Protein AF-A0A0E9NRH2-F1 (afdb_monomer)

Secondary structure (DSSP, 8-state):
--SS---S---HHHHHHHHHHHHHHHHHHHHHHHHHHHHHHHHHHHHHTSS-----------------PPPPPPHHHHHHHHHHHHHHHHHHHHHHHHHHHHHHHHHHHHHTTSSTTTTSSSSSPPPPP----TTTSGGG--HHHHHHHHHHHHS-------------------TTPPPHHHHHHHHHHHHHHHTTSS---SS---HHHHHHSPPPTTT--HHHHHHTTTTB---GGG--GGGGGGEEEEETTEEEE-HHHHHHHHHHHHHHHHHHHHTT--EEEE--STT-HHHHHHHHHHHT-EEE-SPPPTTTTTSHHHHTTT-------SSS-HHHHHHHHHS---SS---SEEEES-TGGGHHHHHHHHHTT--EEEEE-TTS-GGGSSEEEES-SS-HHHHHHHHHHHHHHHHHHHHHHHHHHHHTT-PPPP--------PPPPP-

Structure (mmCIF, N/CA/C/O backbone):
data_AF-A0A0E9NRH2-F1
#
_entry.id   AF-A0A0E9NRH2-F1
#
loop_
_atom_site.group_PDB
_atom_site.id
_atom_site.type_symbol
_atom_site.label_atom_id
_atom_site.label_alt_id
_atom_site.label_comp_id
_atom_site.label_asym_id
_atom_site.label_entity_id
_atom_site.label_seq_id
_atom_site.pdbx_PDB_ins_code
_atom_site.Cartn_x
_atom_site.Cartn_y
_atom_site.Cartn_z
_atom_site.occupancy
_atom_site.B_iso_or_equiv
_atom_site.auth_seq_id
_atom_site.auth_comp_id
_atom_site.auth_asym_id
_atom_site.auth_atom_id
_atom_site.pdbx_PDB_model_num
ATOM 1 N N . MET A 1 1 ? 43.265 34.754 -6.738 1.00 38.88 1 MET A N 1
ATOM 2 C CA . MET A 1 1 ? 42.821 36.168 -6.740 1.00 38.88 1 MET A CA 1
ATOM 3 C C . MET A 1 1 ? 42.578 36.733 -8.152 1.00 38.88 1 MET A C 1
ATOM 5 O O . MET A 1 1 ? 42.695 37.929 -8.343 1.00 38.88 1 MET A O 1
ATOM 9 N N . TRP A 1 2 ? 42.147 35.922 -9.131 1.00 26.75 2 TRP A N 1
ATOM 10 C CA . TRP A 1 2 ? 41.903 36.356 -10.523 1.00 26.75 2 TRP A CA 1
ATOM 11 C C . TRP A 1 2 ? 40.553 35.812 -11.043 1.00 26.75 2 TRP A C 1
ATOM 13 O O . TRP A 1 2 ? 40.480 35.066 -12.014 1.00 26.75 2 TRP A O 1
ATOM 23 N N . SER A 1 3 ? 39.452 36.098 -10.339 1.00 29.39 3 SER A N 1
ATOM 24 C CA . SER A 1 3 ? 38.101 35.751 -10.837 1.00 29.39 3 SER A CA 1
ATOM 25 C C . SER A 1 3 ? 36.996 36.758 -10.506 1.00 29.39 3 SER A C 1
ATOM 27 O O . SER A 1 3 ? 35.833 36.522 -10.832 1.00 29.39 3 SER A O 1
ATOM 29 N N . ARG A 1 4 ? 37.330 37.905 -9.908 1.00 36.78 4 ARG A N 1
ATOM 30 C CA . ARG A 1 4 ? 36.364 38.957 -9.568 1.00 36.78 4 ARG A CA 1
ATOM 31 C C . ARG A 1 4 ? 36.729 40.238 -10.304 1.00 36.78 4 ARG A C 1
ATOM 33 O O . ARG A 1 4 ? 37.485 41.043 -9.789 1.00 36.78 4 ARG A O 1
ATOM 40 N N . GLY A 1 5 ? 36.238 40.387 -11.528 1.00 35.53 5 GLY A N 1
ATOM 41 C CA . GLY A 1 5 ? 36.483 41.595 -12.316 1.00 35.53 5 GLY A CA 1
ATOM 42 C C . GLY A 1 5 ? 36.081 41.440 -13.774 1.00 35.53 5 GLY A C 1
ATOM 43 O O . GLY A 1 5 ? 36.910 41.634 -14.644 1.00 35.53 5 GLY A O 1
ATOM 44 N N . LEU A 1 6 ? 34.852 40.991 -14.048 1.00 34.53 6 LEU A N 1
ATOM 45 C CA . LEU A 1 6 ? 34.241 41.029 -15.387 1.00 34.53 6 LEU A CA 1
ATOM 46 C C . LEU A 1 6 ? 32.735 40.784 -15.242 1.00 34.53 6 LEU A C 1
ATOM 48 O O . LEU A 1 6 ? 32.214 39.702 -15.517 1.00 34.53 6 LEU A O 1
ATOM 52 N N . THR A 1 7 ? 32.044 41.802 -14.740 1.00 40.28 7 THR A N 1
ATOM 53 C CA . THR A 1 7 ? 30.577 41.878 -14.693 1.00 40.28 7 THR A CA 1
ATOM 54 C C . THR A 1 7 ? 30.122 43.254 -15.174 1.00 40.28 7 THR A C 1
ATOM 56 O O . THR A 1 7 ? 29.504 44.010 -14.439 1.00 40.28 7 THR A O 1
ATOM 59 N N . GLY A 1 8 ? 30.448 43.578 -16.425 1.00 37.66 8 GLY A N 1
ATOM 60 C CA . GLY A 1 8 ? 29.719 44.570 -17.221 1.00 37.66 8 GLY A CA 1
ATOM 61 C C . GLY A 1 8 ? 28.666 43.857 -18.074 1.00 37.66 8 GLY A C 1
ATOM 62 O O . GLY A 1 8 ? 28.863 42.700 -18.442 1.00 37.66 8 GLY A O 1
ATOM 63 N N . LYS A 1 9 ? 27.525 44.498 -18.358 1.00 48.16 9 LYS A N 1
ATOM 64 C CA . LYS A 1 9 ? 26.433 43.954 -19.191 1.00 48.16 9 LYS A CA 1
ATOM 65 C C . LYS A 1 9 ? 26.961 43.518 -20.565 1.00 48.16 9 LYS A C 1
ATOM 67 O O . LYS A 1 9 ? 27.173 44.353 -21.434 1.00 48.16 9 LYS A O 1
ATOM 72 N N . ILE A 1 10 ? 27.107 42.210 -20.777 1.00 39.41 10 ILE A N 1
ATOM 73 C CA . ILE A 1 10 ? 27.455 41.651 -22.088 1.00 39.41 10 ILE A CA 1
ATOM 74 C C . ILE A 1 10 ? 26.242 40.940 -22.692 1.00 39.41 10 ILE A C 1
ATOM 76 O O . ILE A 1 10 ? 25.627 40.080 -22.048 1.00 39.41 10 ILE A O 1
ATOM 80 N N . HIS A 1 11 ? 25.884 41.350 -23.912 1.00 49.41 11 HIS A N 1
ATOM 81 C CA . HIS A 1 11 ? 24.782 40.805 -24.703 1.00 49.41 11 HIS A CA 1
ATOM 82 C C . HIS A 1 11 ? 25.003 39.311 -25.000 1.00 49.41 11 HIS A C 1
ATOM 84 O O . HIS A 1 11 ? 26.127 38.812 -25.026 1.00 49.41 11 HIS A O 1
ATOM 90 N N . GLY A 1 12 ? 23.909 38.570 -25.209 1.00 44.19 12 GLY A N 1
ATOM 91 C CA . GLY A 1 12 ? 23.864 37.101 -25.140 1.00 44.19 12 GLY A CA 1
ATOM 92 C C . GLY A 1 12 ? 24.852 36.308 -26.014 1.00 44.19 12 GLY A C 1
ATOM 93 O O . GLY A 1 12 ? 25.104 35.147 -25.701 1.00 44.19 12 GLY A O 1
ATOM 94 N N . LYS A 1 13 ? 25.451 36.903 -27.056 1.00 48.53 13 LYS A N 1
ATOM 95 C CA . LYS A 1 13 ? 26.476 36.247 -27.892 1.00 48.53 13 LYS A CA 1
ATOM 96 C C . LYS A 1 13 ? 27.865 36.211 -27.238 1.00 48.53 13 LYS A C 1
ATOM 98 O O . LYS A 1 13 ? 28.563 35.209 -27.370 1.00 48.53 13 LYS A O 1
ATOM 103 N N . ASP A 1 14 ? 28.218 37.211 -26.438 1.00 45.25 14 ASP A N 1
ATOM 104 C CA . ASP A 1 14 ? 29.539 37.292 -25.800 1.00 45.25 14 ASP A CA 1
ATOM 105 C C . ASP A 1 14 ? 29.618 36.462 -24.515 1.00 45.25 14 ASP A C 1
ATOM 107 O O . ASP A 1 14 ? 30.688 35.999 -24.123 1.00 45.25 14 ASP A O 1
ATOM 111 N N . ARG A 1 15 ? 28.468 36.174 -23.888 1.00 48.19 15 ARG A N 1
ATOM 112 C CA . ARG A 1 15 ? 28.385 35.211 -22.778 1.00 48.19 15 ARG A CA 1
ATOM 113 C C . ARG A 1 15 ? 28.756 33.798 -23.218 1.00 48.19 15 ARG A C 1
ATOM 115 O O . ARG A 1 15 ? 29.393 33.086 -22.449 1.00 48.19 15 ARG A O 1
ATOM 122 N N . ALA A 1 16 ? 28.400 33.403 -24.442 1.00 47.66 16 ALA A N 1
ATOM 123 C CA . ALA A 1 16 ? 28.775 32.103 -24.991 1.00 47.66 16 ALA A CA 1
ATOM 124 C C . ALA A 1 16 ? 30.287 32.025 -25.253 1.00 47.66 16 ALA A C 1
ATOM 126 O O . ALA A 1 16 ? 30.922 31.039 -24.892 1.00 47.66 16 ALA A O 1
ATOM 127 N N . LEU A 1 17 ? 30.881 33.092 -25.792 1.00 46.97 17 LEU A N 1
ATOM 128 C CA . LEU A 1 17 ? 32.325 33.191 -26.027 1.00 46.97 17 LEU A CA 1
ATOM 129 C C . LEU A 1 17 ? 33.130 33.224 -24.718 1.00 46.97 17 LEU A C 1
ATOM 131 O O . LEU A 1 17 ? 34.104 32.487 -24.581 1.00 46.97 17 LEU A O 1
ATOM 135 N N . ALA A 1 18 ? 32.676 33.981 -23.717 1.00 47.78 18 ALA A N 1
ATOM 136 C CA . ALA A 1 18 ? 33.288 34.011 -22.390 1.00 47.78 18 ALA A CA 1
ATOM 137 C C . ALA A 1 18 ? 33.142 32.672 -21.644 1.00 47.78 18 ALA A C 1
ATOM 139 O O . ALA A 1 18 ? 34.051 32.265 -20.921 1.00 47.78 18 ALA A O 1
ATOM 140 N N . PHE A 1 19 ? 32.024 31.959 -21.827 1.00 50.84 19 PHE A N 1
ATOM 141 C CA . PHE A 1 19 ? 31.818 30.626 -21.255 1.00 50.84 19 PHE A CA 1
ATOM 142 C C . PHE A 1 19 ? 32.728 29.584 -21.912 1.00 50.84 19 PHE A C 1
ATOM 144 O O . PHE A 1 19 ? 33.338 28.783 -21.211 1.00 50.84 19 PHE A O 1
ATOM 151 N N . VAL A 1 20 ? 32.887 29.638 -23.237 1.00 54.41 20 VAL A N 1
ATOM 152 C CA . VAL A 1 20 ? 33.802 28.759 -23.982 1.00 54.41 20 VAL A CA 1
ATOM 153 C C . VAL A 1 20 ? 35.262 29.048 -23.623 1.00 54.41 20 VAL A C 1
ATOM 155 O O . VAL A 1 20 ? 36.020 28.108 -23.404 1.00 54.41 20 VAL A O 1
ATOM 158 N N . ALA A 1 21 ? 35.652 30.316 -23.466 1.00 51.28 21 ALA A N 1
ATOM 159 C CA . ALA A 1 21 ? 36.997 30.688 -23.025 1.00 51.28 21 ALA A CA 1
ATOM 160 C C . ALA A 1 21 ? 37.279 30.241 -21.579 1.00 51.28 21 ALA A C 1
ATOM 162 O O . ALA A 1 21 ? 38.329 29.664 -21.302 1.00 51.28 21 ALA A O 1
ATOM 163 N N . ARG A 1 22 ? 36.320 30.420 -20.656 1.00 50.38 22 ARG A N 1
ATOM 164 C CA . ARG A 1 22 ? 36.433 29.918 -19.275 1.00 50.38 22 ARG A CA 1
ATOM 165 C C . ARG A 1 22 ? 36.498 28.396 -19.224 1.00 50.38 22 ARG A C 1
ATOM 167 O O . ARG A 1 22 ? 37.308 27.863 -18.474 1.00 50.38 22 ARG A O 1
ATOM 174 N N . ALA A 1 23 ? 35.693 27.707 -20.032 1.00 54.28 23 ALA A N 1
ATOM 175 C CA . ALA A 1 23 ? 35.727 26.253 -20.144 1.00 54.28 23 ALA A CA 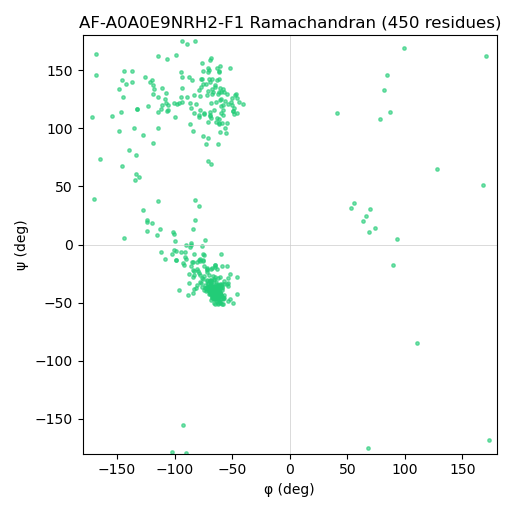1
ATOM 176 C C . ALA A 1 23 ? 37.075 25.766 -20.694 1.00 54.28 23 ALA A C 1
ATOM 178 O O . ALA A 1 23 ? 37.634 24.832 -20.132 1.00 54.28 23 ALA A O 1
ATOM 179 N N . ALA A 1 24 ? 37.634 26.439 -21.708 1.00 51.84 24 ALA A N 1
ATOM 180 C CA . ALA A 1 24 ? 38.946 26.128 -22.274 1.00 51.84 24 ALA A CA 1
ATOM 181 C C . ALA A 1 24 ? 40.076 26.277 -21.238 1.00 51.84 24 ALA A C 1
ATOM 183 O O . ALA A 1 24 ? 40.887 25.362 -21.076 1.00 51.84 24 ALA A O 1
ATOM 184 N N . VAL A 1 25 ? 40.084 27.380 -20.481 1.00 57.16 25 VAL A N 1
ATOM 185 C CA . VAL A 1 25 ? 41.067 27.635 -19.413 1.00 57.16 25 VAL A CA 1
ATOM 186 C C . VAL A 1 25 ? 40.923 26.627 -18.265 1.00 57.16 25 VAL A C 1
ATOM 188 O O . VAL A 1 25 ? 41.926 26.093 -17.798 1.00 57.16 25 VAL A O 1
ATOM 191 N N . LEU A 1 26 ? 39.695 26.285 -17.859 1.00 54.06 26 LEU A N 1
ATOM 192 C CA . LEU A 1 26 ? 39.432 25.229 -16.871 1.00 54.06 26 LEU A CA 1
ATOM 193 C C . LEU A 1 26 ? 39.902 23.853 -17.351 1.00 54.06 26 LEU A C 1
ATOM 195 O O . LEU A 1 26 ? 40.502 23.114 -16.575 1.00 54.06 26 LEU A O 1
ATOM 199 N N . SER A 1 27 ? 39.688 23.511 -18.624 1.00 54.22 27 SER A N 1
ATOM 200 C CA . SER A 1 27 ? 40.191 22.252 -19.180 1.00 54.22 27 SER A CA 1
ATOM 201 C C . SER A 1 27 ? 41.719 22.211 -19.254 1.00 54.22 27 SER A C 1
ATOM 203 O O . SER A 1 27 ? 42.294 21.168 -18.962 1.00 54.22 27 SER A O 1
ATOM 205 N N . LEU A 1 28 ? 42.389 23.331 -19.551 1.00 57.41 28 LEU A N 1
ATOM 206 C CA . LEU A 1 28 ? 43.855 23.428 -19.525 1.00 57.41 28 LEU A CA 1
ATOM 207 C C . LEU A 1 28 ? 44.423 23.333 -18.098 1.00 57.41 28 LEU A C 1
ATOM 209 O O . LEU A 1 28 ? 45.438 22.672 -17.894 1.00 57.41 28 LEU A O 1
ATOM 213 N N . LEU A 1 29 ? 43.742 23.911 -17.103 1.00 53.75 29 LEU A N 1
ATOM 214 C CA . LEU A 1 29 ? 44.105 23.784 -15.685 1.00 53.75 29 LEU A CA 1
ATOM 215 C C . LEU A 1 29 ? 43.891 22.358 -15.151 1.00 53.75 29 LEU A C 1
ATOM 217 O O . LEU A 1 29 ? 44.709 21.851 -14.390 1.00 53.75 29 LEU A O 1
ATOM 221 N N . LEU A 1 30 ? 42.829 21.671 -15.578 1.00 57.72 30 LEU A N 1
ATOM 222 C CA . LEU A 1 30 ? 42.603 20.259 -15.240 1.00 57.72 30 LEU A CA 1
ATOM 223 C C . LEU A 1 30 ? 43.633 19.340 -15.921 1.00 57.72 30 LEU A C 1
ATOM 225 O O . LEU A 1 30 ? 44.080 18.354 -15.331 1.00 57.72 30 LEU A O 1
ATOM 229 N N . LEU A 1 31 ? 44.062 19.682 -17.140 1.00 54.97 31 LEU A N 1
ATOM 230 C CA . LEU A 1 31 ? 45.161 19.016 -17.846 1.00 54.97 31 LEU A CA 1
ATOM 231 C C . LEU A 1 31 ? 46.512 19.214 -17.140 1.00 54.97 31 LEU A C 1
ATOM 233 O O . LEU A 1 31 ? 47.287 18.263 -17.067 1.00 54.97 31 LEU A O 1
ATOM 237 N N . SER A 1 32 ? 46.789 20.394 -16.573 1.00 59.12 32 SER A N 1
ATOM 238 C CA . SER A 1 32 ? 48.026 20.620 -15.812 1.00 59.12 32 SER A CA 1
ATOM 239 C C . SER A 1 32 ? 48.006 19.936 -14.439 1.00 59.12 32 SER A C 1
ATOM 241 O O . SER A 1 32 ? 49.009 19.349 -14.036 1.00 59.12 32 SER A O 1
ATOM 243 N N . GLN A 1 33 ? 46.858 19.910 -13.749 1.00 55.94 33 GLN A N 1
ATOM 244 C CA . GLN A 1 33 ? 46.714 19.213 -12.463 1.00 55.94 33 GLN A CA 1
ATOM 245 C C . GLN A 1 33 ? 46.828 17.689 -12.598 1.00 55.94 33 GLN A C 1
ATOM 247 O O . GLN A 1 33 ? 47.463 17.044 -11.765 1.00 55.94 33 GLN A O 1
ATOM 252 N N . THR A 1 34 ? 46.270 17.106 -13.662 1.00 56.84 34 THR A N 1
ATOM 253 C CA . THR A 1 34 ? 46.417 15.667 -13.950 1.00 56.84 34 THR A CA 1
ATOM 254 C C . THR A 1 34 ? 47.853 15.300 -14.331 1.00 56.84 34 THR A C 1
ATOM 256 O O . THR A 1 34 ? 48.326 14.226 -13.959 1.00 56.84 34 THR A O 1
ATOM 259 N N . TRP A 1 35 ? 48.583 16.210 -14.983 1.00 49.81 35 TRP A N 1
ATOM 260 C CA . TRP A 1 35 ? 50.024 16.078 -15.220 1.00 49.81 35 TRP A CA 1
ATOM 261 C C . TRP A 1 35 ? 50.847 16.118 -13.925 1.00 49.81 35 TRP A C 1
ATOM 263 O O . TRP A 1 35 ? 51.706 15.262 -13.726 1.00 49.81 35 TRP A O 1
ATOM 273 N N . MET A 1 36 ? 50.548 17.052 -13.017 1.00 52.12 36 MET A N 1
ATOM 274 C CA . MET A 1 36 ? 51.222 17.180 -11.715 1.00 52.12 36 MET A CA 1
ATOM 275 C C . MET A 1 36 ? 50.983 15.956 -10.817 1.00 52.12 36 MET A C 1
ATOM 277 O O . MET A 1 36 ? 51.921 15.443 -10.213 1.00 52.12 36 MET A O 1
ATOM 281 N N . LEU A 1 37 ? 49.754 15.426 -10.783 1.00 53.16 37 LEU A N 1
ATOM 282 C CA . LEU A 1 37 ? 49.419 14.186 -10.067 1.00 53.16 37 LEU A CA 1
ATOM 283 C C . LEU A 1 37 ? 50.124 12.958 -10.661 1.00 53.16 37 LEU A C 1
ATOM 285 O O . LEU A 1 37 ? 50.597 12.100 -9.916 1.00 53.16 37 LEU A O 1
ATOM 289 N N . GLY A 1 38 ? 50.236 12.887 -11.991 1.00 51.06 38 GLY A N 1
ATOM 290 C CA . GLY A 1 38 ? 50.987 11.834 -12.677 1.00 51.06 38 GLY A CA 1
ATOM 291 C C . GLY A 1 38 ? 52.489 11.883 -12.378 1.00 51.06 38 GLY A C 1
ATOM 292 O O . GLY A 1 38 ? 53.089 10.846 -12.101 1.00 51.06 38 GLY A O 1
ATOM 293 N N . ALA A 1 39 ? 53.085 13.080 -12.373 1.00 54.25 39 ALA A N 1
ATOM 294 C CA . ALA A 1 39 ? 54.488 13.285 -12.013 1.00 54.25 39 ALA A CA 1
ATOM 295 C C . ALA A 1 39 ? 54.762 12.949 -10.535 1.00 54.25 39 ALA A C 1
ATOM 297 O O . ALA A 1 39 ? 55.737 12.263 -10.234 1.00 54.25 39 ALA A O 1
ATOM 298 N N . PHE A 1 40 ? 53.860 13.336 -9.625 1.00 45.69 40 PHE A N 1
ATOM 299 C CA . PHE A 1 40 ? 53.958 13.028 -8.195 1.00 45.69 40 PHE A CA 1
ATOM 300 C C . PHE A 1 40 ? 53.870 11.520 -7.908 1.00 45.69 40 PHE A C 1
ATOM 302 O O . PHE A 1 40 ? 54.636 10.994 -7.101 1.00 45.69 40 PHE A O 1
ATOM 309 N N . LEU A 1 41 ? 52.986 10.793 -8.603 1.00 48.09 41 LEU A N 1
ATOM 310 C CA . LEU A 1 41 ? 52.880 9.334 -8.483 1.00 48.09 41 LEU A CA 1
ATOM 311 C C . LEU A 1 41 ? 54.118 8.611 -9.033 1.00 48.09 41 LEU A C 1
ATOM 313 O O . LEU A 1 41 ? 54.596 7.671 -8.403 1.00 48.09 41 LEU A O 1
ATOM 317 N N . LEU A 1 42 ? 54.684 9.078 -10.151 1.00 51.28 42 LEU A N 1
ATOM 318 C CA . LEU A 1 42 ? 55.942 8.554 -10.704 1.00 51.28 42 LEU A CA 1
ATOM 319 C C . LEU A 1 42 ? 57.136 8.786 -9.766 1.00 51.28 42 LEU A C 1
ATOM 321 O O . LEU A 1 42 ? 57.993 7.914 -9.632 1.00 51.28 42 LEU A O 1
ATOM 325 N N . GLN A 1 43 ? 57.172 9.926 -9.078 1.00 43.97 43 GLN A N 1
ATOM 326 C CA . GLN A 1 43 ? 58.217 10.243 -8.105 1.00 43.97 43 GLN A CA 1
ATOM 327 C C . GLN A 1 43 ? 58.093 9.400 -6.824 1.00 43.97 43 GLN A C 1
ATOM 329 O O . GLN A 1 43 ? 59.108 8.995 -6.262 1.00 43.97 43 GLN A O 1
ATOM 334 N N . ARG A 1 44 ? 56.863 9.050 -6.414 1.00 42.47 44 ARG A N 1
ATOM 335 C CA . ARG A 1 44 ? 56.600 8.146 -5.280 1.00 42.47 44 ARG A CA 1
ATOM 336 C C . ARG A 1 44 ? 56.963 6.689 -5.569 1.00 42.47 44 ARG A C 1
ATOM 338 O O . ARG A 1 44 ? 57.491 6.015 -4.692 1.00 42.47 44 ARG A O 1
ATOM 345 N N . VAL A 1 45 ? 56.712 6.214 -6.791 1.00 50.91 45 VAL A N 1
ATOM 346 C CA . VAL A 1 45 ? 57.120 4.864 -7.220 1.00 50.91 45 VAL A CA 1
ATOM 347 C C . VAL A 1 45 ? 58.648 4.758 -7.247 1.00 50.91 45 VAL A C 1
ATOM 349 O O . VAL A 1 45 ? 59.197 3.802 -6.720 1.00 50.91 45 VAL A O 1
ATOM 352 N N . LYS A 1 46 ? 59.344 5.797 -7.729 1.00 43.12 46 LYS A N 1
ATOM 353 C CA . LYS A 1 46 ? 60.813 5.820 -7.785 1.00 43.12 46 LYS A CA 1
ATOM 354 C C . LYS A 1 46 ? 61.496 5.920 -6.408 1.00 43.12 46 LYS A C 1
ATOM 356 O O . LYS A 1 46 ? 62.626 5.469 -6.278 1.00 43.12 46 LYS A O 1
ATOM 361 N N . GLN A 1 47 ? 60.835 6.492 -5.394 1.00 40.19 47 GLN A N 1
ATOM 362 C CA . GLN A 1 47 ? 61.344 6.530 -4.011 1.00 40.19 47 GLN A CA 1
ATOM 363 C C . GLN A 1 47 ? 61.177 5.196 -3.269 1.00 40.19 47 GLN A C 1
ATOM 365 O O . GLN A 1 47 ? 62.038 4.845 -2.465 1.00 40.19 47 GLN A O 1
ATOM 370 N N . ASN A 1 48 ? 60.117 4.433 -3.561 1.00 44.44 48 ASN A N 1
ATOM 371 C CA . ASN A 1 48 ? 59.903 3.115 -2.953 1.00 44.44 48 ASN A CA 1
ATOM 372 C C . ASN A 1 48 ? 60.882 2.044 -3.467 1.00 44.44 48 ASN A C 1
ATOM 374 O O . ASN A 1 48 ? 61.118 1.068 -2.761 1.00 44.44 48 ASN A O 1
ATOM 378 N N . ASP A 1 49 ? 61.487 2.241 -4.641 1.00 45.69 49 ASP A N 1
ATOM 379 C CA . ASP A 1 49 ? 62.483 1.316 -5.202 1.00 45.69 49 ASP A CA 1
ATOM 380 C C . ASP A 1 49 ? 63.885 1.468 -4.569 1.00 45.69 49 ASP A C 1
ATOM 382 O O . ASP A 1 49 ? 64.736 0.599 -4.741 1.00 45.69 49 ASP A O 1
ATOM 386 N N . THR A 1 50 ? 64.150 2.546 -3.815 1.00 43.41 50 THR A N 1
ATOM 387 C CA . THR A 1 50 ? 65.482 2.830 -3.232 1.00 43.41 50 THR A CA 1
ATOM 388 C C . THR A 1 50 ? 65.639 2.477 -1.749 1.00 43.41 50 THR A C 1
ATOM 390 O O . THR A 1 50 ? 66.743 2.571 -1.221 1.00 43.41 50 THR A O 1
ATOM 393 N N . SER A 1 51 ? 64.579 2.043 -1.062 1.00 41.66 51 SER A N 1
ATOM 394 C CA . SER A 1 51 ? 64.617 1.709 0.371 1.00 41.66 51 SER A CA 1
ATOM 395 C C . SER A 1 51 ? 63.917 0.377 0.646 1.00 41.66 51 SER A C 1
ATOM 397 O O . SER A 1 51 ? 62.771 0.342 1.091 1.00 41.66 51 SER A O 1
ATOM 399 N N . GLY A 1 52 ? 64.588 -0.732 0.346 1.00 35.41 52 GLY A N 1
ATOM 400 C CA . GLY A 1 52 ? 64.010 -2.064 0.534 1.00 35.41 52 GLY A CA 1
ATOM 401 C C . GLY A 1 52 ? 65.008 -3.201 0.368 1.00 35.41 52 GLY A C 1
ATOM 402 O O . GLY A 1 52 ? 64.677 -4.214 -0.234 1.00 35.41 52 GLY A O 1
ATOM 403 N N . GLY A 1 53 ? 66.234 -3.031 0.860 1.00 37.94 53 GLY A N 1
ATOM 404 C CA . GLY A 1 53 ? 67.208 -4.110 0.960 1.00 37.94 53 GLY A CA 1
ATOM 405 C C . GLY A 1 53 ? 67.881 -4.055 2.319 1.00 37.94 53 GLY A C 1
ATOM 406 O O . GLY A 1 53 ? 68.738 -3.207 2.500 1.00 37.94 53 GLY A O 1
ATOM 407 N N . ASP A 1 54 ? 67.441 -4.902 3.257 1.00 31.17 54 ASP A N 1
ATOM 408 C CA . ASP A 1 54 ? 68.316 -5.560 4.239 1.00 31.17 54 ASP A CA 1
ATOM 409 C C . ASP A 1 54 ? 67.568 -6.639 5.058 1.00 31.17 54 ASP A C 1
ATOM 411 O O . ASP A 1 54 ? 66.688 -6.367 5.870 1.00 31.17 54 ASP A O 1
ATOM 415 N N . ARG A 1 55 ? 67.934 -7.895 4.760 1.00 31.64 55 ARG A N 1
ATOM 416 C CA . ARG A 1 55 ? 68.308 -9.004 5.664 1.00 31.64 55 ARG A CA 1
ATOM 417 C C . ARG A 1 55 ? 67.524 -9.235 6.971 1.00 31.64 55 ARG A C 1
ATOM 419 O O . ARG A 1 55 ? 67.786 -8.538 7.938 1.00 31.64 55 ARG A O 1
ATOM 426 N N . ILE A 1 56 ? 66.798 -10.365 7.070 1.00 30.41 56 ILE A N 1
ATOM 427 C CA . ILE A 1 56 ? 66.829 -11.279 8.243 1.00 30.41 56 ILE A CA 1
ATOM 428 C C . ILE A 1 56 ? 66.679 -12.742 7.777 1.00 30.41 56 ILE A C 1
ATOM 430 O O . ILE A 1 56 ? 65.758 -13.099 7.045 1.00 30.41 56 ILE A O 1
ATOM 434 N N . GLU A 1 57 ? 67.626 -13.570 8.216 1.00 30.91 57 GLU A N 1
ATOM 435 C CA . GLU A 1 57 ? 67.745 -15.015 8.016 1.00 30.91 57 GLU A CA 1
ATOM 436 C C . GLU A 1 57 ? 66.775 -15.827 8.906 1.00 30.91 57 GLU A C 1
ATOM 438 O O . GLU A 1 57 ? 66.604 -15.536 10.084 1.00 30.91 57 GLU A O 1
ATOM 443 N N . GLY A 1 58 ? 66.233 -16.916 8.344 1.00 29.92 58 GLY A N 1
ATOM 444 C CA . GLY A 1 58 ? 66.188 -18.243 8.979 1.00 29.92 58 GLY A CA 1
ATOM 445 C C . GLY A 1 58 ? 65.147 -18.554 10.069 1.00 29.92 58 GLY A C 1
ATOM 446 O O . GLY A 1 58 ? 65.367 -18.271 11.241 1.00 29.92 58 GLY A O 1
ATOM 447 N N . LYS A 1 59 ? 64.137 -19.374 9.725 1.00 29.11 59 LYS A N 1
ATOM 448 C CA . LYS A 1 59 ? 63.876 -20.670 10.399 1.00 29.11 59 LYS A CA 1
ATOM 449 C C . LYS A 1 59 ? 62.859 -21.543 9.646 1.00 29.11 59 LYS A C 1
ATOM 451 O O . LYS A 1 59 ? 61.961 -21.048 8.979 1.00 29.11 59 LYS A O 1
ATOM 456 N N . GLN A 1 60 ? 63.105 -22.849 9.731 1.00 29.69 60 GLN A N 1
ATOM 457 C CA . GLN A 1 60 ? 62.554 -23.969 8.960 1.00 29.69 60 GLN A CA 1
ATOM 458 C C . GLN A 1 60 ? 61.180 -24.501 9.435 1.00 29.69 60 GLN A C 1
ATOM 460 O O . GLN A 1 60 ? 60.743 -24.188 10.537 1.00 29.69 60 GLN A O 1
ATOM 465 N N . MET A 1 61 ? 60.666 -25.455 8.629 1.00 29.67 61 MET A N 1
ATOM 466 C CA . MET A 1 61 ? 59.607 -26.471 8.850 1.00 29.67 61 MET A CA 1
ATOM 467 C C . MET A 1 61 ? 58.158 -25.977 8.688 1.00 29.67 61 MET A C 1
ATOM 469 O O . MET A 1 61 ? 57.790 -24.960 9.246 1.00 29.67 61 MET A O 1
ATOM 473 N N . GLY A 1 62 ? 57.239 -26.636 7.975 1.00 27.27 62 GLY A N 1
ATOM 474 C CA . GLY A 1 62 ? 57.237 -27.866 7.184 1.00 27.27 62 GLY A CA 1
ATOM 475 C C . GLY A 1 62 ? 55.785 -28.236 6.799 1.00 27.27 62 GLY A C 1
ATOM 476 O O . GLY A 1 62 ? 54.843 -27.798 7.449 1.00 27.27 62 GLY A O 1
ATOM 477 N N . SER A 1 63 ? 55.642 -29.098 5.784 1.00 27.23 63 SER A N 1
ATOM 478 C CA . SER A 1 63 ? 54.475 -29.934 5.412 1.00 27.23 63 SER A CA 1
ATOM 479 C C . SER A 1 63 ? 53.340 -29.409 4.488 1.00 27.23 63 SER A C 1
ATOM 481 O O . SER A 1 63 ? 52.503 -28.600 4.862 1.00 27.23 63 SER A O 1
ATOM 483 N N . ALA A 1 64 ? 53.304 -30.066 3.316 1.00 31.03 64 ALA A N 1
ATOM 484 C CA . ALA A 1 64 ? 52.173 -30.644 2.565 1.00 31.03 64 ALA A CA 1
ATOM 485 C C . ALA A 1 64 ? 51.293 -29.800 1.599 1.00 31.03 64 ALA A C 1
ATOM 487 O O . ALA A 1 64 ? 51.075 -28.611 1.814 1.00 31.03 64 ALA A O 1
ATOM 488 N N . PRO A 1 65 ? 50.815 -30.418 0.486 1.00 34.75 65 PRO A N 1
ATOM 489 C CA . PRO A 1 65 ? 50.514 -29.728 -0.771 1.00 34.75 65 PRO A CA 1
ATOM 490 C C . PRO A 1 65 ? 49.021 -29.720 -1.162 1.00 34.75 65 PRO A C 1
ATOM 492 O O . PRO A 1 65 ? 48.254 -30.586 -0.751 1.00 34.75 65 PRO A O 1
ATOM 495 N N . GLY A 1 66 ? 48.649 -28.811 -2.076 1.00 28.61 66 GLY A N 1
ATOM 496 C CA . GLY A 1 66 ? 47.539 -29.046 -3.012 1.00 28.61 66 GLY A CA 1
ATOM 497 C C . GLY A 1 66 ? 46.440 -27.983 -3.090 1.00 28.61 66 GLY A C 1
ATOM 498 O O . GLY A 1 66 ? 45.286 -28.298 -2.835 1.00 28.61 66 GLY A O 1
ATOM 499 N N . CYS A 1 67 ? 46.757 -26.765 -3.542 1.00 26.61 67 CYS A N 1
ATOM 500 C CA . CYS A 1 67 ? 45.773 -25.868 -4.164 1.00 26.61 67 CYS A CA 1
ATOM 501 C C . CYS A 1 67 ? 46.364 -25.304 -5.462 1.00 26.61 67 CYS A C 1
ATOM 503 O O . CYS A 1 67 ? 47.378 -24.608 -5.449 1.00 26.61 67 CYS A O 1
ATOM 505 N N . VAL A 1 68 ? 45.735 -25.641 -6.589 1.00 35.75 68 VAL A N 1
ATOM 506 C CA . VAL A 1 68 ? 46.078 -25.151 -7.928 1.00 35.75 68 VAL A CA 1
ATOM 507 C C . VAL A 1 68 ? 45.682 -23.676 -8.024 1.00 35.75 68 VAL A C 1
ATOM 509 O O . VAL A 1 68 ? 44.502 -23.352 -8.131 1.00 35.75 68 VAL A O 1
ATOM 512 N N . ALA A 1 69 ? 46.669 -22.780 -7.978 1.00 31.28 69 ALA A N 1
ATOM 513 C CA . ALA A 1 69 ? 46.500 -21.360 -8.265 1.00 31.28 69 ALA A CA 1
ATOM 514 C C . ALA A 1 69 ? 46.841 -21.082 -9.739 1.00 31.28 69 ALA A C 1
ATOM 516 O O . ALA A 1 69 ? 47.908 -21.455 -10.227 1.00 31.28 69 ALA A O 1
ATOM 517 N N . GLN A 1 70 ? 45.916 -20.438 -10.451 1.00 33.41 70 GLN A N 1
ATOM 518 C CA . GLN A 1 70 ? 46.101 -19.953 -11.821 1.00 33.41 70 GLN A CA 1
ATOM 519 C C . GLN A 1 70 ? 47.245 -18.916 -11.896 1.00 33.41 70 GLN A C 1
ATOM 521 O O . GLN A 1 70 ? 47.447 -18.171 -10.934 1.00 33.41 70 GLN A O 1
ATOM 526 N N . PRO A 1 71 ? 47.984 -18.814 -13.020 1.00 35.84 71 PRO A N 1
ATOM 527 C CA . PRO A 1 71 ? 49.111 -17.895 -13.120 1.00 35.84 71 PRO A CA 1
ATOM 528 C C . PRO A 1 71 ? 48.638 -16.436 -13.196 1.00 35.84 71 PRO A C 1
ATOM 530 O O . PRO A 1 71 ? 47.806 -16.072 -14.028 1.00 35.84 71 PRO A O 1
ATOM 533 N N . ALA A 1 72 ? 49.209 -15.590 -12.338 1.00 40.59 72 ALA A N 1
ATOM 534 C CA . ALA A 1 72 ? 49.061 -14.141 -12.402 1.00 40.59 72 ALA A CA 1
ATOM 535 C C . ALA A 1 72 ? 49.666 -13.588 -13.714 1.00 40.59 72 ALA A C 1
ATOM 537 O O . ALA A 1 72 ? 50.719 -14.066 -14.150 1.00 40.59 72 ALA A O 1
ATOM 538 N N . PRO A 1 73 ? 49.045 -12.577 -14.353 1.00 38.22 73 PRO A N 1
ATOM 539 C CA . PRO A 1 73 ? 49.555 -12.014 -15.597 1.00 38.22 73 PRO A CA 1
ATOM 540 C C . PRO A 1 73 ? 50.896 -11.309 -15.360 1.00 38.22 73 PRO A C 1
ATOM 542 O O . PRO A 1 73 ? 51.046 -10.496 -14.447 1.00 38.22 73 PRO A O 1
ATOM 545 N N . SER A 1 74 ? 51.881 -11.620 -16.203 1.00 49.06 74 SER A N 1
ATOM 546 C CA . SER A 1 74 ? 53.215 -11.027 -16.147 1.00 49.06 74 SER A CA 1
ATOM 547 C C . SER A 1 74 ? 53.169 -9.508 -16.370 1.00 49.06 74 SER A C 1
ATOM 549 O O . SER A 1 74 ? 52.341 -8.988 -17.121 1.00 49.06 74 SER A O 1
ATOM 551 N N . HIS A 1 75 ? 54.103 -8.790 -15.735 1.00 45.47 75 HIS A N 1
ATOM 552 C CA . HIS A 1 75 ? 54.272 -7.327 -15.784 1.00 45.47 75 HIS A CA 1
ATOM 553 C C . HIS A 1 75 ? 54.200 -6.722 -17.204 1.00 45.47 75 HIS A C 1
ATOM 555 O O . HIS A 1 75 ? 53.767 -5.581 -17.378 1.00 45.47 75 HIS A O 1
ATOM 561 N N . ALA A 1 76 ? 54.556 -7.496 -18.234 1.00 45.16 76 ALA A N 1
ATOM 562 C CA . ALA A 1 76 ? 54.479 -7.094 -19.636 1.00 45.16 76 ALA A CA 1
ATOM 563 C C . ALA A 1 76 ? 53.041 -6.797 -20.113 1.00 45.16 76 ALA A C 1
ATOM 565 O O . ALA A 1 76 ? 52.835 -5.865 -20.895 1.00 45.16 76 ALA A O 1
ATOM 566 N N . HIS A 1 77 ? 52.035 -7.524 -19.612 1.00 44.09 77 HIS A N 1
ATOM 567 C CA . HIS A 1 77 ? 50.630 -7.310 -19.979 1.00 44.09 77 HIS A CA 1
ATOM 568 C C . HIS A 1 77 ? 50.058 -6.026 -19.366 1.00 44.09 77 HIS A C 1
ATOM 570 O O . HIS A 1 77 ? 49.328 -5.298 -20.041 1.00 44.09 77 HIS A O 1
ATOM 576 N N . THR A 1 78 ? 50.445 -5.689 -18.133 1.00 49.25 78 THR A N 1
ATOM 577 C CA . THR A 1 78 ? 50.008 -4.462 -17.446 1.00 49.25 78 THR A CA 1
ATOM 578 C C . THR A 1 78 ? 50.620 -3.214 -18.087 1.00 49.25 78 THR A C 1
ATOM 580 O O . THR A 1 78 ? 49.926 -2.220 -18.304 1.00 49.25 78 THR A O 1
ATOM 583 N N . VAL A 1 79 ? 51.896 -3.284 -18.485 1.00 49.25 79 VAL A N 1
ATOM 584 C CA . VAL A 1 79 ? 52.581 -2.198 -19.208 1.00 49.25 79 VAL A CA 1
ATOM 585 C C . VAL A 1 79 ? 52.006 -2.024 -20.621 1.00 49.25 79 VAL A C 1
ATOM 587 O O . VAL A 1 79 ? 51.739 -0.893 -21.037 1.00 49.25 79 VAL A O 1
ATOM 590 N N . CYS A 1 80 ? 51.713 -3.115 -21.342 1.00 42.06 80 CYS A N 1
ATOM 591 C CA . CYS A 1 80 ? 51.033 -3.040 -22.641 1.00 42.06 80 CYS A CA 1
ATOM 592 C C . CYS A 1 80 ? 49.618 -2.450 -22.536 1.00 42.06 80 CYS A C 1
ATOM 594 O O . CYS A 1 80 ? 49.252 -1.611 -23.363 1.00 42.06 80 CYS A O 1
ATOM 596 N N . ALA A 1 81 ? 48.843 -2.816 -21.511 1.00 44.94 81 ALA A N 1
ATOM 597 C CA . ALA A 1 81 ? 47.510 -2.262 -21.272 1.00 44.94 81 ALA A CA 1
ATOM 598 C C . ALA A 1 81 ? 47.556 -0.752 -20.973 1.00 44.94 81 ALA A C 1
ATOM 600 O O . ALA A 1 81 ? 46.745 0.007 -21.509 1.00 44.94 81 ALA A O 1
ATOM 601 N N . LEU A 1 82 ? 48.551 -0.288 -20.205 1.00 44.91 82 LEU A N 1
ATOM 602 C CA . LEU A 1 82 ? 48.752 1.138 -19.928 1.00 44.91 82 LEU A CA 1
ATOM 603 C C . LEU A 1 82 ? 49.153 1.925 -21.187 1.00 44.91 82 LEU A C 1
ATOM 605 O O . LEU A 1 82 ? 48.650 3.025 -21.425 1.00 44.91 82 LEU A O 1
ATOM 609 N N . HIS A 1 83 ? 50.026 1.359 -22.026 1.00 47.78 83 HIS A N 1
ATOM 610 C CA . HIS A 1 83 ? 50.422 1.970 -23.297 1.00 47.78 83 HIS A CA 1
ATOM 611 C C . HIS A 1 83 ? 49.274 2.005 -24.315 1.00 47.78 83 HIS A C 1
ATOM 613 O O . HIS A 1 83 ? 49.125 3.000 -25.034 1.00 47.78 83 HIS A O 1
ATOM 619 N N . PHE A 1 84 ? 48.438 0.965 -24.356 1.00 46.81 84 PHE A N 1
ATOM 620 C CA . PHE A 1 84 ? 47.238 0.926 -25.191 1.00 46.81 84 PHE A CA 1
ATOM 621 C C . PHE A 1 84 ? 46.207 1.961 -24.725 1.00 46.81 84 PHE A C 1
ATOM 623 O O . PHE A 1 84 ? 45.720 2.753 -25.533 1.00 46.81 84 PHE A O 1
ATOM 630 N N . TRP A 1 85 ? 45.965 2.053 -23.414 1.00 48.47 85 TRP A N 1
ATOM 631 C CA . TRP A 1 85 ? 45.090 3.064 -22.820 1.00 48.47 85 TRP A CA 1
ATOM 632 C C . TRP A 1 85 ? 45.593 4.493 -23.083 1.00 48.47 85 TRP A C 1
ATOM 634 O O . TRP A 1 85 ? 44.817 5.354 -23.498 1.00 48.47 85 TRP A O 1
ATOM 644 N N . LYS A 1 86 ? 46.906 4.740 -22.963 1.00 42.75 86 LYS A N 1
ATOM 645 C CA . LYS A 1 86 ? 47.539 6.031 -23.294 1.00 42.75 86 LYS A CA 1
ATOM 646 C C . LYS A 1 86 ? 47.347 6.409 -24.769 1.00 42.75 86 LYS A C 1
ATOM 648 O O . LYS A 1 86 ? 47.011 7.558 -25.066 1.00 42.75 86 LYS A O 1
ATOM 653 N N . ARG A 1 87 ? 47.513 5.458 -25.699 1.00 47.72 87 ARG A N 1
ATOM 654 C CA . ARG A 1 87 ? 47.289 5.680 -27.144 1.00 47.72 87 ARG A CA 1
ATOM 655 C C . ARG A 1 87 ? 45.813 5.927 -27.471 1.00 47.72 87 ARG A C 1
ATOM 657 O O . ARG A 1 87 ? 45.513 6.771 -28.317 1.00 47.72 87 ARG A O 1
ATOM 664 N N . GLU A 1 88 ? 44.898 5.248 -26.787 1.00 49.22 88 GLU A N 1
ATOM 665 C CA . GLU A 1 88 ? 43.455 5.405 -26.989 1.00 49.22 88 GLU A CA 1
ATOM 666 C C . GLU A 1 88 ? 42.941 6.749 -26.442 1.00 49.22 88 GLU A C 1
ATOM 668 O O . GLU A 1 88 ? 42.179 7.445 -27.118 1.00 49.22 88 GLU A O 1
ATOM 673 N N . GLN A 1 89 ? 43.445 7.197 -25.286 1.00 48.81 89 GLN A N 1
ATOM 674 C CA . GLN A 1 89 ? 43.157 8.537 -24.757 1.00 48.81 89 GLN A CA 1
ATOM 675 C C . GLN A 1 89 ? 43.695 9.642 -25.680 1.00 48.81 89 GLN A C 1
ATOM 677 O O . GLN A 1 89 ? 42.975 10.592 -25.983 1.00 48.81 89 GLN A O 1
ATOM 682 N N . GLN A 1 90 ? 44.907 9.490 -26.229 1.00 47.06 90 GLN A N 1
ATOM 683 C CA . GLN A 1 90 ? 45.466 10.432 -27.212 1.00 47.06 90 GLN A CA 1
ATOM 684 C C . GLN A 1 90 ? 44.673 10.479 -28.531 1.00 47.06 90 GLN A C 1
ATOM 686 O O . GLN A 1 90 ? 44.553 11.538 -29.152 1.00 47.06 90 GLN A O 1
ATOM 691 N N . ARG A 1 91 ? 44.098 9.353 -28.979 1.00 49.03 91 ARG A N 1
ATOM 692 C CA . ARG A 1 91 ? 43.210 9.321 -30.156 1.00 49.03 91 ARG A CA 1
ATOM 693 C C . ARG A 1 91 ? 41.882 10.027 -29.890 1.00 49.03 91 ARG A C 1
ATOM 695 O O . ARG A 1 91 ? 41.403 10.755 -30.762 1.00 49.03 91 ARG A O 1
ATOM 702 N N . ARG A 1 92 ? 41.299 9.851 -28.701 1.00 45.41 92 ARG A N 1
ATOM 703 C CA . ARG A 1 92 ? 40.036 10.497 -28.306 1.00 45.41 92 ARG A CA 1
ATOM 704 C C . ARG A 1 92 ? 40.188 12.010 -28.148 1.00 45.41 92 ARG A C 1
ATOM 706 O O . ARG A 1 92 ? 39.354 12.748 -28.670 1.00 45.41 92 ARG A O 1
ATOM 713 N N . THR A 1 93 ? 41.283 12.483 -27.551 1.00 49.00 93 THR A N 1
ATOM 714 C CA . THR A 1 93 ? 41.561 13.925 -27.418 1.00 49.00 93 THR A CA 1
ATOM 715 C C . THR A 1 93 ? 41.865 14.589 -28.764 1.00 49.00 93 THR A C 1
ATOM 717 O O . THR A 1 93 ? 41.358 15.678 -29.026 1.00 49.00 93 THR A O 1
ATOM 720 N N . ARG A 1 94 ? 42.578 13.915 -29.682 1.00 45.34 94 ARG A N 1
ATOM 721 C CA . ARG A 1 94 ? 42.792 14.410 -31.059 1.00 45.34 94 ARG A CA 1
ATOM 722 C C . ARG A 1 94 ? 41.499 14.493 -31.875 1.00 45.34 94 ARG A C 1
ATOM 724 O O . ARG A 1 94 ? 41.293 15.477 -32.584 1.00 45.34 94 ARG A O 1
ATOM 731 N N . LYS A 1 95 ? 40.603 13.502 -31.763 1.00 45.72 95 LYS A N 1
ATOM 732 C CA . LYS A 1 95 ? 39.283 13.537 -32.424 1.00 45.72 95 LYS A CA 1
ATOM 733 C C . LYS A 1 95 ? 38.386 14.644 -31.853 1.00 45.72 95 LYS A C 1
ATOM 735 O O . LYS A 1 95 ? 37.719 15.332 -32.625 1.00 45.72 95 LYS A O 1
ATOM 740 N N . ALA A 1 96 ? 38.420 14.868 -30.537 1.00 45.81 96 ALA A N 1
ATOM 741 C CA . ALA A 1 96 ? 37.701 15.966 -29.891 1.00 45.81 96 ALA A CA 1
ATOM 742 C C . ALA A 1 96 ? 38.243 17.345 -30.320 1.00 45.81 96 ALA A C 1
ATOM 744 O O . ALA A 1 96 ? 37.462 18.205 -30.720 1.00 45.81 96 ALA A O 1
ATOM 745 N N . ALA A 1 97 ? 39.567 17.530 -30.351 1.00 40.56 97 ALA A N 1
ATOM 746 C CA . ALA A 1 97 ? 40.202 18.773 -30.798 1.00 40.56 97 ALA A CA 1
ATOM 747 C C . ALA A 1 97 ? 39.904 19.096 -32.277 1.00 40.56 97 ALA A C 1
ATOM 749 O O . ALA A 1 97 ? 39.575 20.235 -32.611 1.00 40.56 97 ALA A O 1
ATOM 750 N N . MET A 1 98 ? 39.925 18.091 -33.165 1.00 40.56 98 MET A N 1
ATOM 751 C CA . MET A 1 98 ? 39.560 18.276 -34.578 1.00 40.56 98 MET A CA 1
ATOM 752 C C . MET A 1 98 ? 38.065 18.582 -34.780 1.00 40.56 98 MET A C 1
ATOM 754 O O . MET A 1 98 ? 37.713 19.342 -35.682 1.00 40.56 98 MET A O 1
ATOM 758 N N . SER A 1 99 ? 37.180 18.034 -33.940 1.00 44.91 99 SER A N 1
ATOM 759 C CA . SER A 1 99 ? 35.739 18.331 -33.967 1.00 44.91 99 SER A CA 1
ATOM 760 C C . SER A 1 99 ? 35.439 19.774 -33.540 1.00 44.91 99 SER A C 1
ATOM 762 O O . SER A 1 99 ? 34.667 20.479 -34.198 1.00 44.91 99 SER A O 1
ATOM 764 N N . VAL A 1 100 ? 36.117 20.249 -32.490 1.00 43.88 100 VAL A N 1
ATOM 765 C CA . VAL A 1 100 ? 35.992 21.625 -31.988 1.00 43.88 100 VAL A CA 1
ATOM 766 C C . VAL A 1 100 ? 36.561 22.629 -32.996 1.00 43.88 100 VAL A C 1
ATOM 768 O O . VAL A 1 100 ? 35.897 23.615 -33.304 1.00 43.88 100 VAL A O 1
ATOM 771 N N . SER A 1 101 ? 37.713 22.336 -33.610 1.00 41.78 101 SER A N 1
ATOM 772 C CA . SER A 1 101 ? 38.319 23.178 -34.655 1.00 41.78 101 SER A CA 1
ATOM 773 C C . SER A 1 101 ? 37.445 23.283 -35.918 1.00 41.78 101 SER A C 1
ATOM 775 O O . SER A 1 101 ? 37.219 24.382 -36.425 1.00 41.78 101 SER A O 1
ATOM 777 N N . ARG A 1 102 ? 36.841 22.176 -36.384 1.00 45.12 102 ARG A N 1
ATOM 778 C CA . ARG A 1 102 ? 35.903 22.189 -37.530 1.00 45.12 102 ARG A CA 1
ATOM 779 C C . ARG A 1 102 ? 34.590 22.908 -37.232 1.00 45.12 102 ARG A C 1
ATOM 781 O O . ARG A 1 102 ? 33.973 23.451 -38.149 1.00 45.12 102 ARG A O 1
ATOM 788 N N . SER A 1 103 ? 34.148 22.885 -35.978 1.00 47.16 103 SER A N 1
ATOM 789 C CA . SER A 1 103 ? 32.954 23.607 -35.528 1.00 47.16 103 SER A CA 1
ATOM 790 C C . SER A 1 103 ? 33.240 25.106 -35.413 1.00 47.16 103 SER A C 1
ATOM 792 O O . SER A 1 103 ? 32.432 25.913 -35.863 1.00 47.16 103 SER A O 1
ATOM 794 N N . PHE A 1 104 ? 34.428 25.475 -34.929 1.00 39.59 104 PHE A N 1
ATOM 795 C CA . PHE A 1 104 ? 34.905 26.856 -34.862 1.00 39.59 104 PHE A CA 1
ATOM 796 C C . PHE A 1 104 ? 35.090 27.465 -36.261 1.00 39.59 104 PHE A C 1
ATOM 798 O O . PHE A 1 104 ? 34.540 28.526 -36.538 1.00 39.59 104 PHE A O 1
ATOM 805 N N . ALA A 1 105 ? 35.731 26.748 -37.192 1.00 43.19 105 ALA A N 1
ATOM 806 C CA . ALA A 1 105 ? 35.882 27.186 -38.583 1.00 43.19 105 ALA A CA 1
ATOM 807 C C . ALA A 1 105 ? 34.529 27.385 -39.298 1.00 43.19 105 ALA A C 1
ATOM 809 O O . ALA A 1 105 ? 34.361 28.341 -40.052 1.00 43.19 105 ALA A O 1
ATOM 810 N N . ARG A 1 106 ? 33.523 26.541 -39.015 1.00 46.59 106 ARG A N 1
ATOM 811 C CA . ARG A 1 106 ? 32.155 26.698 -39.551 1.00 46.59 106 ARG A CA 1
ATOM 812 C C . ARG A 1 106 ? 31.398 27.883 -38.952 1.00 46.59 106 ARG A C 1
ATOM 814 O O . ARG A 1 106 ? 30.594 28.497 -39.652 1.00 46.59 106 ARG A O 1
ATOM 821 N N . VAL A 1 107 ? 31.628 28.194 -37.677 1.00 47.69 107 VAL A N 1
ATOM 822 C CA . VAL A 1 107 ? 31.022 29.349 -36.995 1.00 47.69 107 VAL A CA 1
ATOM 823 C C . VAL A 1 107 ? 31.656 30.654 -37.483 1.00 47.69 107 VAL A C 1
ATOM 825 O O . VAL A 1 107 ? 30.931 31.603 -37.773 1.00 47.69 107 VAL A O 1
ATOM 828 N N . VAL A 1 108 ? 32.975 30.672 -37.689 1.00 43.59 108 VAL A N 1
ATOM 829 C CA . VAL A 1 108 ? 33.708 31.818 -38.252 1.00 43.59 108 VAL A CA 1
ATOM 830 C C . VAL A 1 108 ? 33.331 32.053 -39.722 1.00 43.59 108 VAL A C 1
ATOM 832 O O . VAL A 1 108 ? 33.000 33.177 -40.090 1.00 43.59 108 VAL A O 1
ATOM 835 N N . ALA A 1 109 ? 33.243 31.001 -40.545 1.00 44.50 109 ALA A N 1
ATOM 836 C CA . ALA A 1 109 ? 32.842 31.120 -41.953 1.00 44.50 109 ALA A CA 1
ATOM 837 C C . ALA A 1 109 ? 31.377 31.573 -42.140 1.00 44.50 109 ALA A C 1
ATOM 839 O O . ALA A 1 109 ? 31.056 32.248 -43.114 1.00 44.50 109 ALA A O 1
ATOM 840 N N . ARG A 1 110 ? 30.476 31.250 -41.197 1.00 42.72 110 ARG A N 1
ATOM 841 C CA . ARG A 1 110 ? 29.080 31.741 -41.202 1.00 42.72 110 ARG A CA 1
ATOM 842 C C . ARG A 1 110 ? 28.926 33.170 -40.669 1.00 42.72 110 ARG A C 1
ATOM 844 O O . ARG A 1 110 ? 27.943 33.824 -41.005 1.00 42.72 110 ARG A O 1
ATOM 851 N N . SER A 1 111 ? 29.877 33.641 -39.863 1.00 43.12 111 SER A N 1
ATOM 852 C CA . SER A 1 111 ? 29.917 35.000 -39.304 1.00 43.12 111 SER A CA 1
ATOM 853 C C . SER A 1 111 ? 30.334 36.054 -40.338 1.00 43.12 111 SER A C 1
ATOM 855 O O . SER A 1 111 ? 29.877 37.191 -40.285 1.00 43.12 111 SER A O 1
ATOM 857 N N . ALA A 1 112 ? 31.153 35.668 -41.321 1.00 42.53 112 ALA A N 1
ATOM 858 C CA . ALA A 1 112 ? 31.756 36.586 -42.288 1.00 42.53 112 ALA A CA 1
ATOM 859 C C . ALA A 1 112 ? 30.802 37.127 -43.376 1.00 42.53 112 ALA A C 1
ATOM 861 O O . ALA A 1 112 ? 31.195 38.025 -44.110 1.00 42.53 112 ALA A O 1
ATOM 862 N N . ASN A 1 113 ? 29.566 36.617 -43.497 1.00 47.12 113 ASN A N 1
ATOM 863 C CA . ASN A 1 113 ? 28.742 36.848 -44.695 1.00 47.12 113 ASN A CA 1
ATOM 864 C C . ASN A 1 113 ? 27.394 37.562 -44.478 1.00 47.12 113 ASN A C 1
ATOM 866 O O . ASN A 1 113 ? 26.521 37.476 -45.341 1.00 47.12 113 ASN A O 1
ATOM 870 N N . ARG A 1 114 ? 27.173 38.267 -43.355 1.00 39.91 114 ARG A N 1
ATOM 871 C CA . ARG A 1 114 ? 25.955 39.088 -43.169 1.00 39.91 114 ARG A CA 1
ATOM 872 C C . ARG A 1 114 ? 26.193 40.359 -42.340 1.00 39.91 114 ARG A C 1
ATOM 874 O O . ARG A 1 114 ? 26.347 40.280 -41.127 1.00 39.91 114 ARG A O 1
ATOM 881 N N . GLY A 1 115 ? 26.053 41.521 -42.984 1.00 41.28 115 GLY A N 1
ATOM 882 C CA . GLY A 1 115 ? 25.642 42.777 -42.335 1.00 41.28 115 GLY A CA 1
ATOM 883 C C . GLY A 1 115 ? 26.746 43.784 -41.967 1.00 41.28 115 GLY A C 1
ATOM 884 O O . GLY A 1 115 ? 27.928 43.466 -42.033 1.00 41.28 115 GLY A O 1
ATOM 885 N N . PRO A 1 116 ? 26.361 45.022 -41.591 1.00 41.19 116 PRO A N 1
ATOM 886 C CA . PRO A 1 116 ? 27.081 46.280 -41.849 1.00 41.19 116 PRO A CA 1
ATOM 887 C C . PRO A 1 116 ? 28.274 46.570 -40.914 1.00 41.19 116 PRO A C 1
ATOM 889 O O . PRO A 1 116 ? 28.582 47.722 -40.632 1.00 41.19 116 PRO A O 1
ATOM 892 N N . ALA A 1 117 ? 28.982 45.537 -40.457 1.00 39.62 117 ALA A N 1
ATOM 893 C CA . ALA A 1 117 ? 30.236 45.661 -39.709 1.00 39.62 117 ALA A CA 1
ATOM 894 C C . ALA A 1 117 ? 31.485 45.680 -40.619 1.00 39.62 117 ALA A C 1
ATOM 896 O O . ALA A 1 117 ? 32.604 45.811 -40.135 1.00 39.62 117 ALA A O 1
ATOM 897 N N . ALA A 1 118 ? 31.314 45.585 -41.943 1.00 39.62 118 ALA A N 1
ATOM 898 C CA . ALA A 1 118 ? 32.415 45.614 -42.911 1.00 39.62 118 ALA A CA 1
ATOM 899 C C . ALA A 1 118 ? 33.008 47.019 -43.153 1.00 39.62 118 ALA A C 1
ATOM 901 O O . ALA A 1 118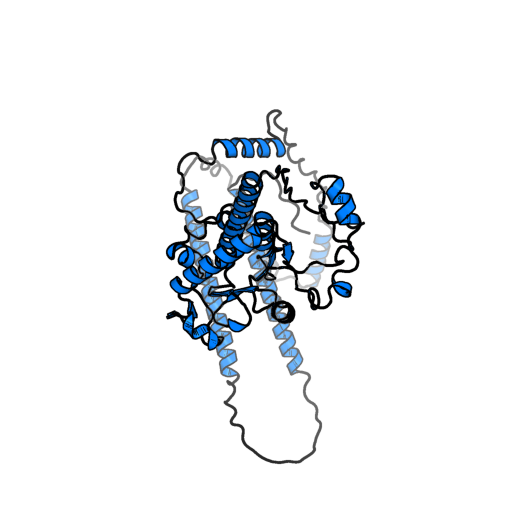 ? 34.042 47.140 -43.801 1.00 39.62 118 ALA A O 1
ATOM 902 N N . ARG A 1 119 ? 32.389 48.086 -42.626 1.00 35.44 119 ARG A N 1
ATOM 903 C CA . ARG A 1 119 ? 32.833 49.477 -42.853 1.00 35.44 119 ARG A CA 1
ATOM 904 C C . ARG A 1 119 ? 33.763 50.036 -41.772 1.00 35.44 119 ARG A C 1
ATOM 906 O O . ARG A 1 119 ? 34.271 51.137 -41.929 1.00 35.44 119 ARG A O 1
ATOM 913 N N . TRP A 1 120 ? 33.982 49.293 -40.687 1.00 34.41 120 TRP A N 1
ATOM 914 C CA . TRP A 1 120 ? 34.836 49.721 -39.569 1.00 34.41 120 TRP A CA 1
ATOM 915 C C . TRP A 1 120 ? 36.255 49.135 -39.620 1.00 34.41 120 TRP A C 1
ATOM 917 O O . TRP A 1 120 ? 37.141 49.622 -38.930 1.00 34.41 120 TRP A O 1
ATOM 927 N N . ILE A 1 121 ? 36.491 48.122 -40.461 1.00 35.19 121 ILE A N 1
ATOM 928 C CA . ILE A 1 121 ? 37.800 47.454 -40.595 1.00 35.19 121 ILE A CA 1
ATOM 929 C C . ILE A 1 121 ? 38.669 48.113 -41.688 1.00 35.19 121 ILE A C 1
ATOM 931 O O . ILE A 1 121 ? 39.866 47.863 -41.762 1.00 35.19 121 ILE A O 1
ATOM 935 N N . SER A 1 122 ? 38.117 49.015 -42.509 1.00 38.81 122 SER A N 1
ATOM 936 C CA . SER A 1 122 ? 38.866 49.677 -43.589 1.00 38.81 122 SER A CA 1
ATOM 937 C C . SER A 1 122 ? 39.621 50.950 -43.174 1.00 38.81 122 SER A C 1
ATOM 939 O O . SER A 1 122 ? 40.286 51.530 -44.022 1.00 38.81 122 SER A O 1
ATOM 941 N N . ASN A 1 123 ? 39.530 51.397 -41.912 1.00 36.22 123 ASN A N 1
ATOM 942 C CA . ASN A 1 123 ? 40.058 52.700 -41.465 1.00 36.22 123 ASN A CA 1
ATOM 943 C C . ASN A 1 123 ? 40.993 52.644 -40.240 1.00 36.22 123 ASN A C 1
ATOM 945 O O . ASN A 1 123 ? 41.093 53.607 -39.483 1.00 36.22 123 ASN A O 1
ATOM 949 N N . THR A 1 124 ? 41.724 51.548 -40.051 1.00 37.00 124 THR A N 1
ATOM 950 C CA . THR A 1 124 ? 42.865 51.509 -39.118 1.00 37.00 124 THR A CA 1
ATOM 951 C C . THR A 1 124 ? 44.175 51.466 -39.905 1.00 37.00 124 THR A C 1
ATOM 953 O O . THR A 1 124 ? 44.349 50.537 -40.698 1.00 37.00 124 THR A O 1
ATOM 956 N N . PRO A 1 125 ? 45.105 52.426 -39.726 1.00 32.66 125 PRO A N 1
ATOM 957 C CA . PRO A 1 125 ? 46.391 52.381 -40.406 1.00 32.66 125 PRO A CA 1
ATOM 958 C C . PRO A 1 125 ? 47.209 51.200 -39.873 1.00 32.66 125 PRO A C 1
ATOM 960 O O . PRO A 1 125 ? 47.283 50.972 -38.665 1.00 32.66 125 PRO A O 1
ATOM 963 N N . ALA A 1 126 ? 47.806 50.431 -40.782 1.00 32.06 126 ALA A N 1
ATOM 964 C CA . ALA A 1 126 ? 48.657 49.302 -40.431 1.00 32.06 126 ALA A CA 1
ATOM 965 C C . ALA A 1 126 ? 49.927 49.782 -39.698 1.00 32.06 126 ALA A C 1
ATOM 967 O O . ALA A 1 126 ? 50.549 50.753 -40.146 1.00 32.06 126 ALA A O 1
ATOM 968 N N . PRO A 1 127 ? 50.365 49.111 -38.617 1.00 31.97 127 PRO A N 1
ATOM 969 C CA . PRO A 1 127 ? 51.682 49.368 -38.056 1.00 31.97 127 PRO A CA 1
ATOM 970 C C . PRO A 1 127 ? 52.759 48.901 -39.047 1.00 31.97 127 PRO A C 1
ATOM 972 O O . PRO A 1 127 ? 52.713 47.785 -39.569 1.00 31.97 127 PRO A O 1
ATOM 975 N N . ARG A 1 128 ? 53.712 49.796 -39.331 1.00 29.22 128 ARG A N 1
ATOM 976 C CA . ARG A 1 128 ? 54.877 49.548 -40.188 1.00 29.22 128 ARG A CA 1
ATOM 977 C C . ARG A 1 128 ? 55.755 48.441 -39.601 1.00 29.22 128 ARG A C 1
ATOM 979 O O . ARG A 1 128 ? 55.953 48.362 -38.393 1.00 29.22 128 ARG A O 1
ATOM 986 N N . GLN A 1 129 ? 56.299 47.621 -40.494 1.00 40.25 129 GLN A N 1
ATOM 987 C CA . GLN A 1 129 ? 57.324 46.623 -40.213 1.00 40.25 129 GLN A CA 1
ATOM 988 C C . GLN A 1 129 ? 58.594 47.284 -39.651 1.00 40.25 129 GLN A C 1
ATOM 990 O O . GLN A 1 129 ? 59.195 48.123 -40.317 1.00 40.25 129 GLN A O 1
ATOM 995 N N . SER A 1 130 ? 59.047 46.838 -38.482 1.00 32.41 130 SER A N 1
ATOM 996 C CA . SER A 1 130 ? 60.474 46.734 -38.166 1.00 32.41 130 SER A CA 1
ATOM 997 C C . SER A 1 130 ? 60.680 45.552 -37.222 1.00 32.41 130 SER A C 1
ATOM 999 O O . SER A 1 130 ? 60.443 45.612 -36.019 1.00 32.41 130 SER A O 1
ATOM 1001 N N . THR A 1 131 ? 61.077 44.424 -37.799 1.00 38.47 131 THR A N 1
ATOM 1002 C CA . THR A 1 131 ? 61.601 43.277 -37.064 1.00 38.47 131 THR A CA 1
ATOM 1003 C C . THR A 1 131 ? 62.963 43.651 -36.494 1.00 38.47 131 THR A C 1
ATOM 1005 O O . THR A 1 131 ? 63.927 43.781 -37.246 1.00 38.47 131 THR A O 1
ATOM 1008 N N . VAL A 1 132 ? 63.057 43.788 -35.176 1.00 37.78 132 VAL A N 1
ATOM 1009 C CA . VAL A 1 132 ? 64.304 43.504 -34.463 1.00 37.78 132 VAL A CA 1
ATOM 1010 C C . VAL A 1 132 ? 64.005 42.298 -33.585 1.00 37.78 132 VAL A C 1
ATOM 1012 O O . VAL A 1 132 ? 63.126 42.352 -32.726 1.00 37.78 132 VAL A O 1
ATOM 1015 N N . ASN A 1 133 ? 64.663 41.178 -33.891 1.00 45.03 133 ASN A N 1
ATOM 1016 C CA . ASN A 1 133 ? 64.562 39.916 -33.166 1.00 45.03 133 ASN A CA 1
ATOM 1017 C C . ASN A 1 133 ? 65.004 40.122 -31.714 1.00 45.03 133 ASN A C 1
ATOM 1019 O O . ASN A 1 133 ? 66.186 40.059 -31.395 1.00 45.03 133 ASN A O 1
ATOM 1023 N N . VAL A 1 134 ? 64.037 40.323 -30.820 1.00 43.34 134 VAL A N 1
ATOM 1024 C CA . VAL A 1 134 ? 64.267 40.354 -29.365 1.00 43.34 134 VAL A CA 1
ATOM 1025 C C . VAL A 1 134 ? 64.778 38.995 -28.860 1.00 43.34 134 VAL A C 1
ATOM 1027 O O . VAL A 1 134 ? 65.441 38.924 -27.835 1.00 43.34 134 VAL A O 1
ATOM 1030 N N . MET A 1 135 ? 64.541 37.918 -29.613 1.00 42.28 135 MET A N 1
ATOM 1031 C CA . MET A 1 135 ? 64.970 36.567 -29.248 1.00 42.28 135 MET A CA 1
ATOM 1032 C C . MET A 1 135 ? 66.442 36.257 -29.548 1.00 42.28 135 MET A C 1
ATOM 1034 O O . MET A 1 135 ? 66.990 35.398 -28.873 1.00 42.28 135 MET A O 1
ATOM 1038 N N . ASP A 1 136 ? 67.101 36.983 -30.458 1.00 46.00 136 ASP A N 1
ATOM 1039 C CA . ASP A 1 136 ? 68.532 36.766 -30.752 1.00 46.00 136 ASP A CA 1
ATOM 1040 C C . ASP A 1 136 ? 69.459 37.507 -29.768 1.00 46.00 136 ASP A C 1
ATOM 1042 O O . ASP A 1 136 ? 70.647 37.209 -29.684 1.00 46.00 136 ASP A O 1
ATOM 1046 N N . GLN A 1 137 ? 68.935 38.468 -28.996 1.00 45.28 137 GLN A N 1
ATOM 1047 C CA . GLN A 1 137 ? 69.714 39.214 -27.997 1.00 45.28 137 GLN A CA 1
ATOM 1048 C C . GLN A 1 137 ? 69.712 38.568 -26.603 1.00 45.28 137 GLN A C 1
ATOM 1050 O O . GLN A 1 137 ? 70.517 38.952 -25.757 1.00 45.28 137 GLN A O 1
ATOM 1055 N N . LEU A 1 138 ? 68.838 37.587 -26.353 1.00 48.44 138 LEU A N 1
ATOM 1056 C CA . LEU A 1 138 ? 68.740 36.920 -25.050 1.00 48.44 138 LEU A CA 1
ATOM 1057 C C . LEU A 1 138 ? 69.735 35.763 -24.859 1.00 48.44 138 LEU A C 1
ATOM 1059 O O . LEU A 1 138 ? 69.970 35.370 -23.720 1.00 48.44 138 LEU A O 1
ATOM 1063 N N . ASP A 1 139 ? 70.362 35.268 -25.928 1.00 46.53 139 ASP A N 1
ATOM 1064 C CA . ASP A 1 139 ? 71.295 34.130 -25.870 1.00 46.53 139 ASP A CA 1
ATOM 1065 C C . ASP A 1 139 ? 72.748 34.521 -25.519 1.00 46.53 139 ASP A C 1
ATOM 1067 O O . ASP A 1 139 ? 73.618 33.654 -25.438 1.00 46.53 139 ASP A O 1
ATOM 1071 N N . MET A 1 140 ? 73.039 35.807 -25.268 1.00 52.62 140 MET A N 1
ATOM 1072 C CA . MET A 1 140 ? 74.398 36.285 -24.940 1.00 52.62 140 MET A CA 1
ATOM 1073 C C . MET A 1 140 ? 74.584 36.871 -23.529 1.00 52.62 140 MET A C 1
ATOM 1075 O O . MET A 1 140 ? 75.662 37.381 -23.233 1.00 52.62 140 MET A O 1
ATOM 1079 N N . LEU A 1 141 ? 73.602 36.780 -22.627 1.00 50.94 141 LEU A N 1
ATOM 1080 C CA . LEU A 1 141 ? 73.710 37.381 -21.288 1.00 50.94 141 LEU A CA 1
ATOM 1081 C C . LEU A 1 141 ? 73.941 36.313 -20.209 1.00 50.94 141 LEU A C 1
ATOM 1083 O O . LEU A 1 141 ? 73.127 35.411 -20.013 1.00 50.94 141 LEU A O 1
ATOM 1087 N N . THR A 1 142 ? 75.065 36.408 -19.494 1.00 59.50 142 THR A N 1
ATOM 1088 C CA . THR A 1 142 ? 75.370 35.537 -18.349 1.00 59.50 142 THR A CA 1
ATOM 1089 C C . THR A 1 142 ? 74.541 35.947 -17.125 1.00 59.50 142 THR A C 1
ATOM 1091 O O . THR A 1 142 ? 74.183 37.113 -16.953 1.00 59.50 142 THR A O 1
ATOM 1094 N N . GLY A 1 143 ? 74.209 34.973 -16.266 1.00 57.97 143 GLY A N 1
ATOM 1095 C CA . GLY A 1 143 ? 73.158 35.087 -15.240 1.00 57.97 143 GLY A CA 1
ATOM 1096 C C . GLY A 1 143 ? 73.229 36.302 -14.302 1.00 57.97 143 GLY A C 1
ATOM 1097 O O . GLY A 1 143 ? 72.190 36.770 -13.854 1.00 57.97 143 GLY A O 1
ATOM 1098 N N . SER A 1 144 ? 74.408 36.887 -14.072 1.00 56.81 144 SER A N 1
ATOM 1099 C CA . SER A 1 144 ? 74.556 38.076 -13.218 1.00 56.81 144 SER A CA 1
ATOM 1100 C C . SER A 1 144 ? 74.016 39.377 -13.828 1.00 56.81 144 SER A C 1
ATOM 1102 O O . SER A 1 144 ? 73.770 40.336 -13.097 1.00 56.81 144 SER A O 1
ATOM 1104 N N . GLU A 1 145 ? 73.846 39.446 -15.150 1.00 55.25 145 GLU A N 1
ATOM 1105 C CA . GLU A 1 145 ? 73.226 40.602 -15.818 1.00 55.25 145 GLU A CA 1
ATOM 1106 C C . GLU A 1 145 ? 71.701 40.466 -15.892 1.00 55.25 145 GLU A C 1
ATOM 1108 O O . GLU A 1 145 ? 70.985 41.468 -15.868 1.00 55.25 145 GLU A O 1
ATOM 1113 N N . PHE A 1 146 ? 71.201 39.228 -15.874 1.00 53.22 146 PHE A N 1
ATOM 1114 C CA . PHE A 1 146 ? 69.773 38.929 -15.817 1.00 53.22 146 PHE A CA 1
ATOM 1115 C C . PHE A 1 146 ? 69.163 39.337 -14.471 1.00 53.22 146 PHE A C 1
ATOM 1117 O O . PHE A 1 146 ? 68.086 39.929 -14.442 1.00 53.22 146 PHE A O 1
ATOM 1124 N N . ASP A 1 147 ? 69.882 39.106 -13.369 1.00 55.72 147 ASP A N 1
ATOM 1125 C CA . ASP A 1 147 ? 69.421 39.479 -12.027 1.00 55.72 147 ASP A CA 1
ATOM 1126 C C . ASP A 1 147 ? 69.386 41.004 -11.835 1.00 55.72 147 ASP A C 1
ATOM 1128 O O . ASP A 1 147 ? 68.411 41.539 -11.311 1.00 55.72 147 ASP A O 1
ATOM 1132 N N . LYS A 1 148 ? 70.375 41.737 -12.370 1.00 60.38 148 LYS A N 1
ATOM 1133 C CA . LYS A 1 148 ? 70.371 43.213 -12.359 1.00 60.38 148 LYS A CA 1
ATOM 1134 C C . LYS A 1 148 ? 69.271 43.806 -13.242 1.00 60.38 148 LYS A C 1
ATOM 1136 O O . LYS A 1 148 ? 68.671 44.816 -12.876 1.00 60.38 148 LYS A O 1
ATOM 1141 N N . ALA A 1 149 ? 68.976 43.185 -14.386 1.00 55.97 149 ALA A N 1
ATOM 1142 C CA . ALA A 1 149 ? 67.872 43.593 -15.253 1.00 55.97 149 ALA A CA 1
ATOM 1143 C C . ALA A 1 149 ? 66.497 43.280 -14.632 1.00 55.97 149 ALA A C 1
ATOM 1145 O O . ALA A 1 149 ? 65.569 44.079 -14.759 1.00 55.97 149 ALA A O 1
ATOM 1146 N N . ALA A 1 150 ? 66.370 42.161 -13.911 1.00 54.34 150 ALA A N 1
ATOM 1147 C CA . ALA A 1 150 ? 65.159 41.797 -13.181 1.00 54.34 150 ALA A CA 1
ATOM 1148 C C . ALA A 1 150 ? 64.904 42.725 -11.979 1.00 54.34 150 ALA A C 1
ATOM 1150 O O . ALA A 1 150 ? 63.764 43.126 -11.747 1.00 54.34 150 ALA A O 1
ATOM 1151 N N . GLU A 1 151 ? 65.953 43.133 -11.261 1.00 54.72 151 GLU A N 1
ATOM 1152 C CA . GLU A 1 151 ? 65.870 44.058 -10.123 1.00 54.72 151 GLU A CA 1
ATOM 1153 C C . GLU A 1 151 ? 65.560 45.503 -10.573 1.00 54.72 151 GLU A C 1
ATOM 1155 O O . GLU A 1 151 ? 64.729 46.191 -9.973 1.00 54.72 151 GLU A O 1
ATOM 1160 N N . ALA A 1 152 ? 66.105 45.940 -11.715 1.00 55.44 152 ALA A N 1
ATOM 1161 C CA . ALA A 1 152 ? 65.746 47.216 -12.344 1.00 55.44 152 ALA A CA 1
ATOM 1162 C C . ALA A 1 152 ? 64.303 47.229 -12.902 1.00 55.44 152 ALA A C 1
ATOM 1164 O O . ALA A 1 152 ? 63.602 48.243 -12.804 1.00 55.44 152 ALA A O 1
ATOM 1165 N N . ALA A 1 153 ? 63.825 46.097 -13.434 1.00 52.50 153 ALA A N 1
ATOM 1166 C CA . ALA A 1 153 ? 62.441 45.937 -13.885 1.00 52.50 153 ALA A CA 1
ATOM 1167 C C . ALA A 1 153 ? 61.440 45.861 -12.715 1.00 52.50 153 A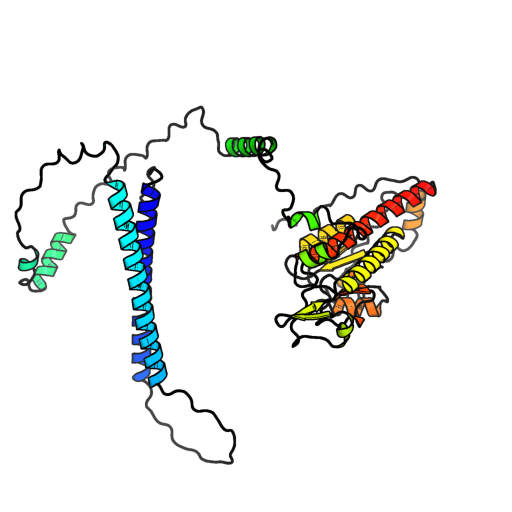LA A C 1
ATOM 1169 O O . ALA A 1 153 ? 60.308 46.323 -12.848 1.00 52.50 153 ALA A O 1
ATOM 1170 N N . ALA A 1 154 ? 61.853 45.339 -11.555 1.00 49.00 154 ALA A N 1
ATOM 1171 C CA . ALA A 1 154 ? 61.022 45.285 -10.351 1.00 49.00 154 ALA A CA 1
ATOM 1172 C C . ALA A 1 154 ? 60.818 46.662 -9.689 1.00 49.00 154 ALA A C 1
ATOM 1174 O O . ALA A 1 154 ? 59.818 46.865 -9.003 1.00 49.00 154 ALA A O 1
ATOM 1175 N N . THR A 1 155 ? 61.725 47.618 -9.920 1.00 50.62 155 THR A N 1
ATOM 1176 C CA . THR A 1 155 ? 61.736 48.919 -9.218 1.00 50.62 155 THR A CA 1
ATOM 1177 C C . THR A 1 155 ? 61.099 50.065 -10.023 1.00 50.62 155 THR A C 1
ATOM 1179 O O . THR A 1 155 ? 60.920 51.162 -9.502 1.00 50.62 155 THR A O 1
ATOM 1182 N N . SER A 1 156 ? 60.716 49.840 -11.285 1.00 50.38 156 SER A N 1
ATOM 1183 C CA . SER A 1 156 ? 60.225 50.897 -12.191 1.00 50.38 156 SER A CA 1
ATOM 1184 C C . SER A 1 156 ? 58.842 50.647 -12.798 1.00 50.38 156 SER A C 1
ATOM 1186 O O . SER A 1 156 ? 58.472 51.299 -13.773 1.00 50.38 156 SER A O 1
ATOM 1188 N N . VAL A 1 157 ? 58.028 49.765 -12.210 1.00 45.53 157 VAL A N 1
ATOM 1189 C CA . VAL A 1 157 ? 56.599 49.716 -12.551 1.00 45.53 157 VAL A CA 1
ATOM 1190 C C . VAL A 1 157 ? 55.872 50.723 -11.659 1.00 45.53 157 VAL A C 1
ATOM 1192 O O . VAL A 1 157 ? 55.675 50.430 -10.478 1.00 45.53 157 VAL A O 1
ATOM 1195 N N . PRO A 1 158 ? 55.462 51.907 -12.159 1.00 46.31 158 PRO A N 1
ATOM 1196 C CA . PRO A 1 158 ? 54.524 52.727 -11.416 1.00 46.31 158 PRO A CA 1
ATOM 1197 C C . PRO A 1 158 ? 53.276 51.876 -11.196 1.00 46.31 158 PRO A C 1
ATOM 1199 O O . PRO A 1 158 ? 52.662 51.404 -12.156 1.00 46.31 158 PRO A O 1
ATOM 1202 N N . THR A 1 159 ? 52.923 51.639 -9.932 1.00 44.00 159 THR A N 1
ATOM 1203 C CA . THR A 1 159 ? 51.601 51.129 -9.573 1.00 44.00 159 THR A CA 1
ATOM 1204 C C . THR A 1 159 ? 50.607 51.999 -10.330 1.00 44.00 159 THR A C 1
ATOM 1206 O O . THR A 1 159 ? 50.627 53.212 -10.108 1.00 44.00 159 THR A O 1
ATOM 1209 N N . PRO A 1 160 ? 49.795 51.460 -11.261 1.00 46.16 160 PRO A N 1
ATOM 1210 C CA . PRO A 1 160 ? 48.774 52.279 -11.870 1.00 46.16 160 PRO A CA 1
ATOM 1211 C C . PRO A 1 160 ? 47.897 52.731 -10.712 1.00 46.16 160 PRO A C 1
ATOM 1213 O O . PRO A 1 160 ? 47.281 51.906 -10.030 1.00 46.16 160 PRO A O 1
ATOM 1216 N N . GLU A 1 161 ? 47.930 54.037 -10.446 1.00 44.66 161 GLU A N 1
ATOM 1217 C CA . GLU A 1 161 ? 46.930 54.722 -9.649 1.00 44.66 161 GLU A CA 1
ATOM 1218 C C . GLU A 1 161 ? 45.600 54.123 -10.080 1.00 44.66 161 GLU A C 1
ATOM 1220 O O . GLU A 1 161 ? 45.315 54.060 -11.281 1.00 44.66 161 GLU A O 1
ATOM 1225 N N . ALA A 1 162 ? 44.870 53.545 -9.127 1.00 46.84 162 ALA A N 1
ATOM 1226 C CA . ALA A 1 162 ? 43.596 52.913 -9.392 1.00 46.84 162 ALA A CA 1
ATOM 1227 C C . ALA A 1 162 ? 42.658 53.999 -9.921 1.00 46.84 162 ALA A C 1
ATOM 1229 O O . ALA A 1 162 ? 41.940 54.637 -9.154 1.00 46.84 162 ALA A O 1
ATOM 1230 N N . SER A 1 163 ? 42.699 54.241 -11.235 1.00 50.75 163 SER A N 1
ATOM 1231 C CA . SER A 1 163 ? 41.707 55.044 -11.909 1.00 50.75 163 SER A CA 1
ATOM 1232 C C . SER A 1 163 ? 40.409 54.330 -11.605 1.00 50.75 163 SER A C 1
ATOM 1234 O O . SER A 1 163 ? 40.251 53.133 -11.878 1.00 50.75 163 SER A O 1
ATOM 1236 N N . ALA A 1 164 ? 39.550 55.027 -10.866 1.00 54.44 164 ALA A N 1
ATOM 1237 C CA . ALA A 1 164 ? 38.241 54.539 -10.512 1.00 54.44 164 ALA A CA 1
ATOM 1238 C C . ALA A 1 164 ? 37.637 53.973 -11.795 1.00 54.44 164 ALA A C 1
ATOM 1240 O O . ALA A 1 164 ? 37.438 54.708 -12.767 1.00 54.44 164 ALA A O 1
ATOM 1241 N N . ALA A 1 165 ? 37.443 52.650 -11.829 1.00 49.50 165 ALA A N 1
ATOM 1242 C CA . ALA A 1 165 ? 36.695 52.027 -12.903 1.00 49.50 165 ALA A CA 1
ATOM 1243 C C . ALA A 1 165 ? 35.425 52.870 -13.053 1.00 49.50 165 ALA A C 1
ATOM 1245 O O . ALA A 1 165 ? 34.815 53.149 -12.015 1.00 49.50 165 ALA A O 1
ATOM 1246 N N . PRO A 1 166 ? 35.065 53.337 -14.266 1.00 53.31 166 PRO A N 1
ATOM 1247 C CA . PRO A 1 166 ? 33.864 54.138 -14.425 1.00 53.31 166 PRO A CA 1
ATOM 1248 C C . PRO A 1 166 ? 32.751 53.363 -13.738 1.00 53.31 166 PRO A C 1
ATOM 1250 O O . PRO A 1 166 ? 32.560 52.180 -14.053 1.00 53.31 166 PRO A O 1
ATOM 1253 N N . GLU A 1 167 ? 32.135 53.979 -12.721 1.00 53.69 167 GLU A N 1
ATOM 1254 C CA . GLU A 1 167 ? 31.043 53.362 -11.980 1.00 53.69 167 GLU A CA 1
ATOM 1255 C C . GLU A 1 167 ? 30.123 52.741 -13.021 1.00 53.69 167 GLU A C 1
ATOM 1257 O O . GLU A 1 167 ? 29.720 53.414 -13.977 1.00 53.69 167 GLU A O 1
ATOM 1262 N N . ALA A 1 168 ? 29.900 51.425 -12.911 1.00 52.94 168 ALA A N 1
ATOM 1263 C CA . ALA A 1 168 ? 29.015 50.723 -13.827 1.00 52.94 168 ALA A CA 1
ATOM 1264 C C . ALA A 1 168 ? 27.753 51.581 -13.948 1.00 52.94 168 ALA A C 1
ATOM 1266 O O . ALA A 1 168 ? 27.234 51.947 -12.891 1.00 52.94 168 ALA A O 1
ATOM 1267 N N . PRO A 1 169 ? 27.317 51.963 -15.168 1.00 54.38 169 PRO A N 1
ATOM 1268 C CA . PRO A 1 169 ? 26.289 52.978 -15.335 1.00 54.38 169 PRO A CA 1
ATOM 1269 C C . PRO A 1 169 ? 25.142 52.606 -14.417 1.00 54.38 169 PRO A C 1
ATOM 1271 O O . PRO A 1 169 ? 24.590 51.507 -14.568 1.00 54.38 169 PRO A O 1
ATOM 1274 N N . GLN A 1 170 ? 24.888 53.463 -13.418 1.00 51.41 170 GLN A N 1
ATOM 1275 C CA . GLN A 1 170 ? 23.800 53.273 -12.474 1.00 51.41 170 GLN A CA 1
ATOM 1276 C C . GLN A 1 170 ? 22.594 52.990 -13.348 1.00 51.41 170 GLN A C 1
ATOM 1278 O O . GLN A 1 170 ? 22.262 53.787 -14.229 1.00 51.41 170 GLN A O 1
ATOM 1283 N N . THR A 1 171 ? 22.050 51.779 -13.247 1.00 54.56 171 THR A N 1
ATOM 1284 C CA . THR A 1 171 ? 20.874 51.432 -14.022 1.00 54.56 171 THR A CA 1
ATOM 1285 C C . THR A 1 171 ? 19.815 52.403 -13.561 1.00 54.56 171 THR A C 1
ATOM 1287 O O . THR A 1 171 ? 19.326 52.260 -12.447 1.00 54.56 171 THR A O 1
ATOM 1290 N N . VAL A 1 172 ? 19.534 53.419 -14.377 1.00 54.16 172 VAL A N 1
ATOM 1291 C CA . VAL A 1 172 ? 18.340 54.237 -14.242 1.00 54.16 172 VAL A CA 1
ATOM 1292 C C . VAL A 1 172 ? 17.223 53.210 -14.297 1.00 54.16 172 VAL A C 1
ATOM 1294 O O . VAL A 1 172 ? 16.989 52.608 -15.345 1.00 54.16 172 VAL A O 1
ATOM 1297 N N . GLU A 1 173 ? 16.688 52.841 -13.134 1.00 59.00 173 GLU A N 1
ATOM 1298 C CA . GLU A 1 173 ? 15.572 51.916 -13.077 1.00 59.00 173 GLU A CA 1
ATOM 1299 C C . GLU A 1 173 ? 14.443 52.645 -13.785 1.00 59.00 173 GLU A C 1
ATOM 1301 O O . GLU A 1 173 ? 13.975 53.681 -13.312 1.00 59.00 173 GLU A O 1
ATOM 1306 N N . ASP A 1 174 ? 14.092 52.173 -14.985 1.00 63.31 174 ASP A N 1
ATOM 1307 C CA . ASP A 1 174 ? 12.969 52.729 -15.718 1.00 63.31 174 ASP A CA 1
ATOM 1308 C C . ASP A 1 174 ? 11.782 52.754 -14.738 1.00 63.31 174 ASP A C 1
ATOM 1310 O O . ASP A 1 174 ? 11.467 51.698 -14.173 1.00 63.31 174 ASP A O 1
ATOM 1314 N N . PRO A 1 175 ? 11.106 53.901 -14.523 1.00 66.69 175 PRO A N 1
ATOM 1315 C CA . PRO A 1 175 ? 10.032 54.018 -13.528 1.00 66.69 175 PRO A CA 1
ATOM 1316 C C . PRO A 1 175 ? 8.850 53.063 -13.776 1.00 66.69 175 PRO A C 1
ATOM 1318 O O . PRO A 1 175 ? 7.951 52.947 -12.952 1.00 66.69 175 PRO A O 1
ATOM 1321 N N . ASN A 1 176 ? 8.852 52.388 -14.928 1.00 68.00 176 ASN A N 1
ATOM 1322 C CA . ASN A 1 176 ? 7.867 51.417 -15.390 1.00 68.00 176 ASN A CA 1
ATOM 1323 C C . ASN A 1 176 ? 8.415 49.976 -15.474 1.00 68.00 176 ASN A C 1
ATOM 1325 O O . ASN A 1 176 ? 7.807 49.114 -16.114 1.00 68.00 176 ASN A O 1
ATOM 1329 N N . SER A 1 177 ? 9.579 49.698 -14.885 1.00 79.19 177 SER A N 1
ATOM 1330 C CA . SER A 1 177 ? 10.145 48.350 -14.841 1.00 79.19 177 SER A CA 1
ATOM 1331 C C . SER A 1 177 ? 9.536 47.542 -13.693 1.00 79.19 177 SER A C 1
ATOM 1333 O O . SER A 1 177 ? 9.474 47.986 -12.552 1.00 79.19 177 SER A O 1
ATOM 1335 N N . TYR A 1 178 ? 9.042 46.342 -14.002 1.00 83.44 178 TYR A N 1
ATOM 1336 C CA . TYR A 1 178 ? 8.422 45.485 -12.993 1.00 83.44 178 TYR A CA 1
ATOM 1337 C C . TYR A 1 178 ? 9.452 44.950 -12.008 1.00 83.44 178 TYR A C 1
ATOM 1339 O O . TYR A 1 178 ? 10.513 44.448 -12.402 1.00 83.44 178 TYR A O 1
ATOM 1347 N N . THR A 1 179 ? 9.072 44.920 -10.736 1.00 89.81 179 THR A N 1
ATOM 1348 C CA . THR A 1 179 ? 9.878 44.258 -9.713 1.00 89.81 179 THR A CA 1
ATOM 1349 C C . THR A 1 179 ? 9.879 42.738 -9.912 1.00 89.81 179 THR A C 1
ATOM 1351 O O . THR A 1 179 ? 9.014 42.147 -10.565 1.00 89.81 179 THR A O 1
ATOM 1354 N N . ARG A 1 180 ? 10.856 42.039 -9.323 1.00 88.50 180 ARG A N 1
ATOM 1355 C CA . ARG A 1 180 ? 10.935 40.569 -9.413 1.00 88.50 180 ARG A CA 1
ATOM 1356 C C . ARG A 1 180 ? 9.707 39.874 -8.809 1.00 88.50 180 ARG A C 1
ATOM 1358 O O . ARG A 1 180 ? 9.304 38.827 -9.317 1.00 88.50 180 ARG A O 1
ATOM 1365 N N . ALA A 1 181 ? 9.137 40.447 -7.750 1.00 91.69 181 ALA A N 1
ATOM 1366 C CA . ALA A 1 181 ? 7.916 39.953 -7.121 1.00 91.69 181 ALA A CA 1
ATOM 1367 C C . ALA A 1 181 ? 6.706 40.156 -8.046 1.00 91.69 181 ALA A C 1
ATOM 1369 O O . ALA A 1 181 ? 5.998 39.198 -8.346 1.00 91.69 181 ALA A O 1
ATOM 1370 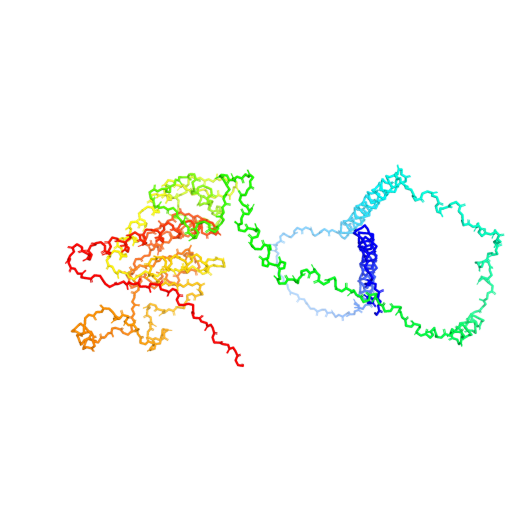N N . GLU A 1 182 ? 6.547 41.352 -8.615 1.00 91.62 182 GLU A N 1
ATOM 1371 C CA . GLU A 1 182 ? 5.472 41.649 -9.570 1.00 91.62 182 GLU A CA 1
ATOM 1372 C C . GLU A 1 182 ? 5.555 40.798 -10.839 1.00 91.62 182 GLU A C 1
ATOM 1374 O O . GLU A 1 182 ? 4.538 40.315 -11.337 1.00 91.62 182 GLU A O 1
ATOM 1379 N N . LEU A 1 183 ? 6.763 40.564 -11.363 1.00 92.00 183 LEU A N 1
ATOM 1380 C CA . LEU A 1 183 ? 6.976 39.659 -12.493 1.00 92.00 183 LEU A CA 1
ATOM 1381 C C . LEU A 1 183 ? 6.572 38.227 -12.149 1.00 92.00 183 LEU A C 1
ATOM 1383 O O . LEU A 1 183 ? 6.010 37.536 -13.001 1.00 92.00 183 LEU A O 1
ATOM 1387 N N . HIS A 1 184 ? 6.844 37.775 -10.924 1.00 93.56 184 HIS A N 1
ATOM 1388 C CA . HIS A 1 184 ? 6.424 36.461 -10.455 1.00 93.56 184 HIS A CA 1
ATOM 1389 C C . HIS A 1 184 ? 4.897 36.367 -10.385 1.00 93.56 184 HIS A C 1
ATOM 1391 O O . HIS A 1 184 ? 4.316 35.481 -11.007 1.00 93.56 184 HIS A O 1
ATOM 1397 N N . GLU A 1 185 ? 4.234 37.326 -9.739 1.00 93.31 185 GLU A N 1
ATOM 1398 C CA . GLU A 1 185 ? 2.770 37.382 -9.648 1.00 93.31 185 GLU A CA 1
ATOM 1399 C C . GLU A 1 185 ? 2.105 37.493 -11.019 1.00 93.31 185 GLU A C 1
ATOM 1401 O O . GLU A 1 185 ? 1.103 36.837 -11.311 1.00 93.31 185 GLU A O 1
ATOM 1406 N N . ARG A 1 186 ? 2.663 38.318 -11.909 1.00 92.06 186 ARG A N 1
ATOM 1407 C CA . ARG A 1 186 ? 2.208 38.419 -13.294 1.00 92.06 186 ARG A CA 1
ATOM 1408 C C . ARG A 1 186 ? 2.365 37.081 -14.007 1.00 92.06 186 ARG A C 1
ATOM 1410 O O . ARG A 1 186 ? 1.428 36.658 -14.679 1.00 92.06 186 ARG A O 1
ATOM 1417 N N . ARG A 1 187 ? 3.497 36.393 -13.843 1.00 92.62 187 ARG A N 1
ATOM 1418 C CA . ARG A 1 187 ? 3.733 35.073 -14.441 1.00 92.62 187 ARG A CA 1
ATOM 1419 C C . ARG A 1 187 ? 2.754 34.032 -13.914 1.00 92.62 187 ARG A C 1
ATOM 1421 O O . ARG A 1 187 ? 2.245 33.250 -14.709 1.00 92.62 187 ARG A O 1
ATOM 1428 N N . GLU A 1 188 ? 2.452 34.038 -12.620 1.00 93.50 188 GLU A N 1
ATOM 1429 C CA . GLU A 1 188 ? 1.450 33.150 -12.027 1.00 93.50 188 GLU A CA 1
ATOM 1430 C C . GLU A 1 188 ? 0.041 33.449 -12.541 1.00 93.50 188 GLU A C 1
ATOM 1432 O O . GLU A 1 188 ? -0.678 32.524 -12.919 1.00 93.50 188 GLU A O 1
ATOM 1437 N N . ARG A 1 189 ? -0.347 34.730 -12.628 1.00 92.69 189 ARG A N 1
ATOM 1438 C CA . ARG A 1 189 ? -1.625 35.146 -13.229 1.00 92.69 189 ARG A CA 1
ATOM 1439 C C . ARG A 1 189 ? -1.721 34.696 -14.684 1.00 92.69 189 ARG A C 1
ATOM 1441 O O . ARG A 1 189 ? -2.679 34.023 -15.047 1.00 92.69 189 ARG A O 1
ATOM 1448 N N . MET A 1 190 ? -0.711 34.994 -15.501 1.00 92.50 190 MET A N 1
ATOM 1449 C CA . MET A 1 190 ? -0.670 34.587 -16.910 1.00 92.50 190 MET A CA 1
ATOM 1450 C C . MET A 1 190 ? -0.685 33.062 -17.060 1.00 92.50 190 MET A C 1
ATOM 1452 O O . MET A 1 190 ? -1.387 32.538 -17.920 1.00 92.50 190 MET A O 1
ATOM 1456 N N . ALA A 1 191 ? 0.025 32.332 -16.196 1.00 92.00 191 ALA A N 1
ATOM 1457 C CA . ALA A 1 191 ? -0.001 30.876 -16.188 1.00 92.00 191 ALA A CA 1
ATOM 1458 C C . ALA A 1 191 ? -1.393 30.325 -15.840 1.00 92.00 191 ALA A C 1
ATOM 1460 O O . ALA A 1 191 ? -1.793 29.324 -16.418 1.00 92.00 191 ALA A O 1
ATOM 1461 N N . LYS A 1 192 ? -2.169 30.954 -14.951 1.00 89.62 192 LYS A N 1
ATOM 1462 C CA . LYS A 1 192 ? -3.540 30.494 -14.661 1.00 89.62 192 LYS A CA 1
ATOM 1463 C C . LYS A 1 192 ? -4.449 30.569 -15.892 1.00 89.62 192 LYS A C 1
ATOM 1465 O O . LYS A 1 192 ? -5.185 29.622 -16.138 1.00 89.62 192 LYS A O 1
ATOM 1470 N N . TYR A 1 193 ? -4.368 31.650 -16.669 1.00 88.31 193 TYR A N 1
ATOM 1471 C CA . TYR A 1 193 ? -5.246 31.857 -17.826 1.00 88.31 193 TYR A CA 1
ATOM 1472 C C . TYR A 1 193 ? -4.774 31.143 -19.096 1.00 88.31 193 TYR A C 1
ATOM 1474 O O . TYR A 1 193 ? -5.598 30.638 -19.852 1.00 88.31 193 TYR A O 1
ATOM 1482 N N . TRP A 1 194 ? -3.465 31.106 -19.361 1.00 89.94 194 TRP A N 1
ATOM 1483 C CA . TRP A 1 194 ? -2.943 30.701 -20.676 1.00 89.94 194 TRP A CA 1
ATOM 1484 C C . TRP A 1 194 ? -2.179 29.376 -20.682 1.00 89.94 194 TRP A C 1
ATOM 1486 O O . TRP A 1 194 ? -1.838 28.886 -21.753 1.00 89.94 194 TRP A O 1
ATOM 1496 N N . LYS A 1 195 ? -1.920 28.750 -19.524 1.00 86.00 195 LYS A N 1
ATOM 1497 C CA . LYS A 1 195 ? -1.148 27.491 -19.464 1.00 86.00 195 LYS A CA 1
ATOM 1498 C C . LYS A 1 195 ? -1.808 26.332 -20.207 1.00 86.00 195 LYS A C 1
ATOM 1500 O O . LYS A 1 195 ? -1.105 25.428 -20.645 1.00 86.00 195 LYS A O 1
ATOM 1505 N N . THR A 1 196 ? -3.131 26.329 -20.307 1.00 84.31 196 THR A N 1
ATOM 1506 C CA . THR A 1 196 ? -3.907 25.263 -20.955 1.00 84.31 196 THR A CA 1
ATOM 1507 C C . THR A 1 196 ? -4.327 25.606 -22.383 1.00 84.31 196 THR A C 1
ATOM 1509 O O . THR A 1 196 ? -5.039 24.819 -22.998 1.00 84.31 196 THR A O 1
ATOM 1512 N N . LEU A 1 197 ? -3.917 26.763 -22.915 1.00 90.00 197 LEU A N 1
ATOM 1513 C CA . LEU A 1 197 ? -4.255 27.171 -24.276 1.00 90.00 197 LEU A CA 1
ATOM 1514 C C . LEU A 1 197 ? -3.381 26.419 -25.299 1.00 90.00 197 LEU A C 1
ATOM 1516 O O . LEU A 1 197 ? -2.191 26.208 -25.066 1.00 90.00 197 LEU A O 1
ATOM 1520 N N . GLY A 1 198 ? -3.957 26.035 -26.443 1.00 89.44 198 GLY A N 1
ATOM 1521 C CA . GLY A 1 198 ? -3.250 25.373 -27.546 1.00 89.44 198 GLY A CA 1
ATOM 1522 C C . GLY A 1 198 ? -3.653 23.909 -27.715 1.00 89.44 198 GLY A C 1
ATOM 1523 O O . GLY A 1 198 ? -4.522 23.610 -28.525 1.00 89.44 198 GLY A O 1
ATOM 1524 N N . ALA A 1 199 ? -3.029 23.001 -26.961 1.00 88.50 199 ALA A N 1
ATOM 1525 C CA . ALA A 1 199 ? -3.293 21.564 -27.047 1.00 88.50 199 ALA A CA 1
ATOM 1526 C C . ALA A 1 199 ? -3.386 20.919 -25.656 1.00 88.50 199 ALA A C 1
ATOM 1528 O O . ALA A 1 199 ? -2.587 21.218 -24.766 1.00 88.50 199 ALA A O 1
ATOM 1529 N N . THR A 1 200 ? -4.331 19.993 -25.477 1.00 85.88 200 THR A N 1
ATOM 1530 C CA . THR A 1 200 ? -4.477 19.189 -24.256 1.00 85.88 200 THR A CA 1
ATOM 1531 C C . THR A 1 200 ? -3.865 17.802 -24.469 1.00 85.88 200 THR A C 1
ATOM 1533 O O . THR A 1 200 ? -4.428 17.012 -25.225 1.00 85.88 200 THR A O 1
ATOM 1536 N N . PRO A 1 201 ? -2.729 17.459 -23.832 1.00 81.75 201 PRO A N 1
ATOM 1537 C CA . PRO A 1 201 ? -2.172 16.115 -23.946 1.00 81.75 201 PRO A CA 1
ATOM 1538 C C . PRO A 1 201 ? -3.098 15.115 -23.238 1.00 81.75 201 PRO A C 1
ATOM 1540 O O . PRO A 1 201 ? -3.188 15.115 -22.010 1.00 81.75 201 PRO A O 1
ATOM 1543 N N . GLU A 1 202 ? -3.788 14.274 -24.008 1.00 78.19 202 GLU A N 1
ATOM 1544 C CA . GLU A 1 202 ? -4.874 13.415 -23.512 1.00 78.19 202 GLU A CA 1
ATOM 1545 C C . GLU A 1 202 ? -4.378 12.165 -22.752 1.00 78.19 202 GLU A C 1
ATOM 1547 O O . GLU A 1 202 ? -5.046 11.697 -21.837 1.00 78.19 202 GLU A O 1
ATOM 1552 N N . SER A 1 203 ? -3.165 11.667 -23.036 1.00 77.62 203 SER A N 1
ATOM 1553 C CA . SER A 1 203 ? -2.686 10.357 -22.538 1.00 77.62 203 SER A CA 1
ATOM 1554 C C . SER A 1 203 ? -1.365 10.391 -21.743 1.00 77.62 203 SER A C 1
ATOM 1556 O O . SER A 1 203 ? -0.669 9.378 -21.627 1.00 77.62 203 SER A O 1
ATOM 1558 N N . ALA A 1 204 ? -0.967 11.534 -21.182 1.00 85.44 204 ALA A N 1
ATOM 1559 C CA . ALA A 1 204 ? 0.288 11.610 -20.428 1.00 85.44 204 ALA A CA 1
ATOM 1560 C C . ALA A 1 204 ? 0.128 11.091 -18.986 1.00 85.44 204 ALA A C 1
ATOM 1562 O O . ALA A 1 204 ? -0.632 11.656 -18.195 1.00 85.44 204 ALA A O 1
ATOM 1563 N N . TYR A 1 205 ? 0.902 10.062 -18.617 1.00 91.00 205 TYR A N 1
ATOM 1564 C CA . TYR A 1 205 ? 1.021 9.627 -17.223 1.00 91.00 205 TYR A CA 1
ATOM 1565 C C . TYR A 1 205 ? 1.610 10.751 -16.359 1.00 91.00 205 TYR A C 1
ATOM 1567 O O . TYR A 1 205 ? 2.635 11.347 -16.697 1.00 91.00 205 TYR A O 1
ATOM 1575 N N . LYS A 1 206 ? 0.968 11.024 -15.220 1.00 90.56 206 LYS A N 1
ATOM 1576 C CA . LYS A 1 206 ? 1.417 12.012 -14.234 1.00 90.56 206 LYS A CA 1
ATOM 1577 C C . LYS A 1 206 ? 1.586 11.313 -12.882 1.00 90.56 206 LYS A C 1
ATOM 1579 O O . LYS A 1 206 ? 0.579 10.875 -12.335 1.00 90.56 206 LYS A O 1
ATOM 1584 N N . PRO A 1 207 ? 2.796 11.284 -12.293 1.00 88.88 207 PRO A N 1
ATOM 1585 C CA . PRO A 1 207 ? 3.046 10.585 -11.026 1.00 88.88 207 PRO A CA 1
ATOM 1586 C C . PRO A 1 207 ? 2.165 11.038 -9.857 1.00 88.88 207 PRO A C 1
ATOM 1588 O O . PRO A 1 207 ? 1.807 10.261 -8.984 1.00 88.88 207 PRO A O 1
ATOM 1591 N N . VAL A 1 208 ? 1.780 12.314 -9.841 1.00 87.88 208 VAL A N 1
ATOM 1592 C CA . VAL A 1 208 ? 0.964 12.887 -8.763 1.00 87.88 208 VAL A CA 1
ATOM 1593 C C . VAL A 1 208 ? -0.488 12.382 -8.809 1.00 87.88 208 VAL A C 1
ATOM 1595 O O . VAL A 1 208 ? -1.180 12.404 -7.791 1.00 87.88 208 VAL A O 1
ATOM 1598 N N . ASN A 1 209 ? -0.963 11.903 -9.964 1.00 89.19 209 ASN A N 1
ATOM 1599 C CA . ASN A 1 209 ? -2.345 11.446 -10.112 1.00 89.19 209 ASN A CA 1
ATOM 1600 C C . ASN A 1 209 ? -2.628 10.193 -9.279 1.00 89.19 209 ASN A C 1
ATOM 1602 O O . ASN A 1 209 ? -3.700 10.122 -8.687 1.00 89.19 209 ASN A O 1
ATOM 1606 N N . ASP A 1 210 ? -1.673 9.269 -9.160 1.00 87.12 210 ASP A N 1
ATOM 1607 C CA . ASP A 1 210 ? -1.854 8.031 -8.390 1.00 87.12 210 ASP A CA 1
ATOM 1608 C C . ASP A 1 210 ? -2.053 8.321 -6.888 1.00 87.12 210 ASP A C 1
ATOM 1610 O O . ASP A 1 210 ? -2.778 7.609 -6.198 1.00 87.12 210 ASP A O 1
ATOM 1614 N N . LEU A 1 211 ? -1.492 9.431 -6.390 1.00 87.81 211 LEU A N 1
ATOM 1615 C CA . LEU A 1 211 ? -1.673 9.908 -5.013 1.00 87.81 211 LEU A CA 1
ATOM 1616 C C . LEU A 1 211 ? -2.958 10.735 -4.831 1.00 87.81 211 LEU A C 1
ATOM 1618 O O . LEU A 1 211 ? -3.651 10.613 -3.817 1.00 87.81 211 LEU A O 1
ATOM 1622 N N . ASN A 1 212 ? -3.271 11.613 -5.790 1.00 90.56 212 ASN A N 1
ATOM 1623 C CA . ASN A 1 212 ? -4.358 12.595 -5.674 1.00 90.56 212 ASN A CA 1
ATOM 1624 C C . ASN A 1 212 ? -5.723 12.066 -6.132 1.00 90.56 212 ASN A C 1
ATOM 1626 O O . ASN A 1 212 ? -6.751 12.462 -5.580 1.00 90.56 212 ASN A O 1
ATOM 1630 N N . ASN A 1 213 ? -5.752 11.184 -7.121 1.00 93.00 213 ASN A N 1
ATOM 1631 C CA . ASN A 1 213 ? -6.968 10.595 -7.665 1.00 93.00 213 ASN A CA 1
ATOM 1632 C C . ASN A 1 213 ? -6.708 9.141 -8.098 1.00 93.00 213 ASN A C 1
ATOM 1634 O O . ASN A 1 213 ? -6.730 8.844 -9.296 1.00 93.00 213 ASN A O 1
ATOM 1638 N N . PRO A 1 214 ? -6.446 8.234 -7.140 1.00 94.69 214 PRO A N 1
ATOM 1639 C CA . PRO A 1 214 ? -6.251 6.822 -7.452 1.00 94.69 214 PRO A CA 1
ATOM 1640 C C . PRO A 1 214 ? -7.518 6.203 -8.058 1.00 94.69 214 PRO A C 1
ATOM 1642 O O . PRO A 1 214 ? -8.613 6.656 -7.730 1.00 94.69 214 PRO A O 1
ATOM 1645 N N . PRO A 1 215 ? -7.438 5.164 -8.904 1.00 95.06 215 PRO A N 1
ATOM 1646 C CA . PRO A 1 215 ? -8.605 4.466 -9.462 1.00 95.06 215 PRO A CA 1
ATOM 1647 C C . PRO A 1 215 ? -9.371 3.661 -8.394 1.00 95.06 215 PRO A C 1
ATOM 1649 O O . PRO A 1 215 ? -8.831 3.335 -7.338 1.00 95.06 215 PRO A O 1
ATOM 1652 N N . LYS A 1 216 ? -10.651 3.342 -8.637 1.00 95.56 216 LYS A N 1
ATOM 1653 C CA . LYS A 1 216 ? -11.401 2.415 -7.764 1.00 95.56 216 LYS A CA 1
ATOM 1654 C C . LYS A 1 216 ? -10.971 0.978 -8.055 1.00 95.56 216 LYS A C 1
ATOM 1656 O O . LYS A 1 216 ? -10.594 0.676 -9.180 1.00 95.56 216 LYS A O 1
ATOM 1661 N N . SER A 1 217 ? -11.140 0.069 -7.095 1.00 94.38 217 SER A N 1
ATOM 1662 C CA . SER A 1 217 ? -10.812 -1.363 -7.247 1.00 94.38 217 SER A CA 1
ATOM 1663 C C . SER A 1 217 ? -11.470 -2.042 -8.463 1.00 94.38 217 SER A C 1
ATOM 1665 O O . SER A 1 217 ? -10.876 -2.928 -9.079 1.00 94.38 217 SER A O 1
ATOM 1667 N N . LYS A 1 218 ? -12.682 -1.610 -8.839 1.00 94.69 218 LYS A N 1
ATOM 1668 C CA . LYS A 1 218 ? -13.408 -2.089 -10.030 1.00 94.69 218 LYS A CA 1
ATOM 1669 C C . LYS A 1 218 ? -12.818 -1.560 -11.341 1.00 94.69 218 LYS A C 1
ATOM 1671 O O . LYS A 1 218 ? -12.784 -2.296 -12.319 1.00 94.69 218 LYS A O 1
ATOM 1676 N N . ASP A 1 219 ? -12.314 -0.328 -11.320 1.00 94.88 219 ASP A N 1
ATOM 1677 C CA . ASP A 1 219 ? -11.794 0.384 -12.493 1.00 94.88 219 ASP A CA 1
ATOM 1678 C C . ASP A 1 219 ? -10.335 0.000 -12.808 1.00 94.88 219 ASP A C 1
ATOM 1680 O O . ASP A 1 219 ? -9.793 0.398 -13.838 1.00 94.88 219 ASP A O 1
ATOM 1684 N N . VAL A 1 220 ? -9.673 -0.764 -11.928 1.00 96.06 220 VAL A N 1
ATOM 1685 C CA . VAL A 1 220 ? -8.320 -1.276 -12.178 1.00 96.06 220 VAL A CA 1
ATOM 1686 C C . VAL A 1 220 ? -8.363 -2.312 -13.299 1.00 96.06 220 VAL A C 1
ATOM 1688 O O . VAL A 1 220 ? -9.033 -3.343 -13.190 1.00 96.06 220 VAL A O 1
ATOM 1691 N N . THR A 1 221 ? -7.601 -2.042 -14.358 1.00 97.00 221 THR A N 1
ATOM 1692 C CA . THR A 1 221 ? -7.401 -2.930 -15.506 1.00 97.00 221 THR A CA 1
ATOM 1693 C C . THR A 1 221 ? -6.006 -3.557 -15.482 1.00 97.00 221 THR A C 1
ATOM 1695 O O . THR A 1 221 ? -5.075 -3.019 -14.876 1.00 97.00 221 THR A O 1
ATOM 1698 N N . LEU A 1 222 ? -5.830 -4.677 -16.191 1.00 97.50 222 LEU A N 1
ATOM 1699 C CA . LEU A 1 222 ? -4.518 -5.315 -16.367 1.00 97.50 222 LEU A CA 1
ATOM 1700 C C . LEU A 1 222 ? -3.516 -4.363 -17.031 1.00 97.50 222 LEU A C 1
ATOM 1702 O O . LEU A 1 222 ? -2.366 -4.283 -16.611 1.00 97.50 222 LEU A O 1
ATOM 1706 N N . SER A 1 223 ? -3.971 -3.575 -18.011 1.00 96.62 223 SER A N 1
ATOM 1707 C CA . SER A 1 223 ? -3.158 -2.558 -18.684 1.00 96.62 223 SER A CA 1
ATOM 1708 C C . SER A 1 223 ? -2.615 -1.515 -17.708 1.00 96.62 223 SER A C 1
ATOM 1710 O O . SER A 1 223 ? -1.476 -1.077 -17.851 1.00 96.62 223 SER A O 1
ATOM 1712 N N . LEU A 1 224 ? -3.402 -1.140 -16.695 1.00 96.06 224 LEU A N 1
ATOM 1713 C CA . LEU A 1 224 ? -2.974 -0.186 -15.678 1.00 96.06 224 LEU A CA 1
ATOM 1714 C C . LEU A 1 224 ? -1.907 -0.780 -14.749 1.00 96.06 224 LEU A C 1
ATOM 1716 O O . LEU A 1 224 ? -0.909 -0.114 -14.477 1.00 96.06 224 LEU A O 1
ATOM 1720 N N . LEU A 1 225 ? -2.074 -2.034 -14.315 1.00 97.31 225 LEU A N 1
ATOM 1721 C CA . LEU A 1 225 ? -1.073 -2.744 -13.505 1.00 97.31 225 LEU A CA 1
ATOM 1722 C C . LEU A 1 225 ? 0.230 -2.983 -14.282 1.00 97.31 225 LEU A C 1
ATOM 1724 O O . LEU A 1 225 ? 1.325 -2.792 -13.747 1.00 97.31 225 LEU A O 1
ATOM 1728 N N . LEU A 1 226 ? 0.120 -3.334 -15.567 1.00 97.25 226 LEU A N 1
ATOM 1729 C CA . LEU A 1 226 ? 1.256 -3.463 -16.474 1.00 97.25 226 LEU A CA 1
ATOM 1730 C C . LEU A 1 226 ? 1.998 -2.127 -16.599 1.00 97.25 226 LEU A C 1
ATOM 1732 O O . LEU A 1 226 ? 3.212 -2.077 -16.404 1.00 97.25 226 LEU A O 1
ATOM 1736 N N . ALA A 1 227 ? 1.265 -1.036 -16.851 1.00 95.94 227 ALA A N 1
ATOM 1737 C CA . ALA A 1 227 ? 1.827 0.307 -16.957 1.00 95.94 227 ALA A CA 1
ATOM 1738 C C . ALA A 1 227 ? 2.500 0.756 -15.651 1.00 95.94 227 ALA A C 1
ATOM 1740 O O . ALA A 1 227 ? 3.522 1.438 -15.697 1.00 95.94 227 ALA A O 1
ATOM 1741 N N . ALA A 1 228 ? 1.960 0.358 -14.498 1.00 96.38 228 ALA A N 1
ATOM 1742 C CA . ALA A 1 228 ? 2.536 0.627 -13.184 1.00 96.38 228 ALA A CA 1
ATOM 1743 C C . ALA A 1 228 ? 3.738 -0.259 -12.824 1.00 96.38 228 ALA A C 1
ATOM 1745 O O . ALA A 1 228 ? 4.329 -0.048 -11.770 1.00 96.38 228 ALA A O 1
ATOM 1746 N N . GLN A 1 229 ? 4.131 -1.190 -13.704 1.00 97.38 229 GLN A N 1
ATOM 1747 C CA . GLN A 1 229 ? 5.264 -2.106 -13.522 1.00 97.38 229 GLN A CA 1
ATOM 1748 C C . GLN A 1 229 ? 5.071 -3.117 -12.380 1.00 97.38 229 GLN A C 1
ATOM 1750 O O . GLN A 1 229 ? 6.044 -3.666 -11.873 1.00 97.38 229 GLN A O 1
ATOM 1755 N N . ALA A 1 230 ? 3.820 -3.421 -12.019 1.00 97.75 230 ALA A N 1
ATOM 1756 C CA . ALA A 1 230 ? 3.498 -4.359 -10.938 1.00 97.75 230 ALA A CA 1
ATOM 1757 C C . ALA A 1 230 ? 3.884 -5.820 -11.246 1.00 97.75 230 ALA A C 1
ATOM 1759 O O . ALA A 1 230 ? 4.015 -6.625 -10.334 1.00 97.75 230 ALA A O 1
ATOM 1760 N N . HIS A 1 231 ? 4.064 -6.153 -12.525 1.00 97.94 231 HIS A N 1
ATOM 1761 C CA . HIS A 1 231 ? 4.392 -7.495 -13.016 1.00 97.94 231 HIS A CA 1
ATOM 1762 C C . HIS A 1 231 ? 5.877 -7.863 -12.895 1.00 97.94 231 HIS A C 1
ATOM 1764 O O . HIS A 1 231 ? 6.222 -9.023 -13.090 1.00 97.94 231 HIS A O 1
ATOM 1770 N N . LEU A 1 232 ? 6.761 -6.890 -12.659 1.00 98.19 232 LEU A N 1
ATOM 1771 C CA . LEU A 1 232 ? 8.201 -7.134 -12.587 1.00 98.19 232 LEU A CA 1
ATOM 1772 C C . LEU A 1 232 ? 8.555 -7.633 -11.187 1.00 98.19 232 LEU A C 1
ATOM 1774 O O . LEU A 1 232 ? 8.420 -6.863 -10.245 1.00 98.19 232 LEU A O 1
ATOM 1778 N N . GLY A 1 233 ? 8.983 -8.886 -11.068 1.00 97.19 233 GLY A N 1
ATOM 1779 C CA . GLY A 1 233 ? 9.514 -9.420 -9.820 1.00 97.19 233 GLY A CA 1
ATOM 1780 C C . GLY A 1 233 ? 11.034 -9.298 -9.719 1.00 97.19 233 GLY A C 1
ATOM 1781 O O . GLY A 1 233 ? 11.662 -8.480 -10.395 1.00 97.19 233 GLY A O 1
ATOM 1782 N N . HIS A 1 234 ? 11.633 -10.171 -8.914 1.00 97.00 234 HIS A N 1
ATOM 1783 C CA . HIS A 1 234 ? 13.075 -10.273 -8.711 1.00 97.00 234 HIS A CA 1
ATOM 1784 C C . HIS A 1 234 ? 13.735 -11.301 -9.645 1.00 97.00 234 HIS A C 1
ATOM 1786 O O . HIS A 1 234 ? 13.097 -11.998 -10.443 1.00 97.00 234 HIS A O 1
ATOM 1792 N N . THR A 1 235 ? 15.066 -11.371 -9.578 1.00 97.12 235 THR A N 1
ATOM 1793 C CA . THR A 1 235 ? 15.863 -12.342 -10.333 1.00 97.12 235 THR A CA 1
ATOM 1794 C C . THR A 1 235 ? 15.657 -13.769 -9.800 1.00 97.12 235 THR A C 1
ATOM 1796 O O . THR A 1 235 ? 15.476 -13.951 -8.595 1.00 97.12 235 THR A O 1
ATOM 1799 N N . PRO A 1 236 ? 15.778 -14.811 -10.647 1.00 95.81 236 PRO A N 1
ATOM 1800 C CA . PRO A 1 236 ? 15.640 -16.206 -10.214 1.00 95.81 236 PRO A CA 1
ATOM 1801 C C . PRO A 1 236 ? 16.613 -16.669 -9.129 1.00 95.81 236 PRO A C 1
ATOM 1803 O O . PRO A 1 236 ? 16.362 -17.668 -8.466 1.00 95.81 236 PRO A O 1
ATOM 1806 N N . ALA A 1 237 ? 17.720 -15.952 -8.926 1.00 96.06 237 ALA A N 1
ATOM 1807 C CA . ALA A 1 237 ? 18.679 -16.252 -7.868 1.00 96.06 237 ALA A CA 1
ATOM 1808 C C . ALA A 1 237 ? 18.177 -15.864 -6.464 1.00 96.06 237 ALA A C 1
ATOM 1810 O O . ALA A 1 237 ? 18.615 -16.455 -5.483 1.00 96.06 237 ALA A O 1
ATOM 1811 N N . LEU A 1 238 ? 17.285 -14.872 -6.368 1.00 95.12 238 LEU A N 1
ATOM 1812 C CA . LEU A 1 238 ? 16.717 -14.368 -5.110 1.00 95.12 238 LEU A CA 1
ATOM 1813 C C . LEU A 1 238 ? 15.298 -14.899 -4.861 1.00 95.12 238 LEU A C 1
ATOM 1815 O O . LEU A 1 238 ? 14.591 -14.418 -3.985 1.00 95.12 238 LEU A O 1
ATOM 1819 N N . TRP A 1 239 ? 14.864 -15.876 -5.650 1.00 96.12 239 TRP A N 1
ATOM 1820 C CA . TRP A 1 239 ? 13.493 -16.352 -5.655 1.00 96.12 239 TRP A CA 1
ATOM 1821 C C . TRP A 1 239 ? 13.156 -17.232 -4.441 1.00 96.12 239 TRP A C 1
ATOM 1823 O O . TRP A 1 239 ? 13.918 -18.121 -4.056 1.00 96.12 239 TRP A O 1
ATOM 1833 N N . ASN A 1 240 ? 11.963 -17.026 -3.877 1.00 96.56 240 ASN A N 1
ATOM 1834 C CA . ASN A 1 240 ? 11.382 -17.881 -2.850 1.00 96.56 240 ASN A CA 1
ATOM 1835 C C . ASN A 1 240 ? 10.387 -18.881 -3.457 1.00 96.56 240 ASN A C 1
ATOM 1837 O O . ASN A 1 240 ? 9.352 -18.489 -3.991 1.00 96.56 240 ASN A O 1
ATOM 1841 N N . ALA A 1 241 ? 10.634 -20.183 -3.284 1.00 96.00 241 ALA A N 1
ATOM 1842 C CA . ALA A 1 241 ? 9.809 -21.256 -3.847 1.00 96.00 241 ALA A CA 1
ATOM 1843 C C . ALA A 1 241 ? 8.306 -21.165 -3.506 1.00 96.00 241 ALA A C 1
ATOM 1845 O O . ALA A 1 241 ? 7.464 -21.599 -4.293 1.00 96.00 241 ALA A O 1
ATOM 1846 N N . LEU A 1 242 ? 7.948 -20.573 -2.362 1.00 96.88 242 LEU A N 1
ATOM 1847 C CA . LEU A 1 242 ? 6.554 -20.424 -1.935 1.00 96.88 242 LEU A CA 1
ATOM 1848 C C . LEU A 1 242 ? 5.751 -19.452 -2.815 1.00 96.88 242 LEU A C 1
ATOM 1850 O O . LEU A 1 242 ? 4.524 -19.539 -2.854 1.00 96.88 242 LEU A O 1
ATOM 1854 N N . THR A 1 243 ? 6.413 -18.554 -3.551 1.00 96.25 243 THR A N 1
ATOM 1855 C CA . THR A 1 243 ? 5.758 -17.605 -4.467 1.00 96.25 243 THR A CA 1
ATOM 1856 C C . THR A 1 243 ? 5.509 -18.180 -5.861 1.00 96.25 243 THR A C 1
ATOM 1858 O O . THR A 1 243 ? 4.898 -17.500 -6.686 1.00 96.25 243 THR A O 1
ATOM 1861 N N . GLN A 1 244 ? 5.901 -19.437 -6.127 1.00 96.00 244 GLN A N 1
ATOM 1862 C CA . GLN A 1 244 ? 5.700 -20.102 -7.424 1.00 96.00 244 GLN A CA 1
ATOM 1863 C C . GLN A 1 244 ? 4.287 -19.928 -8.011 1.00 96.00 244 GLN A C 1
ATOM 1865 O O . GLN A 1 244 ? 4.190 -19.647 -9.204 1.00 96.00 244 GLN A O 1
ATOM 1870 N N . PRO A 1 245 ? 3.184 -20.035 -7.233 1.00 96.12 245 PRO A N 1
ATOM 1871 C CA . PRO A 1 245 ? 1.831 -19.908 -7.783 1.00 96.12 245 PRO A CA 1
ATOM 1872 C C . PRO A 1 245 ? 1.500 -18.516 -8.339 1.00 96.12 245 PRO A C 1
ATOM 1874 O O . PRO A 1 245 ? 0.521 -18.359 -9.066 1.00 96.12 245 PRO A O 1
ATOM 1877 N N . TYR A 1 246 ? 2.272 -17.491 -7.973 1.00 97.19 246 TYR A N 1
ATOM 1878 C CA . TYR A 1 246 ? 2.065 -16.113 -8.418 1.00 97.19 246 TYR A CA 1
ATOM 1879 C C . TYR A 1 246 ? 2.876 -15.766 -9.666 1.00 97.19 246 TYR A C 1
ATOM 1881 O O . TYR A 1 246 ? 2.588 -14.769 -10.329 1.00 97.19 246 TYR A O 1
ATOM 1889 N N . ILE A 1 247 ? 3.881 -16.575 -9.997 1.00 97.44 247 ILE A N 1
ATOM 1890 C CA . ILE A 1 247 ? 4.811 -16.331 -11.094 1.00 97.44 247 ILE A CA 1
ATOM 1891 C C . ILE A 1 247 ? 4.250 -16.952 -12.375 1.00 97.44 247 ILE A C 1
ATOM 1893 O O . ILE A 1 247 ? 3.920 -18.132 -12.426 1.00 97.44 247 ILE A O 1
ATOM 1897 N N . MET A 1 248 ? 4.163 -16.149 -13.433 1.00 97.19 248 MET A N 1
ATOM 1898 C CA . MET A 1 248 ? 3.753 -16.596 -14.766 1.00 97.19 248 MET A CA 1
ATOM 1899 C C . MET A 1 248 ? 4.914 -17.240 -15.534 1.00 97.19 248 MET A C 1
ATOM 1901 O O . MET A 1 248 ? 4.717 -18.191 -16.284 1.00 97.19 248 MET A O 1
ATOM 1905 N N . GLY A 1 249 ? 6.128 -16.713 -15.379 1.00 96.75 249 GLY A N 1
ATOM 1906 C CA . GLY A 1 249 ? 7.310 -17.200 -16.083 1.00 96.75 249 GLY A CA 1
ATOM 1907 C C . GLY A 1 249 ? 8.530 -16.320 -15.843 1.00 96.75 249 GLY A C 1
ATOM 1908 O O . GLY A 1 249 ? 8.516 -15.449 -14.975 1.00 96.75 249 GLY A O 1
ATOM 1909 N N . ILE A 1 250 ? 9.586 -16.541 -16.623 1.00 97.56 250 ILE A N 1
ATOM 1910 C CA . ILE A 1 250 ? 10.827 -15.758 -16.574 1.00 97.56 250 ILE A CA 1
ATOM 1911 C C . ILE A 1 250 ? 11.017 -15.076 -17.927 1.00 97.56 250 ILE A C 1
ATOM 1913 O O . ILE A 1 250 ? 10.886 -15.713 -18.972 1.00 97.56 250 ILE A O 1
ATOM 1917 N N . ARG A 1 251 ? 11.354 -13.787 -17.912 1.00 96.81 251 ARG A N 1
ATOM 1918 C CA . ARG A 1 251 ? 11.701 -13.008 -19.104 1.00 96.81 251 ARG A CA 1
ATOM 1919 C C . ARG A 1 251 ? 12.825 -12.046 -18.760 1.00 96.81 251 ARG A C 1
ATOM 1921 O O . ARG A 1 251 ? 12.806 -11.447 -17.693 1.00 96.81 251 ARG A O 1
ATOM 1928 N N . ASP A 1 252 ? 13.797 -11.909 -19.657 1.00 95.69 252 ASP A N 1
ATOM 1929 C CA . ASP A 1 252 ? 14.934 -10.994 -19.482 1.00 95.69 252 ASP A CA 1
ATOM 1930 C C . ASP A 1 252 ? 15.686 -11.203 -18.147 1.00 95.69 252 ASP A C 1
ATOM 1932 O O . ASP A 1 252 ? 16.230 -10.272 -17.562 1.00 95.69 252 ASP A O 1
ATOM 1936 N N . GLY A 1 253 ? 15.710 -12.449 -17.650 1.00 95.38 253 GLY A N 1
ATOM 1937 C CA . GLY A 1 253 ? 16.366 -12.809 -16.388 1.00 95.38 253 GLY A CA 1
ATOM 1938 C C . GLY A 1 253 ? 15.622 -12.372 -15.120 1.00 95.38 253 GLY A C 1
ATOM 1939 O O . GLY A 1 253 ? 16.215 -12.394 -14.044 1.00 95.38 253 GLY A O 1
ATOM 1940 N N . ILE A 1 254 ? 14.348 -11.989 -15.230 1.00 97.44 254 ILE A N 1
ATOM 1941 C CA . ILE A 1 254 ? 13.489 -11.551 -14.124 1.00 97.44 254 ILE A CA 1
ATOM 1942 C C . ILE A 1 254 ? 12.208 -12.397 -14.106 1.00 97.44 254 ILE A C 1
ATOM 1944 O O . ILE A 1 254 ? 11.682 -12.773 -15.160 1.00 97.44 254 ILE A O 1
ATOM 1948 N N . HIS A 1 255 ? 11.694 -12.709 -12.917 1.00 98.12 255 HIS A N 1
ATOM 1949 C CA . HIS A 1 255 ? 10.387 -13.343 -12.776 1.00 98.12 255 HIS A CA 1
ATOM 1950 C C . HIS A 1 255 ? 9.259 -12.372 -13.125 1.00 98.12 255 HIS A C 1
ATOM 1952 O O . HIS A 1 255 ? 9.212 -11.245 -12.639 1.00 98.12 255 HIS A O 1
ATOM 1958 N N . ILE A 1 256 ? 8.314 -12.822 -13.949 1.00 98.19 256 ILE A N 1
ATOM 1959 C CA . ILE A 1 256 ? 7.090 -12.074 -14.227 1.00 98.19 256 ILE A CA 1
ATOM 1960 C C . ILE A 1 256 ? 5.981 -12.589 -13.319 1.00 98.19 256 ILE A C 1
ATOM 1962 O O . ILE A 1 256 ? 5.605 -13.759 -13.389 1.00 98.19 256 ILE A O 1
ATOM 1966 N N . ILE A 1 257 ? 5.419 -11.692 -12.519 1.00 98.25 257 ILE A N 1
ATOM 1967 C CA . ILE A 1 257 ? 4.241 -11.939 -11.690 1.00 98.25 257 ILE A CA 1
ATOM 1968 C C . ILE A 1 257 ? 2.986 -11.915 -12.574 1.00 98.25 257 ILE A C 1
ATOM 1970 O O . ILE A 1 257 ? 2.819 -11.036 -13.425 1.00 98.25 257 ILE A O 1
ATOM 1974 N N . SER A 1 258 ? 2.087 -12.879 -12.371 1.00 97.94 258 SER A N 1
ATOM 1975 C CA . SER A 1 258 ? 0.808 -12.946 -13.076 1.00 97.94 258 SER A CA 1
ATOM 1976 C C . SER A 1 258 ? -0.124 -11.814 -12.638 1.00 97.94 258 SER A C 1
ATOM 1978 O O . SER A 1 258 ? -0.608 -11.786 -11.504 1.00 97.94 258 SER A O 1
ATOM 1980 N N . LEU A 1 259 ? -0.422 -10.894 -13.560 1.00 98.06 259 LEU A N 1
ATOM 1981 C CA . LEU A 1 259 ? -1.279 -9.734 -13.292 1.00 98.06 259 LEU A CA 1
ATOM 1982 C C . LEU A 1 259 ? -2.738 -10.104 -13.008 1.00 98.06 259 LEU A C 1
ATOM 1984 O O . LEU A 1 259 ? -3.416 -9.365 -12.293 1.00 98.06 259 LEU A O 1
ATOM 1988 N N . ASP A 1 260 ? -3.222 -11.233 -13.527 1.00 97.75 260 ASP A N 1
ATOM 1989 C CA . ASP A 1 260 ? -4.568 -11.733 -13.226 1.00 97.75 260 ASP A CA 1
ATOM 1990 C C . ASP A 1 260 ? -4.682 -12.105 -11.747 1.00 97.75 260 ASP A C 1
ATOM 1992 O O . ASP A 1 260 ? -5.638 -11.732 -11.056 1.00 97.75 260 ASP A O 1
ATOM 1996 N N . VAL A 1 261 ? -3.643 -12.775 -11.237 1.00 97.44 261 VAL A N 1
ATOM 1997 C CA . VAL A 1 261 ? -3.525 -13.130 -9.826 1.00 97.44 261 VAL A CA 1
ATOM 1998 C C . VAL A 1 261 ? -3.386 -11.860 -8.986 1.00 97.44 261 VAL A C 1
ATOM 2000 O O . VAL A 1 261 ? -4.130 -11.704 -8.014 1.00 97.44 261 VAL A O 1
ATOM 2003 N N . THR A 1 262 ? -2.528 -10.913 -9.383 1.00 98.12 262 THR A N 1
ATOM 2004 C CA . THR A 1 262 ? -2.401 -9.598 -8.728 1.00 98.12 262 THR A CA 1
ATOM 2005 C C . THR A 1 262 ? -3.746 -8.883 -8.628 1.00 98.12 262 THR A C 1
ATOM 2007 O O . THR A 1 262 ? -4.121 -8.416 -7.553 1.00 98.12 262 THR A O 1
ATOM 2010 N N . LEU A 1 263 ? -4.503 -8.814 -9.726 1.00 98.00 263 LEU A N 1
ATOM 2011 C CA . LEU A 1 263 ? -5.781 -8.108 -9.785 1.00 98.00 263 LEU A CA 1
ATOM 2012 C C . LEU A 1 263 ? -6.828 -8.745 -8.861 1.00 98.00 263 LEU A C 1
ATOM 2014 O O . LEU A 1 263 ? -7.545 -8.027 -8.159 1.00 98.00 263 LEU A O 1
ATOM 2018 N N . ALA A 1 264 ? -6.906 -10.077 -8.831 1.00 97.75 264 ALA A N 1
ATOM 2019 C CA . ALA A 1 264 ? -7.817 -10.801 -7.947 1.00 97.75 264 ALA A CA 1
ATOM 2020 C C . ALA A 1 264 ? -7.497 -10.548 -6.463 1.00 97.75 264 ALA A C 1
ATOM 2022 O O . ALA A 1 264 ? -8.396 -10.246 -5.672 1.00 97.75 264 ALA A O 1
ATOM 2023 N N . HIS A 1 265 ? -6.216 -10.606 -6.092 1.00 98.06 265 HIS A N 1
ATOM 2024 C CA . HIS A 1 265 ? -5.763 -10.362 -4.722 1.00 98.06 265 HIS A CA 1
ATOM 2025 C C . HIS A 1 265 ? -5.938 -8.897 -4.308 1.00 98.06 265 HIS A C 1
ATOM 2027 O O . HIS A 1 265 ? -6.416 -8.625 -3.208 1.00 98.06 265 HIS A O 1
ATOM 2033 N N . LEU A 1 266 ? -5.655 -7.950 -5.206 1.00 98.31 266 LEU A N 1
ATOM 2034 C CA . LEU A 1 266 ? -5.867 -6.522 -4.971 1.00 98.31 266 LEU A CA 1
ATOM 2035 C C . LEU A 1 266 ? -7.347 -6.203 -4.724 1.00 98.31 266 LEU A C 1
ATOM 2037 O O . LEU A 1 266 ? -7.674 -5.456 -3.803 1.00 98.31 266 LEU A O 1
ATOM 2041 N N . ARG A 1 267 ? -8.259 -6.786 -5.512 1.00 98.06 267 ARG A N 1
ATOM 2042 C CA . ARG A 1 267 ? -9.709 -6.614 -5.318 1.00 98.06 267 ARG A CA 1
ATOM 2043 C C . ARG A 1 267 ? -10.187 -7.219 -3.999 1.00 98.06 267 ARG A C 1
ATOM 2045 O O . ARG A 1 267 ? -10.991 -6.591 -3.313 1.00 98.06 267 ARG A O 1
ATOM 2052 N N . ARG A 1 268 ? -9.664 -8.390 -3.618 1.00 98.25 268 ARG A N 1
ATOM 2053 C CA . ARG A 1 268 ? -9.937 -9.017 -2.314 1.00 98.25 268 ARG A CA 1
ATOM 2054 C C . ARG A 1 268 ? -9.471 -8.123 -1.163 1.00 98.25 268 ARG A C 1
ATOM 2056 O O . ARG A 1 268 ? -10.254 -7.837 -0.264 1.00 98.25 268 ARG A O 1
ATOM 2063 N N . ALA A 1 269 ? -8.231 -7.642 -1.220 1.00 98.31 269 ALA A N 1
ATOM 2064 C CA . ALA A 1 269 ? -7.664 -6.743 -0.220 1.00 98.31 269 ALA A CA 1
ATOM 2065 C C . ALA A 1 269 ? -8.466 -5.437 -0.103 1.00 98.31 269 ALA A C 1
ATOM 2067 O O . ALA A 1 269 ? -8.784 -5.007 1.002 1.00 98.31 269 ALA A O 1
ATOM 2068 N N . ALA A 1 270 ? -8.867 -4.845 -1.233 1.00 98.12 270 ALA A N 1
ATOM 2069 C CA . ALA A 1 270 ? -9.703 -3.648 -1.256 1.00 98.12 270 ALA A CA 1
ATOM 2070 C C . ALA A 1 270 ? -11.058 -3.867 -0.557 1.00 98.12 270 ALA A C 1
ATOM 2072 O O . ALA A 1 270 ? -11.473 -3.023 0.232 1.00 98.12 270 ALA A O 1
ATOM 2073 N N . ALA A 1 271 ? -11.715 -5.007 -0.792 1.00 97.88 271 ALA A N 1
ATOM 2074 C CA . ALA A 1 271 ? -12.980 -5.344 -0.135 1.00 97.88 271 ALA A CA 1
ATOM 2075 C C . ALA A 1 271 ? -12.831 -5.505 1.390 1.00 97.88 271 ALA A C 1
ATOM 2077 O O . ALA A 1 271 ? -13.698 -5.076 2.149 1.00 97.88 271 ALA A O 1
ATOM 2078 N N . ILE A 1 272 ? -11.715 -6.079 1.851 1.00 98.06 272 ILE A N 1
ATOM 2079 C CA . ILE A 1 272 ? -11.416 -6.214 3.285 1.00 98.06 272 ILE A CA 1
ATOM 2080 C C . ILE A 1 272 ? -11.202 -4.840 3.918 1.00 98.06 272 ILE A C 1
ATOM 2082 O O . ILE A 1 272 ? -11.789 -4.552 4.957 1.00 98.06 272 ILE A O 1
ATOM 2086 N N . VAL A 1 273 ? -10.410 -3.974 3.277 1.00 97.94 273 VAL A N 1
ATOM 2087 C CA . VAL A 1 273 ? -10.189 -2.598 3.746 1.00 97.94 273 VAL A CA 1
ATOM 2088 C C . VAL A 1 273 ? -11.512 -1.839 3.845 1.00 97.94 273 VAL A C 1
ATOM 2090 O O . VAL A 1 273 ? -11.777 -1.208 4.864 1.00 97.94 273 VAL A O 1
ATOM 2093 N N . GLU A 1 274 ? -12.369 -1.932 2.826 1.00 97.25 274 GLU A N 1
ATOM 2094 C CA . GLU A 1 274 ? -13.705 -1.328 2.840 1.00 97.25 274 GLU A CA 1
ATOM 2095 C C . GLU A 1 274 ? -14.543 -1.821 4.033 1.00 97.25 274 GLU A C 1
ATOM 2097 O O . GLU A 1 274 ? -15.134 -1.007 4.745 1.00 97.25 274 GLU A O 1
ATOM 2102 N N . GLY A 1 275 ? -14.553 -3.134 4.288 1.00 97.00 275 GLY A N 1
ATOM 2103 C CA . GLY A 1 275 ? -15.285 -3.747 5.399 1.00 97.00 275 GLY A CA 1
ATOM 2104 C C . GLY A 1 275 ? -14.769 -3.335 6.780 1.00 97.00 275 GLY A C 1
ATOM 2105 O O . GLY A 1 275 ? -15.565 -2.976 7.646 1.00 97.00 275 GLY A O 1
ATOM 2106 N N . VAL A 1 276 ? -13.447 -3.323 6.981 1.00 96.62 276 VAL A N 1
ATOM 2107 C CA . VAL A 1 276 ? -12.830 -2.909 8.254 1.00 96.62 276 VAL A CA 1
ATOM 2108 C C . VAL A 1 276 ? -13.147 -1.445 8.552 1.00 96.62 276 VAL A C 1
ATOM 2110 O O . VAL A 1 276 ? -13.602 -1.133 9.649 1.00 96.62 276 VAL A O 1
ATOM 2113 N N . VAL A 1 277 ? -13.006 -0.553 7.566 1.00 95.69 277 VAL A N 1
ATOM 2114 C CA . VAL A 1 277 ? -13.339 0.870 7.744 1.00 95.69 277 VAL A CA 1
ATOM 2115 C C . VAL A 1 277 ? -14.828 1.077 8.014 1.00 95.69 277 VAL A C 1
ATOM 2117 O O . VAL A 1 277 ? -15.201 1.901 8.855 1.00 95.69 277 VAL A O 1
ATOM 2120 N N . ARG A 1 278 ? -15.695 0.333 7.316 1.00 94.62 278 ARG A N 1
ATOM 2121 C CA . ARG A 1 278 ? -17.145 0.393 7.531 1.00 94.62 278 ARG A CA 1
ATOM 2122 C C . ARG A 1 278 ? -17.516 0.042 8.975 1.00 94.62 278 ARG A C 1
ATOM 2124 O O . ARG A 1 278 ? -18.384 0.700 9.543 1.00 94.62 278 ARG A O 1
ATOM 2131 N N . ASN A 1 279 ? -16.806 -0.919 9.564 1.00 92.56 279 ASN A N 1
ATOM 2132 C CA . ASN A 1 279 ? -16.978 -1.386 10.941 1.00 92.56 279 ASN A CA 1
ATOM 2133 C C . ASN A 1 279 ? -16.229 -0.543 11.992 1.00 92.56 279 ASN A C 1
ATOM 2135 O O . ASN A 1 279 ? -16.109 -0.969 13.133 1.00 92.56 279 ASN A O 1
ATOM 2139 N N . GLU A 1 280 ? -15.739 0.646 11.627 1.00 88.62 280 GLU A N 1
ATOM 2140 C CA . GLU A 1 280 ? -14.959 1.533 12.507 1.00 88.62 280 GLU A CA 1
ATOM 2141 C C . GLU A 1 280 ? -13.612 0.962 12.981 1.00 88.62 280 GLU A C 1
ATOM 2143 O O . GLU A 1 280 ? -13.054 1.452 13.960 1.00 88.62 280 GLU A O 1
ATOM 2148 N N . GLY A 1 281 ? -13.073 -0.033 12.275 1.00 91.62 281 GLY A N 1
ATOM 2149 C CA . GLY A 1 281 ? -11.793 -0.636 12.619 1.00 91.62 281 GLY A CA 1
ATOM 2150 C C . GLY A 1 281 ? -10.604 0.283 12.341 1.00 91.62 281 GLY A C 1
ATOM 2151 O O . GLY A 1 281 ? -10.602 1.085 11.399 1.00 91.62 281 GLY A O 1
ATOM 2152 N N . ILE A 1 282 ? -9.565 0.142 13.157 1.00 92.12 282 ILE A N 1
ATOM 2153 C CA . ILE A 1 282 ? -8.351 0.948 13.084 1.00 92.12 282 ILE A CA 1
ATOM 2154 C C . ILE A 1 282 ? -7.375 0.331 12.091 1.00 92.12 282 ILE A C 1
ATOM 2156 O O . ILE A 1 282 ? -6.918 -0.801 12.257 1.00 92.12 282 ILE A O 1
ATOM 2160 N N . ILE A 1 283 ? -7.008 1.111 11.075 1.00 96.19 283 ILE A N 1
ATOM 2161 C CA . ILE A 1 283 ? -6.076 0.679 10.036 1.00 96.19 283 ILE A CA 1
ATOM 2162 C C . ILE A 1 283 ? -4.734 1.373 10.214 1.00 96.19 283 ILE A C 1
ATOM 2164 O O . ILE A 1 283 ? -4.670 2.597 10.330 1.00 96.19 283 ILE A O 1
ATOM 2168 N N . LEU A 1 284 ? -3.662 0.584 10.193 1.00 96.75 284 LEU A N 1
ATOM 2169 C CA . LEU A 1 284 ? -2.285 1.059 10.236 1.00 96.75 284 LEU A CA 1
ATOM 2170 C C . LEU A 1 284 ? -1.597 0.808 8.893 1.00 96.75 284 LEU A C 1
ATOM 2172 O O . LEU A 1 284 ? -1.453 -0.336 8.471 1.00 96.75 284 LEU A O 1
ATOM 2176 N N . VAL A 1 285 ? -1.136 1.869 8.237 1.00 98.00 285 VAL A N 1
ATOM 2177 C CA . VAL A 1 285 ? -0.400 1.790 6.968 1.00 98.00 285 VAL A CA 1
ATOM 2178 C C . VAL A 1 285 ? 1.095 1.943 7.229 1.00 98.00 285 VAL A C 1
ATOM 2180 O O . VAL A 1 285 ? 1.538 2.962 7.755 1.00 98.00 285 VAL A O 1
ATOM 2183 N N . VAL A 1 286 ? 1.893 0.957 6.837 1.00 97.94 286 VAL A N 1
ATOM 2184 C CA . VAL A 1 286 ? 3.340 0.930 7.067 1.00 97.94 286 VAL A CA 1
ATOM 2185 C C . VAL A 1 286 ? 4.083 0.885 5.740 1.00 97.94 286 VAL A C 1
ATOM 2187 O O . VAL A 1 286 ? 3.810 0.038 4.892 1.00 97.94 286 VAL A O 1
ATOM 2190 N N . GLY A 1 287 ? 5.049 1.784 5.568 1.00 97.31 287 GLY A N 1
ATOM 2191 C CA . GLY A 1 287 ? 5.963 1.767 4.429 1.00 97.31 287 GLY A CA 1
ATOM 2192 C C . GLY A 1 287 ? 7.273 2.455 4.779 1.00 97.31 287 GLY A C 1
ATOM 2193 O O . GLY A 1 287 ? 7.299 3.667 4.983 1.00 97.31 287 GLY A O 1
ATOM 2194 N N . THR A 1 288 ? 8.355 1.687 4.879 1.00 96.62 288 THR A N 1
ATOM 2195 C CA . THR A 1 288 ? 9.634 2.150 5.447 1.00 96.62 288 THR A CA 1
ATOM 2196 C C . THR A 1 288 ? 10.691 2.471 4.390 1.00 96.62 288 THR A C 1
ATOM 2198 O O . THR A 1 288 ? 11.728 3.060 4.713 1.00 96.62 288 THR A O 1
ATOM 2201 N N . ARG A 1 289 ? 10.432 2.154 3.111 1.00 95.50 289 ARG A N 1
ATOM 2202 C CA . ARG A 1 289 ? 11.355 2.480 2.014 1.00 95.50 289 ARG A CA 1
ATOM 2203 C C . ARG A 1 289 ? 11.376 3.984 1.721 1.00 95.50 289 ARG A C 1
ATOM 2205 O O . ARG A 1 289 ? 10.395 4.720 1.883 1.00 95.50 289 ARG A O 1
ATOM 2212 N N . LYS A 1 290 ? 12.515 4.459 1.208 1.00 93.25 290 LYS A N 1
ATOM 2213 C CA . LYS A 1 290 ? 12.677 5.854 0.764 1.00 93.25 290 LYS A CA 1
ATOM 2214 C C . LYS A 1 290 ? 11.682 6.156 -0.366 1.00 93.25 290 LYS A C 1
ATOM 2216 O O . LYS A 1 290 ? 11.527 5.372 -1.289 1.00 93.25 290 LYS A O 1
ATOM 2221 N N . GLY A 1 291 ? 11.005 7.302 -0.295 1.00 92.25 291 GLY A N 1
ATOM 2222 C CA . GLY A 1 291 ? 9.993 7.710 -1.283 1.00 92.25 291 GLY A CA 1
ATOM 2223 C C . GLY A 1 291 ? 8.561 7.252 -0.975 1.00 92.25 291 GLY A C 1
ATOM 2224 O O . GLY A 1 291 ? 7.624 7.884 -1.456 1.00 92.25 291 GLY A O 1
ATOM 2225 N N . GLN A 1 292 ? 8.359 6.259 -0.099 1.00 95.81 292 GLN A N 1
ATOM 2226 C CA . GLN A 1 292 ? 7.016 5.793 0.282 1.00 95.81 292 GLN A CA 1
ATOM 2227 C C . GLN A 1 292 ? 6.305 6.710 1.289 1.00 95.81 292 GLN A C 1
ATOM 2229 O O . GLN A 1 292 ? 5.089 6.619 1.441 1.00 95.81 292 GLN A O 1
ATOM 2234 N N . LYS A 1 293 ? 7.019 7.647 1.934 1.00 95.88 293 LYS A N 1
ATOM 2235 C CA . LYS A 1 293 ? 6.458 8.559 2.951 1.00 95.88 293 LYS A CA 1
ATOM 2236 C C . LYS A 1 293 ? 5.168 9.246 2.489 1.00 95.88 293 LYS A C 1
ATOM 2238 O O . LYS A 1 293 ? 4.172 9.215 3.202 1.00 95.88 293 LYS A O 1
ATOM 2243 N N . GLN A 1 294 ? 5.173 9.847 1.297 1.00 94.62 294 GLN A N 1
ATOM 2244 C CA . GLN A 1 294 ? 3.998 10.560 0.784 1.00 94.62 294 GLN A CA 1
ATOM 2245 C C . GLN A 1 294 ? 2.831 9.602 0.502 1.00 94.62 294 GLN A C 1
ATOM 2247 O O . GLN A 1 294 ? 1.679 9.925 0.790 1.00 94.62 294 GLN A O 1
ATOM 2252 N N . THR A 1 295 ? 3.127 8.418 -0.031 1.00 96.12 295 THR A N 1
ATOM 2253 C CA . THR A 1 295 ? 2.148 7.362 -0.315 1.00 96.12 295 THR A CA 1
ATOM 2254 C C . THR A 1 295 ? 1.460 6.893 0.960 1.00 96.12 295 THR A C 1
ATOM 2256 O O . THR A 1 295 ? 0.236 6.868 1.033 1.00 96.12 295 THR A O 1
ATOM 2259 N N . VAL A 1 296 ? 2.246 6.600 1.992 1.00 96.81 296 VAL A N 1
ATOM 2260 C CA . VAL A 1 296 ? 1.781 6.118 3.294 1.00 96.81 296 VAL A CA 1
ATOM 2261 C C . VAL A 1 296 ? 0.906 7.166 3.993 1.00 96.81 296 VAL A C 1
ATOM 2263 O O . VAL A 1 296 ? -0.218 6.864 4.391 1.00 96.81 296 VAL A O 1
ATOM 2266 N N . VAL A 1 297 ? 1.368 8.421 4.054 1.00 96.12 297 VAL A N 1
ATOM 2267 C CA . VAL A 1 297 ? 0.623 9.533 4.675 1.00 96.12 297 VAL A CA 1
ATOM 2268 C C . VAL A 1 297 ? -0.686 9.815 3.933 1.00 96.12 297 VAL A C 1
ATOM 2270 O O . VAL A 1 297 ? -1.735 9.948 4.559 1.00 96.12 297 VAL A O 1
ATOM 2273 N N . SER A 1 298 ? -0.648 9.893 2.599 1.00 94.31 298 SER A N 1
ATOM 2274 C CA . SER A 1 298 ? -1.852 10.166 1.800 1.00 94.31 298 SER A CA 1
ATOM 2275 C C . SER A 1 298 ? -2.872 9.026 1.863 1.00 94.31 298 SER A C 1
ATOM 2277 O O . SER A 1 298 ? -4.071 9.292 1.923 1.00 94.31 298 SER A O 1
ATOM 2279 N N . THR A 1 299 ? -2.416 7.771 1.905 1.00 95.56 299 THR A N 1
ATOM 2280 C CA . THR A 1 299 ? -3.282 6.588 2.016 1.00 95.56 299 THR A CA 1
ATOM 2281 C C . THR A 1 299 ? -4.002 6.561 3.359 1.00 95.56 299 THR A C 1
ATOM 2283 O O . THR A 1 299 ? -5.231 6.493 3.393 1.00 95.56 299 THR A O 1
ATOM 2286 N N . ALA A 1 300 ? -3.258 6.723 4.457 1.00 95.62 300 ALA A N 1
ATOM 2287 C CA . ALA A 1 300 ? -3.828 6.775 5.799 1.00 95.62 300 ALA A CA 1
ATOM 2288 C C . ALA A 1 300 ? -4.777 7.970 5.984 1.00 95.62 300 ALA A C 1
ATOM 2290 O O . ALA A 1 300 ? -5.879 7.808 6.503 1.00 95.62 300 ALA A O 1
ATOM 2291 N N . GLY A 1 301 ? -4.408 9.153 5.478 1.00 93.69 301 GLY A N 1
ATOM 2292 C CA . GLY A 1 301 ? -5.257 10.345 5.556 1.00 93.69 301 GLY A CA 1
ATOM 2293 C C . GLY A 1 301 ? -6.604 10.188 4.840 1.00 93.69 301 GLY A C 1
ATOM 2294 O O . GLY A 1 301 ? -7.619 10.667 5.333 1.00 93.69 301 GLY A O 1
ATOM 2295 N N . ARG A 1 302 ? -6.646 9.473 3.708 1.00 93.00 302 ARG A N 1
ATOM 2296 C CA . ARG A 1 302 ? -7.890 9.221 2.953 1.00 93.00 302 ARG A CA 1
ATOM 2297 C C . ARG A 1 302 ? -8.849 8.269 3.657 1.00 93.00 302 ARG A C 1
ATOM 2299 O O . ARG A 1 302 ? -10.060 8.439 3.548 1.00 93.00 302 ARG A O 1
ATOM 2306 N N . MET A 1 303 ? -8.312 7.259 4.334 1.00 91.56 303 MET A N 1
ATOM 2307 C CA . MET A 1 303 ? -9.107 6.245 5.028 1.00 91.56 303 MET A CA 1
ATOM 2308 C C . MET A 1 303 ? -9.404 6.596 6.492 1.00 91.56 303 MET A C 1
ATOM 2310 O O . MET A 1 303 ? -10.176 5.889 7.129 1.00 91.56 303 MET A O 1
ATOM 2314 N N . GLY A 1 304 ? -8.816 7.678 7.018 1.00 88.44 304 GLY A N 1
ATOM 2315 C CA . GLY A 1 304 ? -8.899 8.027 8.439 1.00 88.44 304 GLY A CA 1
ATOM 2316 C C . GLY A 1 304 ? -8.117 7.061 9.335 1.00 88.44 304 GLY A C 1
ATOM 2317 O O . GLY A 1 304 ? -8.537 6.801 10.456 1.00 88.44 304 GLY A O 1
ATOM 2318 N N . GLY A 1 305 ? -7.026 6.488 8.818 1.00 91.19 305 GLY A N 1
ATOM 2319 C CA . GLY A 1 305 ? -6.163 5.542 9.525 1.00 91.19 305 GLY A CA 1
ATOM 2320 C C . GLY A 1 305 ? -4.864 6.167 10.039 1.00 91.19 305 GLY A C 1
ATOM 2321 O O . GLY A 1 305 ? -4.583 7.351 9.842 1.00 91.19 305 GLY A O 1
ATOM 2322 N N . TYR A 1 306 ? -4.033 5.333 10.656 1.00 94.88 306 TYR A N 1
ATOM 2323 C CA . TYR A 1 306 ? -2.706 5.688 11.157 1.00 94.88 306 TYR A CA 1
ATOM 2324 C C . TYR A 1 306 ? -1.620 5.271 10.173 1.00 94.88 306 TYR A C 1
ATOM 2326 O O . TYR A 1 306 ? -1.839 4.448 9.280 1.00 94.88 306 TYR A O 1
ATOM 2334 N N . HIS A 1 307 ? -0.426 5.834 10.334 1.00 96.31 307 HIS A N 1
ATOM 2335 C CA . HIS A 1 307 ? 0.669 5.565 9.422 1.00 96.31 307 HIS A CA 1
ATOM 2336 C C . HIS A 1 307 ? 2.039 5.514 10.093 1.00 96.31 307 HIS A C 1
ATOM 2338 O O . HIS A 1 307 ? 2.302 6.240 11.046 1.00 96.31 307 HIS A O 1
ATOM 2344 N N . VAL A 1 308 ? 2.938 4.704 9.534 1.00 96.00 308 VAL A N 1
ATOM 2345 C CA . VAL A 1 308 ? 4.352 4.629 9.920 1.00 96.00 308 VAL A CA 1
ATOM 2346 C C . VAL A 1 308 ? 5.208 4.660 8.659 1.00 96.00 308 VAL A C 1
ATOM 2348 O O . VAL A 1 308 ? 5.137 3.763 7.824 1.00 96.00 308 VAL A O 1
ATOM 2351 N N . PHE A 1 309 ? 6.026 5.705 8.522 1.00 95.62 309 PHE A N 1
ATOM 2352 C CA . PHE A 1 309 ? 6.988 5.846 7.418 1.00 95.62 309 PHE A CA 1
ATOM 2353 C C . PHE A 1 309 ? 8.452 5.658 7.847 1.00 95.62 309 PHE A C 1
ATOM 2355 O O . PHE A 1 309 ? 9.351 5.610 7.011 1.00 95.62 309 PHE A O 1
ATOM 2362 N N . GLY A 1 310 ? 8.710 5.651 9.157 1.00 93.44 310 GLY A N 1
ATOM 2363 C CA . GLY A 1 310 ? 10.035 5.428 9.729 1.00 93.44 310 GLY A CA 1
ATOM 2364 C C . GLY A 1 310 ? 10.289 3.951 10.005 1.00 93.44 310 GLY A C 1
ATOM 2365 O O . GLY A 1 310 ? 9.431 3.107 9.775 1.00 93.44 310 GLY A O 1
ATOM 2366 N N . ARG A 1 311 ? 11.466 3.639 10.549 1.00 94.38 311 ARG A N 1
ATOM 2367 C CA . ARG A 1 311 ? 11.771 2.291 11.038 1.00 94.38 311 ARG A CA 1
ATOM 2368 C C . ARG A 1 311 ? 10.744 1.873 12.099 1.00 94.38 311 ARG A C 1
ATOM 2370 O O . ARG A 1 311 ? 10.511 2.623 13.044 1.00 94.38 311 ARG A O 1
ATOM 2377 N N . TRP A 1 312 ? 10.191 0.668 11.964 1.00 95.50 312 TRP A N 1
ATOM 2378 C CA . TRP A 1 312 ? 9.348 0.063 12.994 1.00 95.50 312 TRP A CA 1
ATOM 2379 C C . TRP A 1 312 ? 10.146 -0.160 14.283 1.00 95.50 312 TRP A C 1
ATOM 2381 O O . TRP A 1 312 ? 11.242 -0.730 14.241 1.00 95.50 312 TRP A O 1
ATOM 2391 N N . VAL A 1 313 ? 9.610 0.293 15.417 1.00 94.75 313 VAL A N 1
ATOM 2392 C CA . VAL A 1 313 ? 10.219 0.064 16.730 1.00 94.75 313 VAL A CA 1
ATOM 2393 C C . VAL A 1 313 ? 9.736 -1.296 17.240 1.00 94.75 313 VAL A C 1
ATOM 2395 O O . VAL A 1 313 ? 8.536 -1.478 17.427 1.00 94.75 313 VAL A O 1
ATOM 2398 N N . PRO A 1 314 ? 10.632 -2.273 17.455 1.00 95.56 314 PRO A N 1
ATOM 2399 C CA . PRO A 1 314 ? 10.231 -3.574 17.972 1.00 95.56 314 PRO A CA 1
ATOM 2400 C C . PRO A 1 314 ? 9.526 -3.437 19.322 1.00 95.56 314 PRO A C 1
ATOM 2402 O O . PRO A 1 314 ? 10.010 -2.744 20.216 1.00 95.56 314 PRO A O 1
ATOM 2405 N N . GLY A 1 315 ? 8.400 -4.122 19.474 1.00 92.00 315 GLY A N 1
ATOM 2406 C CA . GLY A 1 315 ? 7.595 -4.109 20.685 1.00 92.00 315 GLY A CA 1
ATOM 2407 C C . GLY A 1 315 ? 6.481 -3.069 20.693 1.00 92.00 315 GLY A C 1
ATOM 2408 O O . GLY A 1 315 ? 5.794 -2.973 21.702 1.00 92.00 315 GLY A O 1
ATOM 2409 N N . THR A 1 316 ? 6.241 -2.321 19.613 1.00 92.56 316 THR A N 1
ATOM 2410 C CA . THR A 1 316 ? 5.118 -1.370 19.566 1.00 92.56 316 THR A CA 1
ATOM 2411 C C . THR A 1 316 ? 3.757 -2.046 19.787 1.00 92.56 316 THR A C 1
ATOM 2413 O O . THR A 1 316 ? 2.894 -1.440 20.413 1.00 92.56 316 THR A O 1
ATOM 2416 N N . ILE A 1 317 ? 3.544 -3.289 19.330 1.00 92.19 317 ILE A N 1
ATOM 2417 C CA . ILE A 1 317 ? 2.267 -4.001 19.539 1.00 92.19 317 ILE A CA 1
ATOM 2418 C C . ILE A 1 317 ? 2.352 -4.926 20.760 1.00 92.19 317 ILE A C 1
ATOM 2420 O O . ILE A 1 317 ? 1.390 -5.035 21.520 1.00 92.19 317 ILE A O 1
ATOM 2424 N N . THR A 1 318 ? 3.483 -5.607 20.967 1.00 93.38 318 THR A N 1
ATOM 2425 C CA . THR A 1 318 ? 3.613 -6.589 22.061 1.00 93.38 318 THR A CA 1
ATOM 2426 C C . THR A 1 318 ? 3.974 -5.976 23.410 1.00 93.38 318 THR A C 1
ATOM 2428 O O . THR A 1 318 ? 3.629 -6.551 24.435 1.00 93.38 318 THR A O 1
ATOM 2431 N N . ASN A 1 319 ? 4.667 -4.836 23.418 1.00 92.19 319 ASN A N 1
ATOM 2432 C CA . ASN A 1 319 ? 5.057 -4.078 24.610 1.00 92.19 319 ASN A CA 1
ATOM 2433 C C . ASN A 1 319 ? 4.703 -2.578 24.456 1.00 92.19 319 ASN A C 1
ATOM 2435 O O . ASN A 1 319 ? 5.585 -1.711 24.513 1.00 92.19 319 ASN A O 1
ATOM 2439 N N . PRO A 1 320 ? 3.417 -2.253 24.225 1.00 88.81 320 PRO A N 1
ATOM 2440 C CA . PRO A 1 320 ? 3.000 -0.889 23.920 1.00 88.81 320 PRO A CA 1
ATOM 2441 C C . PRO A 1 320 ? 3.266 0.068 25.085 1.00 88.81 320 PRO A C 1
ATOM 2443 O O . PRO A 1 320 ? 3.594 1.223 24.845 1.00 88.81 320 PRO A O 1
ATOM 2446 N N . GLU A 1 321 ? 3.187 -0.399 26.334 1.00 86.00 321 GLU A N 1
ATOM 2447 C CA . GLU A 1 321 ? 3.373 0.443 27.523 1.00 86.00 321 GLU A CA 1
ATOM 2448 C C . GLU A 1 321 ? 4.779 1.058 27.596 1.00 86.00 321 GLU A C 1
ATOM 2450 O O . GLU A 1 321 ? 4.916 2.245 27.887 1.00 86.00 321 GLU A O 1
ATOM 2455 N N . GLN A 1 322 ? 5.816 0.291 27.248 1.00 87.38 322 GLN A N 1
ATOM 2456 C CA . GLN A 1 322 ? 7.194 0.786 27.250 1.00 87.38 322 GLN A CA 1
ATOM 2457 C C . GLN A 1 322 ? 7.536 1.601 25.995 1.00 87.38 322 GLN A C 1
ATOM 2459 O O . GLN A 1 322 ? 8.345 2.524 26.066 1.00 87.38 322 GLN A O 1
ATOM 2464 N N . VAL A 1 323 ? 6.975 1.232 24.836 1.00 88.19 323 VAL A N 1
ATOM 2465 C CA . VAL A 1 323 ? 7.363 1.809 23.537 1.00 88.19 323 VAL A CA 1
ATOM 2466 C C . VAL A 1 323 ? 6.563 3.062 23.192 1.00 88.19 323 VAL A C 1
ATOM 2468 O O . VAL A 1 323 ? 7.140 4.036 22.714 1.00 88.19 323 VAL A O 1
ATOM 2471 N N . LEU A 1 324 ? 5.247 3.043 23.410 1.00 82.81 324 LEU A N 1
ATOM 2472 C CA . LEU A 1 324 ? 4.367 4.182 23.135 1.00 82.81 324 LEU A CA 1
ATOM 2473 C C . LEU A 1 324 ? 4.322 5.169 24.310 1.00 82.81 324 LEU A C 1
ATOM 2475 O O . LEU A 1 324 ? 3.956 6.325 24.121 1.00 82.81 324 LEU A O 1
ATOM 2479 N N . GLY A 1 325 ? 4.735 4.737 25.506 1.00 75.19 325 GLY A N 1
ATOM 2480 C CA . GLY A 1 325 ? 4.686 5.554 26.712 1.00 75.19 325 GLY A CA 1
ATOM 2481 C C . GLY A 1 325 ? 3.255 5.849 27.174 1.00 75.19 325 GLY A C 1
ATOM 2482 O O . GLY A 1 325 ? 2.273 5.331 26.647 1.00 75.19 325 GLY A O 1
ATOM 2483 N N . GLY A 1 326 ? 3.131 6.681 28.208 1.00 60.81 326 GLY A N 1
ATOM 2484 C CA . GLY A 1 326 ? 1.852 7.030 28.835 1.00 60.81 326 GLY A CA 1
ATOM 2485 C C . GLY A 1 326 ? 1.061 8.133 28.129 1.00 60.81 326 GLY A C 1
ATOM 2486 O O . GLY A 1 326 ? 0.238 8.770 28.792 1.00 60.81 326 GLY A O 1
ATOM 2487 N N . ASP A 1 327 ? 1.316 8.403 26.844 1.00 56.81 327 ASP A N 1
ATOM 2488 C CA . ASP A 1 327 ? 0.526 9.385 26.103 1.00 56.81 327 ASP A CA 1
ATOM 2489 C C . ASP A 1 327 ? -0.924 8.908 26.074 1.00 56.81 327 ASP A C 1
ATOM 2491 O O . ASP A 1 327 ? -1.280 7.912 25.444 1.00 56.81 327 ASP A O 1
ATOM 2495 N N . LYS A 1 328 ? -1.763 9.601 26.851 1.00 55.50 328 LYS A N 1
ATOM 2496 C CA . LYS A 1 328 ? -3.179 9.281 26.970 1.00 55.50 328 LYS A CA 1
ATOM 2497 C C . LYS A 1 328 ? -3.759 9.303 25.570 1.00 55.50 328 LYS A C 1
ATOM 2499 O O . LYS A 1 328 ? -3.694 10.336 24.900 1.00 55.50 328 LYS A O 1
ATOM 2504 N N . LEU A 1 329 ? -4.363 8.188 25.165 1.00 57.25 329 LEU A N 1
ATOM 2505 C CA . LEU A 1 329 ? -5.221 8.166 23.998 1.00 57.25 329 LEU A CA 1
ATOM 2506 C C . LEU A 1 329 ? -6.194 9.339 24.120 1.00 57.25 329 LEU A C 1
ATOM 2508 O O . LEU A 1 329 ? -7.043 9.371 25.016 1.00 57.25 329 LEU A O 1
ATOM 2512 N N . ARG A 1 330 ? -6.050 10.329 23.236 1.00 52.28 330 ARG A N 1
ATOM 2513 C CA . ARG A 1 330 ? -7.114 11.294 23.010 1.00 52.28 330 ARG A CA 1
ATOM 2514 C C . ARG A 1 330 ? -8.186 10.510 22.290 1.00 52.28 330 ARG A C 1
ATOM 2516 O O . ARG A 1 330 ? -8.142 10.317 21.082 1.00 52.28 330 ARG A O 1
ATOM 2523 N N . ALA A 1 331 ? -9.100 9.950 23.069 1.00 51.72 331 ALA A N 1
ATOM 2524 C CA . ALA A 1 331 ? -10.377 9.590 22.515 1.00 51.72 331 ALA A CA 1
ATOM 2525 C C . ALA A 1 331 ? -10.958 10.925 22.046 1.00 51.72 331 ALA A C 1
ATOM 2527 O O . ALA A 1 331 ? -11.338 11.750 22.879 1.00 51.72 331 ALA A O 1
ATOM 2528 N N . ASP A 1 332 ? -10.949 11.165 20.735 1.00 50.66 332 ASP A N 1
ATOM 2529 C CA . ASP A 1 332 ? -11.640 12.290 20.113 1.00 50.66 332 ASP A CA 1
ATOM 2530 C C . ASP A 1 332 ? -13.148 12.029 20.265 1.00 50.66 332 ASP A C 1
ATOM 2532 O O . ASP A 1 332 ? -13.891 11.713 19.339 1.00 50.66 332 ASP A O 1
ATOM 2536 N N . VAL A 1 333 ? -13.614 12.109 21.511 1.00 48.47 333 VAL A N 1
ATOM 2537 C CA . VAL A 1 333 ? -15.011 12.099 21.933 1.00 48.47 333 VAL A CA 1
ATOM 2538 C C . VAL A 1 333 ? -15.547 13.522 21.758 1.00 48.47 333 VAL A C 1
ATOM 2540 O O . VAL A 1 333 ? -16.282 14.049 22.585 1.00 48.47 333 VAL A O 1
ATOM 2543 N N . GLU A 1 334 ? -15.147 14.206 20.690 1.00 44.97 334 GLU A N 1
ATOM 2544 C CA . GLU A 1 334 ? -15.533 15.600 20.480 1.00 44.97 334 GLU A CA 1
ATOM 2545 C C . GLU A 1 334 ? -17.007 15.709 20.049 1.00 44.97 334 GLU A C 1
ATOM 2547 O O . GLU A 1 334 ? -17.639 16.739 20.270 1.00 44.97 334 GLU A O 1
ATOM 2552 N N . HIS A 1 335 ? -17.612 14.618 19.557 1.00 46.31 335 HIS A N 1
ATOM 2553 C CA . HIS A 1 335 ? -18.969 14.628 18.989 1.00 46.31 335 HIS A CA 1
ATOM 2554 C C . HIS A 1 335 ? -19.975 13.659 19.622 1.00 46.31 335 HIS A C 1
ATOM 2556 O O . HIS A 1 335 ? -21.055 13.446 19.071 1.00 46.31 335 HIS A O 1
ATOM 2562 N N . LYS A 1 336 ? -19.657 13.051 20.768 1.00 45.31 336 LYS A N 1
ATOM 2563 C CA . LYS A 1 336 ? -20.656 12.275 21.517 1.00 45.31 336 LYS A CA 1
ATOM 2564 C C . LYS A 1 336 ? -21.457 13.228 22.419 1.00 45.31 336 LYS A C 1
ATOM 2566 O O . LYS A 1 336 ? -20.887 14.180 22.954 1.00 45.31 336 LYS A O 1
ATOM 2571 N N . SER A 1 337 ? -22.765 12.995 22.553 1.00 50.06 337 SER A N 1
ATOM 2572 C CA . SER A 1 337 ? -23.625 13.717 23.503 1.00 50.06 337 SER A CA 1
ATOM 2573 C C . SER A 1 337 ? -23.025 13.677 24.914 1.00 50.06 337 SER A C 1
ATOM 2575 O O . SER A 1 337 ? -22.295 12.740 25.247 1.00 50.06 337 SER A O 1
ATOM 2577 N N . GLU A 1 338 ? -23.302 14.691 25.738 1.00 56.72 338 GLU A N 1
ATOM 2578 C CA . GLU A 1 338 ? -22.728 14.824 27.091 1.00 56.72 338 GLU A CA 1
ATOM 2579 C C . GLU A 1 338 ? -22.945 13.566 27.951 1.00 56.72 338 GLU A C 1
ATOM 2581 O O . GLU A 1 338 ? -22.021 13.100 28.610 1.00 56.72 338 GLU A O 1
ATOM 2586 N N . GLU A 1 339 ? -24.087 12.896 27.793 1.00 55.03 339 GLU A N 1
ATOM 2587 C CA . GLU A 1 339 ? -24.413 11.626 28.461 1.00 55.03 339 GLU A CA 1
ATOM 2588 C C . GLU A 1 339 ? -23.426 10.481 28.148 1.00 55.03 339 GLU A C 1
ATOM 2590 O O . GLU A 1 339 ? -23.115 9.645 28.997 1.00 55.03 339 GLU A O 1
ATOM 2595 N N . ILE A 1 340 ? -22.888 10.437 26.925 1.00 58.62 340 ILE A N 1
ATOM 2596 C CA . ILE A 1 340 ? -21.921 9.414 26.507 1.00 58.62 340 ILE A CA 1
ATOM 2597 C C . ILE A 1 340 ? -20.504 9.806 26.955 1.00 58.62 340 ILE A C 1
ATOM 2599 O O . ILE A 1 340 ? -19.673 8.922 27.170 1.00 58.62 340 ILE A O 1
ATOM 2603 N N . LYS A 1 341 ? -20.214 11.106 27.124 1.00 60.06 341 LYS A N 1
ATOM 2604 C CA . LYS A 1 341 ? -18.937 11.581 27.686 1.00 60.06 341 LYS A CA 1
ATOM 2605 C C . LYS A 1 341 ? -18.784 11.124 29.133 1.00 60.06 341 LYS A C 1
ATOM 2607 O O . LYS A 1 341 ? -17.734 10.587 29.474 1.00 60.06 341 LYS A O 1
ATOM 2612 N N . ASP A 1 342 ? -19.845 11.225 29.929 1.00 64.31 342 ASP A N 1
ATOM 2613 C CA . ASP A 1 342 ? -19.841 10.782 31.328 1.00 64.31 342 ASP A CA 1
ATOM 2614 C C . ASP A 1 342 ? -19.706 9.259 31.458 1.00 64.31 342 ASP A C 1
ATOM 2616 O O . ASP A 1 342 ? -18.981 8.757 32.321 1.00 64.31 342 ASP A O 1
ATOM 2620 N N . PHE A 1 343 ? -20.349 8.500 30.564 1.00 61.34 343 PHE A N 1
ATOM 2621 C CA . PHE A 1 343 ? -20.193 7.045 30.505 1.00 61.34 343 PHE A CA 1
ATOM 2622 C C . PHE A 1 343 ? -18.783 6.629 30.050 1.00 61.34 343 PHE A C 1
ATOM 2624 O O . PHE A 1 343 ? -18.173 5.738 30.642 1.00 61.34 343 PHE A O 1
ATOM 2631 N N . ALA A 1 344 ? -18.230 7.298 29.034 1.00 60.44 344 ALA A N 1
ATOM 2632 C CA . ALA A 1 344 ? -16.880 7.041 28.535 1.00 60.44 344 ALA A CA 1
ATOM 2633 C C . ALA A 1 344 ? -15.786 7.462 29.530 1.00 60.44 344 ALA A C 1
ATOM 2635 O O . ALA A 1 344 ? -14.733 6.830 29.560 1.00 60.44 344 ALA A O 1
ATOM 2636 N N . ALA A 1 345 ? -16.030 8.490 30.347 1.00 64.50 345 ALA A N 1
ATOM 2637 C CA . ALA A 1 345 ? -15.135 8.912 31.423 1.00 64.50 345 ALA A CA 1
ATOM 2638 C C . ALA A 1 345 ? -15.134 7.927 32.604 1.00 64.50 345 ALA A C 1
ATOM 2640 O O . ALA A 1 345 ? -14.111 7.767 33.267 1.00 64.50 345 ALA A O 1
ATOM 2641 N N . LYS A 1 346 ? -16.266 7.252 32.858 1.00 63.47 346 LYS A N 1
ATOM 2642 C CA . LYS A 1 346 ? -16.393 6.219 33.901 1.00 63.47 346 LYS A CA 1
ATOM 2643 C C . LYS A 1 346 ? -15.760 4.884 33.518 1.00 63.47 346 LYS A C 1
ATOM 2645 O O . LYS A 1 346 ? -15.338 4.149 34.408 1.00 63.47 346 LYS A O 1
ATOM 2650 N N . GLN A 1 347 ? -15.698 4.546 32.231 1.00 60.81 347 GLN A N 1
ATOM 2651 C CA . GLN A 1 347 ? -15.004 3.334 31.798 1.00 60.81 347 GLN A CA 1
ATOM 2652 C C . GLN A 1 347 ? -13.485 3.559 31.759 1.00 60.81 347 GLN A C 1
ATOM 2654 O O . GLN A 1 347 ? -13.036 4.554 31.185 1.00 60.81 347 GLN A O 1
ATOM 2659 N N . PRO A 1 348 ? -12.670 2.642 32.321 1.00 63.47 348 PRO A N 1
ATOM 2660 C CA . PRO A 1 348 ? -11.225 2.713 32.175 1.00 63.47 348 PRO A CA 1
ATOM 2661 C C . PRO A 1 348 ? -10.881 2.536 30.695 1.00 63.47 348 PRO A C 1
ATOM 2663 O O . PRO A 1 348 ? -10.978 1.440 30.145 1.00 63.47 348 PRO A O 1
ATOM 2666 N N . GLN A 1 349 ? -10.513 3.633 30.035 1.00 63.66 349 GLN A N 1
ATOM 2667 C CA . GLN A 1 349 ? -10.078 3.578 28.647 1.00 63.66 349 GLN A CA 1
ATOM 2668 C C . GLN A 1 349 ? -8.779 2.767 28.564 1.00 63.66 349 GLN A C 1
ATOM 2670 O O . GLN A 1 349 ? -7.885 2.965 29.400 1.00 63.66 349 GLN A O 1
ATOM 2675 N N . PRO A 1 350 ? -8.642 1.858 27.582 1.00 64.38 350 PRO A N 1
ATOM 2676 C CA . PRO A 1 350 ? -7.387 1.154 27.387 1.00 64.38 350 PRO A CA 1
ATOM 2677 C C . PRO A 1 350 ? -6.285 2.183 27.114 1.00 64.38 350 PRO A C 1
ATOM 2679 O O . PRO A 1 350 ? -6.447 3.084 26.292 1.00 64.38 350 PRO A O 1
ATOM 2682 N N . ARG A 1 351 ? -5.154 2.066 27.823 1.00 68.94 351 ARG A N 1
ATOM 2683 C CA . ARG A 1 351 ? -4.025 3.007 27.688 1.00 68.94 351 ARG A CA 1
ATOM 2684 C C . ARG A 1 351 ? -3.443 3.030 26.274 1.00 68.94 351 ARG A C 1
ATOM 2686 O O . ARG A 1 351 ? -2.898 4.043 25.860 1.00 68.94 351 ARG A O 1
ATOM 2693 N N . PHE A 1 352 ? -3.567 1.923 25.550 1.00 77.19 352 PHE A N 1
ATOM 2694 C CA . PHE A 1 352 ? -3.056 1.731 24.201 1.00 77.19 352 PHE A CA 1
ATOM 2695 C C . PHE A 1 352 ? -4.106 1.030 23.346 1.00 77.19 352 PHE A C 1
ATOM 2697 O O . PHE A 1 352 ? -4.883 0.209 23.837 1.00 77.19 352 PHE A O 1
ATOM 2704 N N . VAL A 1 353 ? -4.097 1.326 22.050 1.00 83.12 353 VAL A N 1
ATOM 2705 C CA . VAL A 1 353 ? -5.022 0.734 21.086 1.00 83.12 353 VAL A CA 1
ATOM 2706 C C . VAL A 1 353 ? -4.245 -0.044 20.039 1.00 83.12 353 VAL A C 1
ATOM 2708 O O . VAL A 1 353 ? -3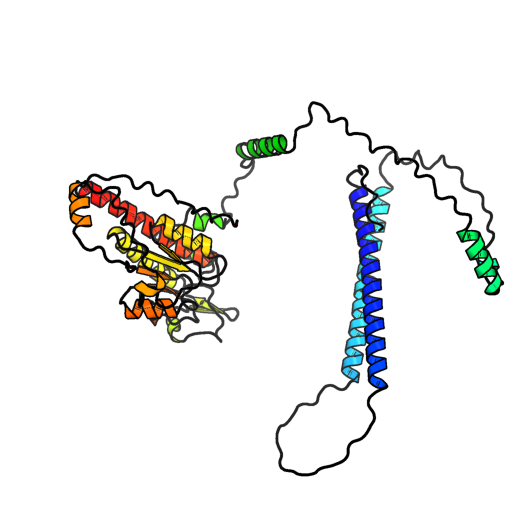.189 0.384 19.574 1.00 83.12 353 VAL A O 1
ATOM 2711 N N . ARG A 1 354 ? -4.762 -1.227 19.707 1.00 88.38 354 ARG A N 1
ATOM 2712 C CA . ARG A 1 354 ? -4.188 -2.117 18.700 1.00 88.38 354 ARG A CA 1
ATOM 2713 C C . ARG A 1 354 ? -4.861 -1.854 17.352 1.00 88.38 354 ARG A C 1
ATOM 2715 O O . ARG A 1 354 ? -6.054 -1.565 17.338 1.00 88.38 354 ARG A O 1
ATOM 2722 N N . PRO A 1 355 ? -4.125 -1.949 16.236 1.00 94.31 355 PRO A N 1
ATOM 2723 C CA . PRO A 1 355 ? -4.745 -1.894 14.923 1.00 94.31 355 PRO A CA 1
ATOM 2724 C C . PRO A 1 355 ? -5.555 -3.169 14.666 1.00 94.31 355 PRO A C 1
ATOM 2726 O O . PRO A 1 355 ? -5.113 -4.263 15.011 1.00 94.31 355 PRO A O 1
ATOM 2729 N N . ASP A 1 356 ? -6.703 -3.021 14.011 1.00 95.62 356 ASP A N 1
ATOM 2730 C CA . ASP A 1 356 ? -7.539 -4.138 13.555 1.00 95.62 356 ASP A CA 1
ATOM 2731 C C . ASP A 1 356 ? -7.071 -4.678 12.201 1.00 95.62 356 ASP A C 1
ATOM 2733 O O . ASP A 1 356 ? -7.362 -5.816 11.847 1.00 95.62 356 ASP A O 1
ATOM 2737 N N . LEU A 1 357 ? -6.347 -3.864 11.428 1.00 97.56 357 LEU A N 1
ATOM 2738 C CA . LEU A 1 357 ? -5.764 -4.248 10.147 1.00 97.56 357 LEU A CA 1
ATOM 2739 C C . LEU A 1 357 ? -4.461 -3.484 9.915 1.00 97.56 357 LEU A C 1
ATOM 2741 O O . LEU A 1 357 ? -4.408 -2.261 10.063 1.00 97.56 357 LEU A O 1
ATOM 2745 N N . VAL A 1 358 ? -3.418 -4.190 9.486 1.00 98.06 358 VAL A N 1
ATOM 2746 C CA . VAL A 1 358 ? -2.143 -3.567 9.105 1.00 98.06 358 VAL A CA 1
ATOM 2747 C C . VAL A 1 358 ? -1.896 -3.759 7.614 1.00 98.06 358 VAL A C 1
ATOM 2749 O O . VAL A 1 358 ? -1.929 -4.879 7.114 1.00 98.06 358 VAL A O 1
ATOM 2752 N N . ILE A 1 359 ? -1.630 -2.669 6.901 1.00 98.31 359 ILE A N 1
ATOM 2753 C CA . ILE A 1 359 ? -1.263 -2.670 5.483 1.00 98.31 359 ILE A CA 1
ATOM 2754 C C . ILE A 1 359 ? 0.232 -2.378 5.389 1.00 98.31 359 ILE A C 1
ATOM 2756 O O . ILE A 1 359 ? 0.665 -1.290 5.759 1.00 98.31 359 ILE A O 1
ATOM 2760 N N . VAL A 1 360 ? 1.020 -3.325 4.889 1.00 97.94 360 VAL A N 1
ATOM 2761 C CA . VAL A 1 360 ? 2.480 -3.225 4.787 1.00 97.94 360 VAL A CA 1
ATOM 2762 C C . VAL A 1 360 ? 2.888 -3.140 3.319 1.00 97.94 360 VAL A C 1
ATOM 2764 O O . VAL A 1 360 ? 2.661 -4.063 2.542 1.00 97.94 360 VAL A O 1
ATOM 2767 N N . LEU A 1 361 ? 3.497 -2.025 2.922 1.00 97.88 361 LEU A N 1
ATOM 2768 C CA . LEU A 1 361 ? 3.917 -1.806 1.533 1.00 97.88 361 LEU A CA 1
ATOM 2769 C C . LEU A 1 361 ? 5.213 -2.535 1.178 1.00 97.88 361 LEU A C 1
ATOM 2771 O O . LEU A 1 361 ? 5.449 -2.796 0.008 1.00 97.88 361 LEU A O 1
ATOM 2775 N N . ASN A 1 362 ? 6.047 -2.828 2.174 1.00 96.56 362 ASN A N 1
ATOM 2776 C CA . ASN A 1 362 ? 7.334 -3.490 2.009 1.00 96.56 362 ASN A CA 1
ATOM 2777 C C . ASN A 1 362 ? 7.546 -4.505 3.153 1.00 96.56 362 ASN A C 1
ATOM 2779 O O . ASN A 1 362 ? 8.105 -4.180 4.205 1.00 96.56 362 ASN A O 1
ATOM 2783 N N . PRO A 1 363 ? 6.962 -5.709 3.048 1.00 96.50 363 PRO A N 1
ATOM 2784 C CA . PRO A 1 363 ? 6.972 -6.679 4.139 1.00 96.50 363 PRO A CA 1
ATOM 2785 C C . PRO A 1 363 ? 8.356 -7.265 4.428 1.00 96.50 363 PRO A C 1
ATOM 2787 O O . PRO A 1 363 ? 8.645 -7.537 5.593 1.00 96.50 363 PRO A O 1
ATOM 2790 N N . LEU A 1 364 ? 9.215 -7.405 3.412 1.00 94.88 364 LEU A N 1
ATOM 2791 C CA . LEU A 1 364 ? 10.541 -8.010 3.546 1.00 94.88 364 LEU A CA 1
ATOM 2792 C C . LEU A 1 364 ? 11.407 -7.279 4.589 1.00 94.88 364 LEU A C 1
ATOM 2794 O O . LEU A 1 364 ? 11.987 -7.911 5.470 1.00 94.88 364 LEU A O 1
ATOM 2798 N N . GLU A 1 365 ? 11.442 -5.942 4.566 1.00 95.19 365 GLU A N 1
ATOM 2799 C CA . GLU A 1 365 ? 12.212 -5.159 5.543 1.00 95.19 365 GLU A CA 1
ATOM 2800 C C . GLU A 1 365 ? 11.523 -5.027 6.909 1.00 95.19 365 GLU A C 1
ATOM 2802 O O . GLU A 1 365 ? 12.150 -4.596 7.879 1.00 95.19 365 GLU A O 1
ATOM 2807 N N . ASN A 1 366 ? 10.240 -5.385 7.007 1.00 96.25 366 ASN A N 1
ATOM 2808 C CA . ASN A 1 366 ? 9.420 -5.216 8.208 1.00 96.25 366 ASN A CA 1
ATOM 2809 C C . ASN A 1 366 ? 8.993 -6.561 8.825 1.00 96.25 366 ASN A C 1
ATOM 2811 O O . ASN A 1 366 ? 7.898 -6.680 9.374 1.00 96.25 366 ASN A O 1
ATOM 2815 N N . ALA A 1 367 ? 9.873 -7.566 8.811 1.00 96.00 367 ALA A N 1
ATOM 2816 C CA . ALA A 1 367 ? 9.592 -8.890 9.377 1.00 96.00 367 ALA A CA 1
ATOM 2817 C C . ALA A 1 367 ? 9.202 -8.858 10.872 1.00 96.00 367 ALA A C 1
ATOM 2819 O O . ALA A 1 367 ? 8.361 -9.635 11.320 1.00 96.00 367 ALA A O 1
ATOM 2820 N N . ILE A 1 368 ? 9.769 -7.929 11.653 1.00 96.75 368 ILE A N 1
ATOM 2821 C CA . ILE A 1 368 ? 9.459 -7.777 13.087 1.00 96.75 368 ILE A CA 1
ATOM 2822 C C . ILE A 1 368 ? 7.996 -7.365 13.291 1.00 96.75 368 ILE A C 1
ATOM 2824 O O . ILE A 1 368 ? 7.311 -7.942 14.132 1.00 96.75 368 ILE A O 1
ATOM 2828 N N . LEU A 1 369 ? 7.505 -6.416 12.487 1.00 97.06 369 LEU A N 1
ATOM 2829 C CA . LEU A 1 369 ? 6.103 -6.000 12.506 1.00 97.06 369 LEU A CA 1
ATOM 2830 C C . LEU A 1 369 ? 5.189 -7.197 12.218 1.00 97.06 369 LEU A C 1
ATOM 2832 O O . LEU A 1 369 ? 4.230 -7.412 12.953 1.00 97.06 369 LEU A O 1
ATOM 2836 N N . LEU A 1 370 ? 5.507 -7.994 11.191 1.00 97.38 370 LEU A N 1
ATOM 2837 C CA . LEU A 1 370 ? 4.727 -9.183 10.826 1.00 97.38 370 LEU A CA 1
ATOM 2838 C C . LEU A 1 370 ? 4.741 -10.254 11.926 1.00 97.38 370 LEU A C 1
ATOM 2840 O O . LEU A 1 370 ? 3.727 -10.898 12.192 1.00 97.38 370 LEU A O 1
ATOM 2844 N N . ALA A 1 371 ? 5.872 -10.434 12.610 1.00 96.94 371 ALA A N 1
ATOM 2845 C CA . ALA A 1 371 ? 5.970 -11.353 13.738 1.00 96.94 371 ALA A CA 1
ATOM 2846 C C . ALA A 1 371 ? 5.120 -10.892 14.937 1.00 96.94 371 ALA A C 1
ATOM 2848 O O . ALA A 1 371 ? 4.479 -11.711 15.600 1.00 96.94 371 ALA A O 1
ATOM 2849 N N . GLU A 1 372 ? 5.090 -9.587 15.217 1.00 96.94 372 GLU A N 1
ATOM 2850 C CA . GLU A 1 372 ? 4.265 -9.010 16.281 1.00 96.94 372 GLU A CA 1
ATOM 2851 C C . GLU A 1 372 ? 2.767 -9.106 15.974 1.00 96.94 372 GLU A C 1
ATOM 2853 O O . GLU A 1 372 ? 2.000 -9.536 16.839 1.00 96.94 372 GLU A O 1
ATOM 2858 N N . THR A 1 373 ? 2.346 -8.762 14.753 1.00 96.88 373 THR A N 1
ATOM 2859 C CA . THR A 1 373 ? 0.937 -8.856 14.337 1.00 96.88 373 THR A CA 1
ATOM 2860 C C . THR A 1 373 ? 0.451 -10.300 14.353 1.00 96.88 373 THR A C 1
ATOM 2862 O O . THR A 1 373 ? -0.630 -10.564 14.877 1.00 96.88 373 THR A O 1
ATOM 2865 N N . LYS A 1 374 ? 1.276 -11.250 13.889 1.00 96.31 374 LYS A N 1
ATOM 2866 C CA . LYS A 1 374 ? 0.979 -12.687 13.950 1.00 96.31 374 LYS A CA 1
ATOM 2867 C C . LYS A 1 374 ? 0.803 -13.179 15.387 1.00 96.31 374 LYS A C 1
ATOM 2869 O O . LYS A 1 374 ? -0.128 -13.927 15.658 1.00 96.31 374 LYS A O 1
ATOM 2874 N N . ARG A 1 375 ? 1.649 -12.736 16.327 1.00 96.19 375 ARG A N 1
ATOM 2875 C CA . ARG A 1 375 ? 1.528 -13.095 17.755 1.00 96.19 375 ARG A CA 1
ATOM 2876 C C . ARG A 1 375 ? 0.257 -12.529 18.398 1.00 96.19 375 ARG A C 1
ATOM 2878 O O . ARG A 1 375 ? -0.263 -13.123 19.335 1.00 96.19 375 ARG A O 1
ATOM 2885 N N . GLN A 1 376 ? -0.217 -11.381 17.919 1.00 94.38 376 GLN A N 1
ATOM 2886 C CA . GLN A 1 376 ? -1.377 -10.667 18.465 1.00 94.38 376 GLN A CA 1
ATOM 2887 C C . GLN A 1 376 ? -2.665 -10.893 17.657 1.00 94.38 376 GLN A C 1
ATOM 2889 O O . GLN A 1 376 ? -3.668 -10.241 17.931 1.00 94.38 376 GLN A O 1
ATOM 2894 N N . ASN A 1 377 ? -2.654 -11.828 16.698 1.00 95.88 377 ASN A N 1
ATOM 2895 C CA . ASN A 1 377 ? -3.788 -12.173 15.832 1.00 95.88 377 ASN A CA 1
ATOM 2896 C C . ASN A 1 377 ? -4.370 -10.982 15.050 1.00 95.88 377 ASN A C 1
ATOM 2898 O O . ASN A 1 377 ? -5.576 -10.904 14.828 1.00 95.88 377 ASN A O 1
ATOM 2902 N N . ILE A 1 378 ? -3.511 -10.056 14.621 1.00 96.81 378 ILE A N 1
ATOM 2903 C CA . ILE A 1 378 ? -3.913 -8.903 13.813 1.00 96.81 378 ILE A CA 1
ATOM 2904 C C . ILE A 1 378 ? -3.739 -9.265 12.332 1.00 96.81 378 ILE A C 1
ATOM 2906 O O . ILE A 1 378 ? -2.623 -9.616 11.931 1.00 96.81 378 ILE A O 1
ATOM 2910 N N . PRO A 1 379 ? -4.793 -9.180 11.500 1.00 97.62 379 PRO A N 1
ATOM 2911 C CA . PRO A 1 379 ? -4.685 -9.484 10.083 1.00 97.62 379 PRO A CA 1
ATOM 2912 C C . PRO A 1 379 ? -3.809 -8.458 9.359 1.00 97.62 379 PRO A C 1
ATOM 2914 O O . PRO A 1 379 ? -3.855 -7.251 9.618 1.00 97.62 379 PRO A O 1
ATOM 2917 N N . THR A 1 380 ? -3.022 -8.950 8.407 1.00 98.12 380 THR A N 1
ATOM 2918 C CA . THR A 1 380 ? -2.096 -8.135 7.617 1.00 98.12 380 THR A CA 1
ATOM 2919 C C . THR A 1 380 ? -2.397 -8.236 6.124 1.00 98.12 380 THR A C 1
ATOM 2921 O O . THR A 1 380 ? -2.705 -9.308 5.602 1.00 98.12 380 THR A O 1
ATOM 2924 N N . ILE A 1 381 ? -2.294 -7.109 5.424 1.00 98.50 381 ILE A N 1
ATOM 2925 C CA . ILE A 1 381 ? -2.276 -7.018 3.960 1.00 98.50 381 ILE A CA 1
ATOM 2926 C C . ILE A 1 381 ? -0.872 -6.582 3.560 1.00 98.50 381 ILE A C 1
ATOM 2928 O O . ILE A 1 381 ? -0.334 -5.651 4.156 1.00 98.50 381 ILE A O 1
ATOM 2932 N N . GLY A 1 382 ? -0.279 -7.221 2.558 1.00 97.75 382 GLY A N 1
ATOM 2933 C CA . GLY A 1 382 ? 1.110 -6.967 2.182 1.00 97.75 382 GLY A CA 1
ATOM 2934 C C . GLY A 1 382 ? 1.341 -7.092 0.687 1.00 97.75 382 GLY A C 1
ATOM 2935 O O . GLY A 1 382 ? 0.764 -7.975 0.054 1.00 97.75 382 GLY A O 1
ATOM 2936 N N . ILE A 1 383 ? 2.178 -6.215 0.133 1.00 98.12 383 ILE A N 1
ATOM 2937 C CA . ILE A 1 383 ? 2.671 -6.356 -1.243 1.00 98.12 383 ILE A CA 1
ATOM 2938 C C . ILE A 1 383 ? 3.769 -7.417 -1.228 1.00 98.12 383 ILE A C 1
ATOM 2940 O O . ILE A 1 383 ? 4.776 -7.242 -0.553 1.00 98.12 383 ILE A O 1
ATOM 2944 N N . VAL A 1 384 ? 3.540 -8.532 -1.911 1.00 97.69 384 VAL A N 1
ATOM 2945 C CA . VAL A 1 384 ? 4.449 -9.679 -1.928 1.00 97.69 384 VAL A CA 1
ATOM 2946 C C . VAL A 1 384 ? 5.149 -9.731 -3.275 1.00 97.69 384 VAL A C 1
ATOM 2948 O O . VAL A 1 384 ? 4.505 -9.960 -4.298 1.00 97.69 384 VAL A O 1
ATOM 2951 N N . ASP A 1 385 ? 6.460 -9.541 -3.265 1.00 96.94 385 ASP A N 1
ATOM 2952 C CA . ASP A 1 385 ? 7.305 -9.825 -4.418 1.00 96.94 385 ASP A CA 1
ATOM 2953 C C . ASP A 1 385 ? 7.786 -11.295 -4.374 1.00 96.94 385 ASP A C 1
ATOM 2955 O O . ASP A 1 385 ? 7.517 -12.045 -3.436 1.00 96.94 385 ASP A O 1
ATOM 2959 N N . THR A 1 386 ? 8.447 -11.746 -5.430 1.00 97.38 386 THR A N 1
ATOM 2960 C CA . THR A 1 386 ? 8.877 -13.122 -5.692 1.00 97.38 386 THR A CA 1
ATOM 2961 C C . THR A 1 386 ? 9.918 -13.667 -4.709 1.00 97.38 386 THR A C 1
ATOM 2963 O O . THR A 1 386 ? 10.058 -14.885 -4.598 1.00 97.38 386 THR A O 1
ATOM 2966 N N . ASP A 1 387 ? 10.624 -12.809 -3.979 1.00 96.62 387 ASP A N 1
ATOM 2967 C CA . ASP A 1 387 ? 11.615 -13.155 -2.952 1.00 96.62 387 ASP A CA 1
ATOM 2968 C C . ASP A 1 387 ? 11.010 -13.256 -1.535 1.00 96.62 387 ASP A C 1
ATOM 2970 O O . ASP A 1 387 ? 11.584 -13.879 -0.637 1.00 96.62 387 ASP A O 1
ATOM 2974 N N . MET A 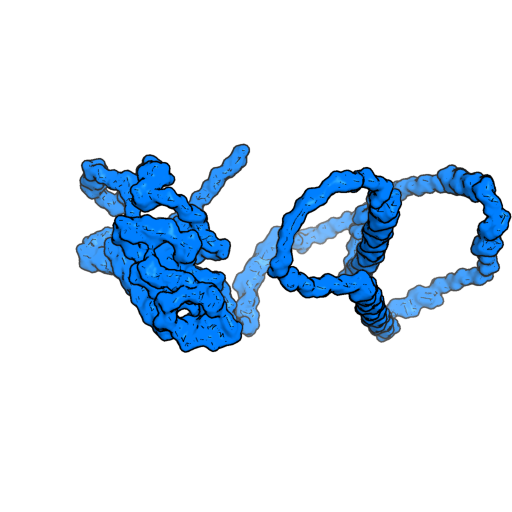1 388 ? 9.818 -12.697 -1.322 1.00 95.75 388 MET A N 1
ATOM 2975 C CA . MET A 1 388 ? 9.153 -12.657 -0.022 1.00 95.75 388 MET A CA 1
ATOM 2976 C C . MET A 1 388 ? 8.296 -13.910 0.231 1.00 95.75 388 MET A C 1
ATOM 2978 O O . MET A 1 388 ? 7.679 -14.464 -0.671 1.00 95.75 388 MET A O 1
ATOM 2982 N N . ASP A 1 389 ? 8.248 -14.381 1.483 1.00 96.12 389 ASP A N 1
ATOM 2983 C CA . ASP A 1 389 ? 7.400 -15.512 1.889 1.00 96.12 389 ASP A CA 1
ATOM 2984 C C . ASP A 1 389 ? 5.926 -15.088 2.074 1.00 96.12 389 ASP A C 1
ATOM 2986 O O . ASP A 1 389 ? 5.595 -14.438 3.076 1.00 96.12 389 ASP A O 1
ATOM 2990 N N . PRO A 1 390 ? 5.004 -15.512 1.187 1.00 96.00 390 PRO A N 1
ATOM 2991 C CA . PRO A 1 390 ? 3.613 -15.075 1.226 1.00 96.00 390 PRO A CA 1
ATOM 2992 C C . PRO A 1 390 ? 2.859 -15.534 2.476 1.00 96.00 390 PRO A C 1
ATOM 2994 O O . PRO A 1 390 ? 1.815 -14.966 2.788 1.00 96.00 390 PRO A O 1
ATOM 2997 N N . THR A 1 391 ? 3.366 -16.531 3.208 1.00 95.25 391 THR A N 1
ATOM 2998 C CA . THR A 1 391 ? 2.719 -17.063 4.416 1.00 95.25 391 THR A CA 1
ATOM 2999 C C . THR A 1 391 ? 2.861 -16.144 5.633 1.00 95.25 391 THR A C 1
ATOM 3001 O O . THR A 1 391 ? 2.158 -16.319 6.632 1.00 95.25 391 THR A O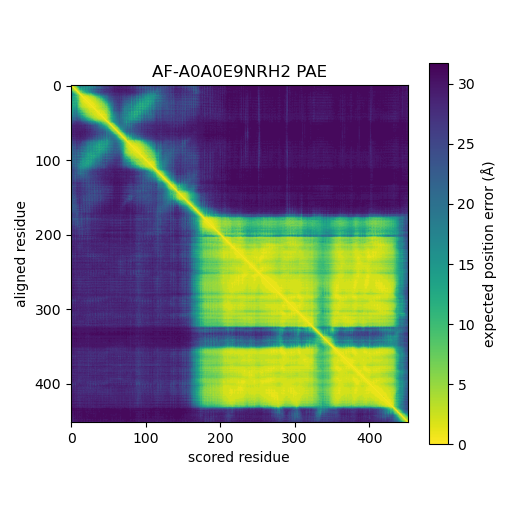 1
ATOM 3004 N N . GLN A 1 392 ? 3.743 -15.139 5.569 1.00 94.81 392 GLN A N 1
ATOM 3005 C CA . GLN A 1 392 ? 3.916 -14.165 6.652 1.00 94.81 392 GLN A CA 1
ATOM 3006 C C . GLN A 1 392 ? 2.786 -13.130 6.717 1.00 94.81 392 GLN A C 1
ATOM 3008 O O . GLN A 1 392 ? 2.652 -12.422 7.717 1.00 94.81 392 GLN A O 1
ATOM 3013 N N . VAL A 1 393 ? 1.973 -13.033 5.664 1.00 96.69 393 VAL A N 1
ATOM 3014 C CA . VAL A 1 393 ? 0.901 -12.047 5.527 1.00 96.69 393 VAL A CA 1
ATOM 3015 C C . VAL A 1 393 ? -0.443 -12.763 5.384 1.00 96.69 393 VAL A C 1
ATOM 3017 O O . VAL A 1 393 ? -0.536 -13.788 4.719 1.00 96.69 393 VAL A O 1
ATOM 3020 N N . THR A 1 394 ? -1.508 -12.229 5.990 1.00 97.50 394 THR A N 1
ATOM 3021 C CA . THR A 1 394 ? -2.852 -12.835 5.895 1.00 97.50 394 THR A CA 1
ATOM 3022 C C . THR A 1 394 ? -3.436 -12.719 4.486 1.00 97.50 394 THR A C 1
ATOM 3024 O O . THR A 1 394 ? -4.012 -13.668 3.959 1.00 97.50 394 THR A O 1
ATOM 3027 N N . TYR A 1 395 ? -3.278 -11.551 3.862 1.00 98.06 395 TYR A N 1
ATOM 3028 C CA . TYR A 1 395 ? -3.742 -11.263 2.509 1.00 98.06 395 TYR A CA 1
ATOM 3029 C C . TYR A 1 395 ? -2.594 -10.706 1.663 1.00 98.06 395 TYR A C 1
ATOM 3031 O O . TYR A 1 395 ? -2.307 -9.507 1.668 1.00 98.06 395 TYR A O 1
ATOM 3039 N N . ALA A 1 396 ? -1.928 -11.597 0.935 1.00 97.81 396 ALA A N 1
ATOM 3040 C CA . ALA A 1 396 ? -0.867 -11.238 0.005 1.00 97.81 396 ALA A CA 1
ATOM 3041 C C . ALA A 1 396 ? -1.431 -10.553 -1.250 1.00 97.81 396 ALA A C 1
ATOM 3043 O O . ALA A 1 396 ? -2.438 -10.992 -1.802 1.00 97.81 396 ALA A O 1
ATOM 3044 N N . ILE A 1 397 ? -0.766 -9.502 -1.725 1.00 98.44 397 ILE A N 1
ATOM 3045 C CA . ILE A 1 397 ? -0.986 -8.890 -3.038 1.00 98.44 397 ILE A CA 1
ATOM 3046 C C . ILE A 1 397 ? 0.295 -9.121 -3.841 1.00 98.44 397 ILE A C 1
ATOM 3048 O O . ILE A 1 397 ? 1.263 -8.397 -3.614 1.00 98.44 397 ILE A O 1
ATOM 3052 N N . PRO A 1 398 ? 0.339 -10.113 -4.747 1.00 98.19 398 PRO A N 1
ATOM 3053 C CA . PRO A 1 398 ? 1.549 -10.393 -5.499 1.00 98.19 398 PRO A CA 1
ATOM 3054 C C . PRO A 1 398 ? 1.814 -9.258 -6.485 1.00 98.19 398 PRO A C 1
ATOM 3056 O O . PRO A 1 398 ? 1.024 -9.064 -7.409 1.00 98.19 398 PRO A O 1
ATOM 3059 N N . ALA A 1 399 ? 2.868 -8.478 -6.272 1.00 98.25 399 ALA A N 1
ATOM 3060 C CA . ALA A 1 399 ? 3.257 -7.364 -7.131 1.00 98.25 399 ALA A CA 1
ATOM 3061 C C . ALA A 1 399 ? 4.663 -6.861 -6.782 1.00 98.25 399 ALA A C 1
ATOM 3063 O O . ALA A 1 399 ? 5.158 -7.091 -5.685 1.00 98.25 399 ALA A O 1
ATOM 3064 N N . ASN A 1 400 ? 5.246 -6.095 -7.701 1.00 97.94 400 ASN A N 1
ATOM 3065 C CA . ASN A 1 400 ? 6.489 -5.358 -7.492 1.00 97.94 400 ASN A CA 1
ATOM 3066 C C . ASN A 1 400 ? 6.370 -4.352 -6.329 1.00 97.94 400 ASN A C 1
ATOM 3068 O O . ASN A 1 400 ? 5.564 -3.411 -6.422 1.00 97.94 400 ASN A O 1
ATOM 3072 N N . ASP A 1 401 ? 7.189 -4.509 -5.287 1.00 96.69 401 ASP A N 1
ATOM 3073 C CA . ASP A 1 401 ? 7.276 -3.594 -4.141 1.00 96.69 401 ASP A CA 1
ATOM 3074 C C . ASP A 1 401 ? 8.447 -2.584 -4.233 1.00 96.69 401 ASP A C 1
ATOM 3076 O O . ASP A 1 401 ? 8.449 -1.565 -3.531 1.00 96.69 401 ASP A O 1
ATOM 3080 N N . ASP A 1 402 ? 9.394 -2.794 -5.150 1.00 95.69 402 ASP A N 1
ATOM 3081 C CA . ASP A 1 402 ? 10.508 -1.884 -5.439 1.00 95.69 402 ASP A CA 1
ATOM 3082 C C . ASP A 1 402 ? 10.081 -0.662 -6.263 1.00 95.69 402 ASP A C 1
ATOM 3084 O O . ASP A 1 402 ? 10.572 0.458 -6.067 1.00 95.69 402 ASP A O 1
ATOM 3088 N N . SER A 1 403 ? 9.153 -0.845 -7.208 1.00 96.19 403 SER A N 1
ATOM 3089 C CA . SER A 1 403 ? 8.659 0.258 -8.031 1.00 96.19 403 SER A CA 1
ATOM 3090 C C . SER A 1 403 ? 7.722 1.151 -7.223 1.00 96.19 403 SER A C 1
ATOM 3092 O O . SER A 1 403 ? 6.585 0.791 -6.910 1.00 96.19 403 SER A O 1
ATOM 3094 N N . LEU A 1 404 ? 8.159 2.390 -6.967 1.00 95.38 404 LEU A N 1
ATOM 3095 C CA . LEU A 1 404 ? 7.346 3.388 -6.267 1.00 95.38 404 LEU A CA 1
ATOM 3096 C C . LEU A 1 404 ? 5.983 3.602 -6.945 1.00 95.38 404 LEU A C 1
ATOM 3098 O O . LEU A 1 404 ? 4.994 3.835 -6.256 1.00 95.38 404 LEU A O 1
ATOM 3102 N N . ARG A 1 405 ? 5.923 3.496 -8.278 1.00 96.00 405 ARG A N 1
ATOM 3103 C CA . ARG A 1 405 ? 4.681 3.628 -9.049 1.00 96.00 405 ARG A CA 1
ATOM 3104 C C . ARG A 1 405 ? 3.711 2.478 -8.774 1.00 96.00 405 ARG A C 1
ATOM 3106 O O . ARG A 1 405 ? 2.532 2.733 -8.549 1.00 96.00 405 ARG A O 1
ATOM 3113 N N . SER A 1 406 ? 4.204 1.238 -8.763 1.00 97.00 406 SER A N 1
ATOM 3114 C CA . SER A 1 406 ? 3.414 0.047 -8.417 1.00 97.00 406 SER A CA 1
ATOM 3115 C C . SER A 1 406 ? 2.825 0.185 -7.012 1.00 97.00 406 SER A C 1
ATOM 3117 O O . SER A 1 406 ? 1.608 0.115 -6.823 1.00 97.00 406 SER A O 1
ATOM 3119 N N . VAL A 1 407 ? 3.681 0.516 -6.041 1.00 97.38 407 VAL A N 1
ATOM 3120 C CA . VAL A 1 407 ? 3.284 0.707 -4.642 1.00 97.38 407 VAL A CA 1
ATOM 3121 C C . VAL A 1 407 ? 2.281 1.853 -4.486 1.00 97.38 407 VAL A C 1
ATOM 3123 O O . VAL A 1 407 ? 1.301 1.711 -3.759 1.00 97.38 407 VAL A O 1
ATOM 3126 N N . GLN A 1 408 ? 2.481 2.980 -5.179 1.00 96.75 408 GLN A N 1
ATOM 3127 C CA . GLN A 1 408 ? 1.551 4.116 -5.169 1.00 96.75 408 GLN A CA 1
ATOM 3128 C C . GLN A 1 408 ? 0.180 3.753 -5.723 1.00 96.75 408 GLN A C 1
ATOM 3130 O O . GLN A 1 408 ? -0.827 4.108 -5.112 1.00 96.75 408 GLN A O 1
ATOM 3135 N N . LEU A 1 409 ? 0.136 3.027 -6.839 1.00 97.00 409 LEU A N 1
ATOM 3136 C CA . LEU A 1 409 ? -1.115 2.576 -7.428 1.00 97.00 409 LEU A CA 1
ATOM 3137 C C . LEU A 1 409 ? -1.869 1.644 -6.473 1.00 97.00 409 LEU A C 1
ATOM 3139 O O . LEU A 1 409 ? -3.050 1.865 -6.209 1.00 97.00 409 LEU A O 1
ATOM 3143 N N . ILE A 1 410 ? -1.190 0.628 -5.932 1.00 97.81 410 ILE A N 1
ATOM 3144 C CA . ILE A 1 410 ? -1.790 -0.352 -5.017 1.00 97.81 410 ILE A CA 1
ATOM 3145 C C . ILE A 1 410 ? -2.293 0.340 -3.747 1.00 97.81 410 ILE A C 1
ATOM 3147 O O . ILE A 1 410 ? -3.465 0.204 -3.394 1.00 97.81 410 ILE A O 1
ATOM 3151 N N . ALA A 1 411 ? -1.445 1.141 -3.097 1.00 97.31 411 ALA A N 1
ATOM 3152 C CA . ALA A 1 411 ? -1.816 1.886 -1.898 1.00 97.31 411 ALA A CA 1
ATOM 3153 C C . ALA A 1 411 ? -2.971 2.860 -2.169 1.00 97.31 411 ALA A C 1
ATOM 3155 O O . ALA A 1 411 ? -3.913 2.933 -1.385 1.00 97.31 411 ALA A O 1
ATOM 3156 N N . GLY A 1 412 ? -2.958 3.547 -3.313 1.00 96.75 412 GLY A N 1
ATOM 3157 C CA . GLY A 1 412 ? -4.032 4.438 -3.736 1.00 96.75 412 GLY A CA 1
ATOM 3158 C C . GLY A 1 412 ? -5.369 3.718 -3.945 1.00 96.75 412 GLY A C 1
ATOM 3159 O O . GLY A 1 412 ? -6.411 4.221 -3.520 1.00 96.75 412 GLY A O 1
ATOM 3160 N N . VAL A 1 413 ? -5.360 2.525 -4.548 1.00 97.62 413 VAL A N 1
ATOM 3161 C CA . VAL A 1 413 ? -6.564 1.689 -4.716 1.00 97.62 413 VAL A CA 1
ATOM 3162 C C . VAL A 1 413 ? -7.131 1.269 -3.358 1.00 97.62 413 VAL A C 1
ATOM 3164 O O . VAL A 1 413 ? -8.339 1.388 -3.140 1.00 97.62 413 VAL A O 1
ATOM 3167 N N . LEU A 1 414 ? -6.273 0.836 -2.426 1.00 97.94 414 LEU A N 1
ATOM 3168 C CA . LEU A 1 414 ? -6.676 0.497 -1.056 1.00 97.94 414 LEU A CA 1
ATOM 3169 C C . LEU A 1 414 ? -7.211 1.728 -0.306 1.00 97.94 414 LEU A C 1
ATOM 3171 O O . LEU A 1 414 ? -8.247 1.647 0.352 1.00 97.94 414 LEU A O 1
ATOM 3175 N N . ALA A 1 415 ? -6.573 2.890 -0.472 1.00 96.88 415 ALA A N 1
ATOM 3176 C CA . ALA A 1 415 ? -7.030 4.156 0.096 1.00 96.88 415 ALA A CA 1
ATOM 3177 C C . ALA A 1 415 ? -8.435 4.522 -0.398 1.00 96.88 415 ALA A C 1
ATOM 3179 O O . ALA A 1 415 ? -9.289 4.938 0.386 1.00 96.88 415 ALA A O 1
ATOM 3180 N N . ARG A 1 416 ? -8.699 4.340 -1.699 1.00 96.56 416 ARG A N 1
ATOM 3181 C CA . ARG A 1 416 ? -10.006 4.628 -2.299 1.00 96.56 416 ARG A CA 1
ATOM 3182 C C . ARG A 1 416 ? -11.085 3.649 -1.845 1.00 96.56 416 ARG A C 1
ATOM 3184 O O . ARG A 1 416 ? -12.243 4.050 -1.748 1.00 96.56 416 ARG A O 1
ATOM 3191 N N . ALA A 1 417 ? -10.724 2.401 -1.554 1.00 97.31 417 ALA A N 1
ATOM 3192 C CA . ALA A 1 417 ? -11.627 1.434 -0.934 1.00 97.31 417 ALA A CA 1
ATOM 3193 C C . ALA A 1 417 ? -11.959 1.820 0.519 1.00 97.31 417 ALA A C 1
ATOM 3195 O O . ALA A 1 417 ? -13.125 1.818 0.905 1.00 97.31 417 ALA A O 1
ATOM 3196 N N . GLY A 1 418 ? -10.967 2.275 1.293 1.00 96.50 418 GLY A N 1
ATOM 3197 C CA . GLY A 1 418 ? -11.195 2.827 2.632 1.00 96.50 418 GLY A CA 1
ATOM 3198 C C . GLY A 1 418 ? -12.095 4.068 2.617 1.00 96.50 418 GLY A C 1
ATOM 3199 O O . GLY A 1 418 ? -13.045 4.157 3.388 1.00 96.50 418 GLY A O 1
ATOM 3200 N N . GLU A 1 419 ? -11.883 4.994 1.678 1.00 95.44 419 GLU A N 1
ATOM 3201 C CA . GLU A 1 419 ? -12.752 6.168 1.503 1.00 95.44 419 GLU A CA 1
ATOM 3202 C C . GLU A 1 419 ? -14.207 5.766 1.181 1.00 95.44 419 GLU A C 1
ATOM 3204 O O . GLU A 1 419 ? -15.156 6.398 1.652 1.00 95.44 419 GLU A O 1
ATOM 3209 N N . GLN A 1 420 ? -14.404 4.702 0.394 1.00 95.94 420 GLN A N 1
ATOM 3210 C CA . GLN A 1 420 ? -15.733 4.137 0.133 1.00 95.94 420 GLN A CA 1
ATOM 3211 C C . GLN A 1 420 ? -16.343 3.539 1.404 1.00 95.94 420 GLN A C 1
ATOM 3213 O O . GLN A 1 420 ? -17.497 3.844 1.705 1.00 95.94 420 GLN A O 1
ATOM 3218 N N . GLY A 1 421 ? -15.562 2.802 2.197 1.00 95.56 421 GLY A N 1
ATOM 3219 C CA . GLY A 1 421 ? -15.979 2.288 3.503 1.00 95.56 421 GLY A CA 1
ATOM 3220 C C . GLY A 1 421 ? -16.436 3.399 4.455 1.00 95.56 421 GLY A C 1
ATOM 3221 O O . GLY A 1 421 ? -17.510 3.297 5.048 1.00 95.56 421 GLY A O 1
ATOM 3222 N N . LEU A 1 422 ? -15.703 4.519 4.522 1.00 92.81 422 LEU A N 1
ATOM 3223 C CA . LEU A 1 422 ? -16.105 5.698 5.304 1.00 92.81 422 LEU A CA 1
ATOM 3224 C C . LEU A 1 422 ? -17.430 6.292 4.815 1.00 92.81 422 LEU A C 1
ATOM 3226 O O . LEU A 1 422 ? -18.267 6.697 5.624 1.00 92.81 422 LEU A O 1
ATOM 3230 N N . LYS A 1 423 ? -17.637 6.369 3.495 1.00 94.00 423 LYS A N 1
ATOM 3231 C CA . LYS A 1 423 ? -18.894 6.868 2.911 1.00 94.00 423 LYS A CA 1
ATOM 3232 C C . LYS A 1 423 ? -20.066 5.945 3.234 1.00 94.00 423 LYS A C 1
ATOM 3234 O O . LYS A 1 423 ? -21.127 6.446 3.597 1.00 94.00 423 LYS A O 1
ATOM 3239 N N . LEU A 1 424 ? -19.877 4.630 3.152 1.00 93.88 424 LEU A N 1
ATOM 3240 C CA . LEU A 1 424 ? -20.905 3.647 3.499 1.00 93.88 424 LEU A CA 1
ATOM 3241 C C . LEU A 1 424 ? -21.241 3.688 4.988 1.00 93.88 424 LEU A C 1
ATOM 3243 O O . LEU A 1 424 ? -22.411 3.804 5.329 1.00 93.88 424 LEU A O 1
ATOM 3247 N N . LYS A 1 425 ? -20.232 3.731 5.864 1.00 90.50 425 LYS A N 1
ATOM 3248 C CA . LYS A 1 425 ? -20.412 3.950 7.307 1.00 90.50 425 LYS A CA 1
ATOM 3249 C C . LYS A 1 425 ? -21.267 5.185 7.584 1.00 90.50 425 LYS A C 1
ATOM 3251 O O . LYS A 1 425 ? -22.209 5.148 8.372 1.00 90.50 425 LYS A O 1
ATOM 3256 N N . LYS A 1 426 ? -20.950 6.292 6.907 1.00 88.88 426 LYS A N 1
ATOM 3257 C CA . LYS A 1 426 ? -21.707 7.540 7.006 1.00 88.88 426 LYS A CA 1
ATOM 3258 C C . LYS A 1 426 ? -23.171 7.345 6.583 1.00 88.88 426 LYS A C 1
ATOM 3260 O O . LYS A 1 426 ? -24.069 7.778 7.298 1.00 88.88 426 LYS A O 1
ATOM 3265 N N . GLN A 1 427 ? -23.417 6.680 5.460 1.00 90.81 427 GLN A N 1
ATOM 3266 C CA . GLN A 1 427 ? -24.771 6.389 4.979 1.00 90.81 427 GLN A CA 1
ATOM 3267 C C . GLN A 1 427 ? -25.545 5.455 5.917 1.00 90.81 427 GLN A C 1
ATOM 3269 O O . GLN A 1 427 ? -26.724 5.694 6.163 1.00 90.81 427 GLN A O 1
ATOM 3274 N N . ASP A 1 428 ? -24.899 4.427 6.462 1.00 89.12 428 ASP A N 1
ATOM 3275 C CA . ASP A 1 428 ? -25.511 3.490 7.406 1.00 89.12 428 ASP A CA 1
ATOM 3276 C C . ASP A 1 428 ? -25.902 4.193 8.712 1.00 89.12 428 ASP A C 1
ATOM 3278 O O . ASP A 1 428 ? -26.999 3.977 9.224 1.00 89.12 428 ASP A O 1
ATOM 3282 N N . ALA A 1 429 ? -25.060 5.109 9.205 1.00 84.81 429 ALA A N 1
ATOM 3283 C CA . ALA A 1 429 ? -25.378 5.941 10.365 1.00 84.81 429 ALA A CA 1
ATOM 3284 C C . ALA A 1 429 ? -26.601 6.845 10.118 1.00 84.81 429 ALA A C 1
ATOM 3286 O O . ALA A 1 429 ? -27.483 6.920 10.974 1.00 84.81 429 ALA A O 1
ATOM 3287 N N . LEU A 1 430 ? -26.684 7.472 8.935 1.00 86.12 430 LEU A N 1
ATOM 3288 C CA . LEU A 1 430 ? -27.837 8.287 8.533 1.00 86.12 430 LEU A CA 1
ATOM 3289 C C . LEU A 1 430 ? -29.124 7.456 8.447 1.00 86.12 430 LEU A C 1
ATOM 3291 O O . LEU A 1 430 ? -30.156 7.874 8.967 1.00 86.12 430 LEU A O 1
ATOM 3295 N N . LYS A 1 431 ? -29.065 6.270 7.826 1.00 86.75 431 LYS A N 1
ATOM 3296 C CA . LYS A 1 431 ? -30.212 5.350 7.716 1.00 86.75 431 LYS A CA 1
ATOM 3297 C C . LYS A 1 431 ? -30.694 4.856 9.077 1.00 86.75 431 LYS A C 1
ATOM 3299 O O . LYS A 1 431 ? -31.893 4.721 9.280 1.00 86.75 431 LYS A O 1
ATOM 3304 N N . ALA A 1 432 ? -29.776 4.625 10.011 1.00 84.38 432 ALA A N 1
ATOM 3305 C CA . ALA A 1 432 ? -30.093 4.224 11.378 1.00 84.38 432 ALA A CA 1
ATOM 3306 C C . ALA A 1 432 ? -30.670 5.367 12.241 1.00 84.38 432 ALA A C 1
ATOM 3308 O O . ALA A 1 432 ? -30.852 5.183 13.443 1.00 84.38 432 ALA A O 1
ATOM 3309 N N . GLY A 1 433 ? -30.910 6.558 11.675 1.00 72.50 433 GLY A N 1
ATOM 3310 C CA . GLY A 1 433 ? -31.435 7.712 12.408 1.00 72.50 433 GLY A CA 1
ATOM 3311 C C . GLY A 1 433 ? -30.452 8.302 13.425 1.00 72.50 433 GLY A C 1
ATOM 3312 O O . GLY A 1 433 ? -30.832 9.151 14.232 1.00 72.50 433 GLY A O 1
ATOM 3313 N N . ARG A 1 434 ? -29.177 7.890 13.401 1.00 63.03 434 ARG A N 1
ATOM 3314 C CA . ARG A 1 434 ? -28.132 8.488 14.237 1.00 63.03 434 ARG A CA 1
ATOM 3315 C C . ARG A 1 434 ? -27.712 9.801 13.579 1.00 63.03 434 ARG A C 1
ATOM 3317 O O . ARG A 1 434 ? -27.130 9.792 12.495 1.00 63.03 434 ARG A O 1
ATOM 3324 N N . LYS A 1 435 ? -28.024 10.939 14.215 1.00 45.78 435 LYS A N 1
ATOM 3325 C CA . LYS A 1 435 ? -27.595 12.269 13.747 1.00 45.78 435 LYS A CA 1
ATOM 3326 C C . LYS A 1 435 ? -26.084 12.257 13.491 1.00 45.78 435 LYS A C 1
ATOM 3328 O O . LYS A 1 435 ? -25.301 11.935 14.381 1.00 45.78 435 LYS A O 1
ATOM 3333 N N . GLN A 1 436 ? -25.683 12.592 12.269 1.00 40.22 436 GLN A N 1
ATOM 3334 C CA . GLN A 1 436 ? -24.279 12.763 11.923 1.00 40.22 436 GLN A CA 1
ATOM 3335 C C . GLN A 1 436 ? -23.767 14.105 12.422 1.00 40.22 436 GLN A C 1
ATOM 3337 O O . GLN A 1 436 ? -24.312 15.146 12.064 1.00 40.22 436 GLN A O 1
ATOM 3342 N N . TYR A 1 437 ? -22.659 14.070 13.152 1.00 40.06 437 TYR A N 1
ATOM 3343 C CA . TYR A 1 437 ? -21.777 15.219 13.288 1.00 40.06 437 TYR A CA 1
ATOM 3344 C C . TYR A 1 437 ? -20.680 15.124 12.224 1.00 40.06 437 TYR A C 1
ATOM 3346 O O . TYR A 1 437 ? -20.139 14.048 11.948 1.00 40.06 437 TYR A O 1
ATOM 3354 N N . GLN A 1 438 ? -20.417 16.249 11.561 1.00 30.30 438 GLN A N 1
ATOM 3355 C CA . GLN A 1 438 ? -19.392 16.372 10.531 1.00 30.30 438 GLN A CA 1
ATOM 3356 C C . GLN A 1 438 ? -18.010 16.130 11.142 1.00 30.30 438 GLN A C 1
ATOM 3358 O O . GLN A 1 438 ? -17.600 16.839 12.049 1.00 30.30 438 GLN A O 1
ATOM 3363 N N . 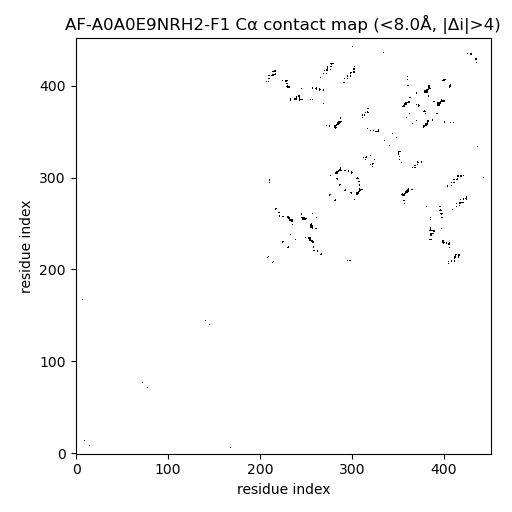ILE A 1 439 ? -17.274 15.155 10.607 1.00 36.00 439 ILE A N 1
ATOM 3364 C CA . ILE A 1 439 ? -15.834 15.039 10.849 1.00 36.00 439 ILE A CA 1
ATOM 3365 C C . ILE A 1 439 ? -15.156 15.974 9.847 1.00 36.00 439 ILE A C 1
ATOM 3367 O O . ILE A 1 439 ? -14.981 15.606 8.680 1.00 36.00 439 ILE A O 1
ATOM 3371 N N . GLU A 1 440 ? -14.803 17.182 10.279 1.00 30.66 440 GLU A N 1
ATOM 3372 C CA . GLU A 1 440 ? -13.818 17.999 9.572 1.00 30.66 440 GLU A CA 1
ATOM 3373 C C . GLU A 1 440 ? -12.434 17.386 9.812 1.00 30.66 440 GLU A C 1
ATOM 3375 O O . GLU A 1 440 ? -11.710 17.732 10.741 1.00 30.66 440 GLU A O 1
ATOM 3380 N N . GLY A 1 441 ? -12.070 16.413 8.976 1.00 30.94 441 GLY A N 1
ATOM 3381 C CA . GLY A 1 441 ? -10.726 15.841 8.934 1.00 30.94 441 GLY A CA 1
ATOM 3382 C C . GLY A 1 441 ? -9.730 16.843 8.353 1.00 30.94 441 GLY A C 1
ATOM 3383 O O . GLY A 1 441 ? -9.288 16.698 7.215 1.00 30.94 441 GLY A O 1
ATOM 3384 N N . GLY A 1 442 ? -9.397 17.881 9.116 1.00 27.84 442 GLY A N 1
ATOM 3385 C CA . GLY A 1 442 ? -8.283 18.769 8.826 1.00 27.84 442 GLY A CA 1
ATOM 3386 C C . GLY A 1 442 ? -6.977 18.053 9.147 1.00 27.84 442 GLY A C 1
ATOM 3387 O O . GLY A 1 442 ? -6.682 17.789 10.310 1.00 27.84 442 GLY A O 1
ATOM 3388 N N . ALA A 1 443 ? -6.182 17.742 8.123 1.00 30.16 443 ALA A N 1
ATOM 3389 C CA . ALA A 1 443 ? -4.805 17.295 8.284 1.00 30.16 443 ALA A CA 1
ATOM 3390 C C . ALA A 1 443 ? -4.024 18.331 9.113 1.00 30.16 443 ALA A C 1
ATOM 3392 O O . ALA A 1 443 ? -3.550 19.343 8.593 1.00 30.16 443 ALA A O 1
ATOM 3393 N N . ARG A 1 444 ? -3.911 18.100 10.423 1.00 32.19 444 ARG A N 1
ATOM 3394 C CA . ARG A 1 444 ? -3.125 18.938 11.324 1.00 32.19 444 ARG A CA 1
ATOM 3395 C C . ARG A 1 444 ? -1.656 18.604 11.069 1.00 32.19 444 ARG A C 1
ATOM 3397 O O . ARG A 1 444 ? -1.123 17.638 11.599 1.00 32.19 444 ARG A O 1
ATOM 3404 N N . GLN A 1 445 ? -1.011 19.374 10.191 1.00 31.34 445 GLN A N 1
ATOM 3405 C CA . GLN A 1 445 ? 0.447 19.407 10.108 1.00 31.34 445 GLN A CA 1
ATOM 3406 C C . GLN A 1 445 ? 0.976 19.846 11.477 1.00 31.34 445 GLN A C 1
ATOM 3408 O O . GLN A 1 445 ? 0.896 21.025 11.826 1.00 31.34 445 GLN A O 1
ATOM 3413 N N . GLU A 1 446 ? 1.511 18.912 12.260 1.00 30.48 446 GLU A N 1
ATOM 3414 C CA . GLU A 1 446 ? 2.389 19.264 13.370 1.00 30.48 446 GLU A CA 1
ATOM 3415 C C . GLU A 1 446 ? 3.565 20.065 12.802 1.00 30.48 446 GLU A C 1
ATOM 3417 O O . GLU A 1 446 ? 4.396 19.556 12.043 1.00 30.48 446 GLU A O 1
ATOM 3422 N N . ARG A 1 447 ? 3.618 21.360 13.131 1.00 28.33 447 ARG A N 1
ATOM 3423 C CA . ARG A 1 447 ? 4.833 22.149 12.946 1.00 28.33 447 ARG A CA 1
ATOM 3424 C C . ARG A 1 447 ? 5.870 21.562 13.895 1.00 28.33 447 ARG A C 1
ATOM 3426 O O . ARG A 1 447 ? 5.685 21.615 15.107 1.00 28.33 447 ARG A O 1
ATOM 3433 N N . LEU A 1 448 ? 6.944 21.015 13.331 1.00 31.17 448 LEU A N 1
ATOM 3434 C CA . LEU A 1 448 ? 8.146 20.640 14.074 1.00 31.17 448 LEU A CA 1
ATOM 3435 C C . LEU A 1 448 ? 8.536 21.800 15.011 1.00 31.17 448 LEU A C 1
ATOM 3437 O O . LEU A 1 448 ? 8.608 22.938 14.531 1.00 31.17 448 LEU A O 1
ATOM 3441 N N . PRO A 1 449 ? 8.782 21.560 16.312 1.00 34.53 449 PRO A N 1
ATOM 3442 C CA . PRO A 1 449 ? 9.250 22.613 17.197 1.00 34.53 449 PRO A CA 1
ATOM 3443 C C . PRO A 1 449 ? 10.590 23.132 16.670 1.00 34.53 449 PRO A C 1
ATOM 3445 O O . PRO A 1 449 ? 11.526 22.365 16.429 1.00 34.53 449 PRO A O 1
ATOM 3448 N N . GLY A 1 450 ? 10.651 24.444 16.435 1.00 31.25 450 GLY A N 1
ATOM 3449 C CA . GLY A 1 450 ? 11.874 25.123 16.036 1.00 31.25 450 GLY A CA 1
ATOM 3450 C C . GLY A 1 450 ? 12.974 24.828 17.047 1.00 31.25 450 GLY A C 1
ATOM 3451 O O . GLY A 1 450 ? 12.764 24.963 18.253 1.00 31.25 450 GLY A O 1
ATOM 3452 N N . ARG A 1 451 ? 14.136 24.399 16.544 1.00 39.34 451 ARG A N 1
ATOM 3453 C CA . ARG A 1 451 ? 15.364 24.340 17.339 1.00 39.34 451 ARG A CA 1
ATOM 3454 C C . ARG A 1 451 ? 15.589 25.726 17.950 1.00 39.34 451 ARG A C 1
ATOM 3456 O O . ARG A 1 451 ? 15.654 26.701 17.201 1.00 39.34 451 ARG A O 1
ATOM 3463 N N . ARG A 1 452 ? 15.638 25.783 19.280 1.00 35.91 452 ARG A N 1
ATOM 3464 C CA . ARG A 1 452 ? 16.258 26.894 20.005 1.00 35.91 452 ARG A CA 1
ATOM 3465 C C . ARG A 1 452 ? 17.766 26.826 19.844 1.00 35.91 452 ARG A C 1
ATOM 3467 O O . ARG A 1 452 ? 18.279 25.685 19.749 1.00 35.91 452 ARG A O 1
#

Mean predicted aligned error: 19.81 Å

Sequence (452 aa):
MWSRGLTGKIHGKDRALAFVARAAVLSLLLLSQTWMLGAFLLQRVKQNDTSGGDRIEGKQMGSAPGCVAQPAPSHAHTVCALHFWKREQQRRTRKAAMSVSRSFARVVARSANRGPAARWISNTPAPRQSTVNVMDQLDMLTGSEFDKAAEAAATSVPTPEASAAPEAPQTVEDPNSYTRAELHERRERMAKYWKTLGATPESAYKPVNDLNNPPKSKDVTLSLLLAAQAHLGHTPALWNALTQPYIMGIRDGIHIISLDVTLAHLRRAAAIVEGVVRNEGIILVVGTRKGQKQTVVSTAGRMGGYHVFGRWVPGTITNPEQVLGGDKLRADVEHKSEEIKDFAAKQPQPRFVRPDLVIVLNPLENAILLAETKRQNIPTIGIVDTDMDPTQVTYAIPANDDSLRSVQLIAGVLARAGEQGLKLKKQDALKAGRKQYQIEGGARQERLPGRR

Organism: Saitoella complicata (strain BCRC 22490 / CBS 7301 / JCM 7358 / NBRC 10748 / NRRL Y-17804) (NCBI:txid698492)

InterPro domains:
  IPR001865 Small ribosomal subunit protein uS2 [PF00318] (225-421)
  IPR001865 Small ribosomal subunit protein uS2 [PR00395] (222-240)
  IPR001865 Small ribosomal subunit protein uS2 [PR00395] (253-262)
  IPR001865 Small ribosomal subunit protein uS2 [PR00395] (303-320)
  IPR001865 Small ribosomal subunit protein uS2 [PR00395] (355-372)
  IPR001865 Small ribosomal subunit protein uS2 [PR00395] (372-383)
  IPR001865 Small ribosomal subunit protein uS2 [PR00395] (393-407)
  IPR001865 Small ribosomal subunit protein uS2 [cd01425] (225-417)
  IPR005706 Small ribosomal subunit protein uS2, bacteria/mitochondria/plastid [MF_00291_B] (218-434)
  IPR005706 Small ribosomal subunit protein uS2, bacteria/mitochondria/plastid [PTHR12534] (206-433)
  IPR018130 Small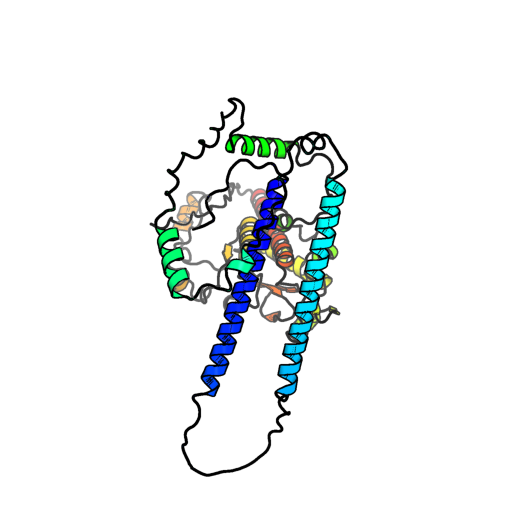 ribosomal subunit protein uS2, conserved site [PS00962] (222-233)
  IPR018130 Small ribosomal subunit protein uS2, conserved site [PS00963] (355-379)
  IPR023591 Small ribosomal subunit protein uS2, flavodoxin-like domain superfamily [SSF52313] (223-425)

pLDDT: mean 70.44, std 25.36, range [26.61, 98.5]

Radius of gyration: 38.07 Å; Cα contacts (8 Å, |Δi|>4): 416; chains: 1; bounding box: 107×86×79 Å

Foldseek 3Di:
DPDPDDDADDPPVVVVVVVVVVVVVVVVVVVVVVVVVVVVVVVVVVVVVPPDDDDDDDDDDDDDDDDDDDDDDDPVVVVVVVVVVVVVVVVVVVVVVVVVVVVVVVVVVVVVPDDDPPVPVVPDDDDDDDDDPPPVVVVPDDPVVVVVVVVVVVVPDDPPPPPPPPPRPPPPCPPPDDDPVRVVVVVVVCCVVPVCPDDDPPDDDDLCCLLVPFDALVPDDLVLLVVLQFQWFAAPVLFDPLCVVQFPQDDPRTTGGDSVLLSVLLSVLLLVLLVCLLVVFAEEEEEADPPCVSLQVSLCLLLVHHYDHHDDDQCCQVPVCVVVHQPAPPPCCVPPDPVVVVVVVPDDDDSDDDGQEYEYLACVSVVSVLVSCVVVVRAYEYADGRNDNQVSHNRYNDTDSPRSSSSSNSSSNSSVSSNNSNVNSVVVCVVVVNDDDDDPSDPPPDDDPDDD

Nearest PDB structures (foldseek):
  6ywy-assembly1_BB  TM=9.255E-01  e=7.460E-27  Neurospora crassa
  5mrc-assembly1_BB  TM=9.000E-01  e=8.348E-27  Saccharomyces cerevisiae
  8om4-assembly1_B  TM=6.864E-01  e=8.285E-29  Saccharomyces cerevisiae
  7pnw-assembly1_B  TM=8.618E-01  e=8.197E-17  Mus musculus
  8any-assembly1_AB  TM=8.327E-01  e=7.353E-16  Homo sapiens

Solvent-accessible surface area (backbone atoms only — not comparable to full-atom values): 27116 Å² total; per-residue (Å²): 144,86,83,87,85,85,85,71,98,66,61,81,71,54,51,54,53,53,49,54,52,51,50,51,52,51,52,51,51,52,52,50,50,54,50,52,53,50,51,51,52,53,52,53,56,60,56,60,75,75,70,81,84,82,91,86,85,88,86,83,90,84,89,89,88,89,78,93,74,81,84,77,84,56,72,68,57,59,53,49,52,52,53,50,51,52,53,50,51,54,50,52,52,51,53,50,52,52,51,51,51,56,50,49,53,52,53,54,64,64,60,76,76,70,74,92,68,74,77,70,72,80,76,67,85,79,82,79,89,76,91,73,69,70,74,73,66,63,82,76,66,59,70,76,56,53,54,55,51,52,53,56,58,69,73,66,65,76,74,74,72,80,68,74,69,76,71,72,74,76,74,75,74,56,95,84,64,76,48,74,67,55,51,48,54,49,50,52,54,50,43,72,73,50,67,73,61,91,71,77,83,87,84,72,88,55,83,65,41,33,75,76,63,37,55,49,63,85,71,63,47,66,68,55,42,54,75,34,46,22,31,50,41,44,40,75,90,59,53,31,80,81,31,52,91,47,48,70,48,76,56,98,73,24,32,29,40,32,55,68,59,20,52,54,31,46,41,51,50,21,53,49,41,17,51,39,34,39,70,72,44,45,38,35,26,36,22,60,55,91,83,34,48,65,49,29,50,52,25,15,63,53,43,76,37,41,65,44,48,58,83,83,64,89,41,54,81,80,40,34,67,79,66,65,42,85,63,69,65,77,72,84,65,82,79,56,57,71,75,53,48,58,53,56,68,70,44,87,71,68,68,70,85,78,58,58,33,37,39,29,48,50,41,79,88,38,51,66,59,40,53,44,30,60,75,67,74,34,50,30,36,26,36,30,35,39,52,37,67,54,84,69,32,75,42,48,24,53,26,18,51,82,45,65,56,18,43,31,44,54,45,20,22,39,19,45,25,14,38,47,11,48,52,48,35,53,50,52,37,52,73,69,69,44,83,82,74,85,80,81,83,69,84,78,76,76,76,75,80,77,85,126